Protein AF-0000000077111505 (afdb_homodimer)

Structure (mmCIF, N/CA/C/O backbone):
data_AF-0000000077111505-model_v1
#
loop_
_entity.id
_entity.type
_entity.pdbx_description
1 polymer 'Phage protein'
#
loop_
_atom_site.group_PDB
_atom_site.id
_atom_site.type_symbol
_atom_site.label_atom_id
_atom_site.label_alt_id
_atom_site.label_comp_id
_atom_site.label_asym_id
_atom_site.label_entity_id
_atom_site.label_seq_id
_atom_site.pdbx_PDB_ins_code
_atom_site.Cartn_x
_atom_site.Cartn_y
_atom_site.Cartn_z
_atom_site.occupancy
_atom_site.B_iso_or_equiv
_atom_site.auth_seq_id
_atom_site.auth_comp_id
_atom_site.auth_asym_id
_atom_site.auth_atom_id
_atom_site.pdbx_PDB_model_num
ATOM 1 N N . MET A 1 1 ? -10.312 -52.938 -8.625 1 59.91 1 MET A N 1
ATOM 2 C CA . MET A 1 1 ? -8.914 -53.281 -8.922 1 59.91 1 MET A CA 1
ATOM 3 C C . MET A 1 1 ? -8.641 -53.156 -10.422 1 59.91 1 MET A C 1
ATOM 5 O O . MET A 1 1 ? -9.43 -53.625 -11.242 1 59.91 1 MET A O 1
ATOM 9 N N . THR A 1 2 ? -7.715 -52.156 -10.742 1 74.19 2 THR A N 1
ATOM 10 C CA . THR A 1 2 ? -7.402 -51.906 -12.141 1 74.19 2 THR A CA 1
ATOM 11 C C . THR A 1 2 ? -6.82 -53.156 -12.805 1 74.19 2 THR A C 1
ATOM 13 O O . THR A 1 2 ? -5.902 -53.781 -12.266 1 74.19 2 THR A O 1
ATOM 16 N N . THR A 1 3 ? -7.406 -53.625 -13.82 1 85.06 3 THR A N 1
ATOM 17 C CA . THR A 1 3 ? -6.977 -54.812 -14.547 1 85.06 3 THR A CA 1
ATOM 18 C C . THR A 1 3 ? -5.648 -54.562 -15.25 1 85.06 3 THR A C 1
ATOM 20 O O . THR A 1 3 ? -5.227 -53.406 -15.398 1 85.06 3 THR A O 1
ATOM 23 N N . GLN A 1 4 ? -4.992 -55.719 -15.508 1 86.19 4 GLN A N 1
ATOM 24 C CA . GLN A 1 4 ? -3.732 -55.625 -16.234 1 86.19 4 GLN A CA 1
ATOM 25 C C . GLN A 1 4 ? -3.922 -54.875 -17.562 1 86.19 4 GLN A C 1
ATOM 27 O O . GLN A 1 4 ? -3.068 -54.094 -17.984 1 86.19 4 GLN A O 1
ATOM 32 N N . LYS A 1 5 ? -4.98 -55.188 -18.25 1 88.69 5 LYS A N 1
ATOM 33 C CA . LYS A 1 5 ? -5.281 -54.5 -19.516 1 88.69 5 LYS A CA 1
ATOM 34 C C . LYS A 1 5 ? -5.461 -53 -19.328 1 88.69 5 LYS A C 1
ATOM 36 O O . LYS A 1 5 ? -4.965 -52.219 -20.109 1 88.69 5 LYS A O 1
ATOM 41 N N . GLU A 1 6 ? -6.129 -52.688 -18.297 1 88.88 6 GLU A N 1
ATOM 42 C CA . GLU A 1 6 ? -6.344 -51.281 -17.969 1 88.88 6 GLU A CA 1
ATOM 43 C C . GLU A 1 6 ? -5.027 -50.594 -17.641 1 88.88 6 GLU A C 1
ATOM 45 O O . GLU A 1 6 ? -4.812 -49.438 -18.031 1 88.88 6 GLU A O 1
ATOM 50 N N . MET A 1 7 ? -4.199 -51.344 -16.969 1 90.56 7 MET A N 1
ATOM 51 C CA . MET A 1 7 ? -2.891 -50.812 -16.609 1 90.56 7 MET A CA 1
ATOM 52 C C . MET A 1 7 ? -2.068 -50.5 -17.859 1 90.56 7 MET A C 1
ATOM 54 O O . MET A 1 7 ? -1.416 -49.469 -17.938 1 90.56 7 MET A O 1
ATOM 58 N N . GLU A 1 8 ? -2.145 -51.375 -18.75 1 91.38 8 GLU A N 1
ATOM 59 C CA . GLU A 1 8 ? -1.406 -51.219 -20 1 91.38 8 GLU A CA 1
ATOM 60 C C . GLU A 1 8 ? -1.969 -50.031 -20.812 1 91.38 8 GLU A C 1
ATOM 62 O O . GLU A 1 8 ? -1.218 -49.312 -21.453 1 91.38 8 GLU A O 1
ATOM 67 N N . GLU A 1 9 ? -3.188 -49.875 -20.812 1 92.94 9 GLU A N 1
ATOM 68 C CA . GLU A 1 9 ? -3.832 -48.781 -21.516 1 92.94 9 GLU A CA 1
ATOM 69 C C . GLU A 1 9 ? -3.436 -47.438 -20.922 1 92.94 9 GLU A C 1
ATOM 71 O O . GLU A 1 9 ? -3.186 -46.469 -21.656 1 92.94 9 GLU A O 1
ATOM 76 N N . ILE A 1 10 ? -3.393 -47.406 -19.625 1 94.12 10 ILE A N 1
ATOM 77 C CA . ILE A 1 10 ? -3.004 -46.188 -18.938 1 94.12 10 ILE A CA 1
ATOM 78 C C . ILE A 1 10 ? -1.548 -45.844 -19.25 1 94.12 10 ILE A C 1
ATOM 80 O O . ILE A 1 10 ? -1.214 -44.688 -19.531 1 94.12 10 ILE A O 1
ATOM 84 N N . ARG A 1 11 ? -0.7 -46.875 -19.219 1 93.69 11 ARG A N 1
ATOM 85 C CA . ARG A 1 11 ? 0.706 -46.656 -19.547 1 93.69 11 ARG A CA 1
ATOM 86 C C . ARG A 1 11 ? 0.862 -46.094 -20.953 1 93.69 11 ARG A C 1
ATOM 88 O O . ARG A 1 11 ? 1.694 -45.219 -21.203 1 93.69 11 ARG A O 1
ATOM 95 N N . ALA A 1 12 ? 0.054 -46.656 -21.844 1 94.25 12 ALA A N 1
ATOM 96 C CA . ALA A 1 12 ? 0.104 -46.188 -23.234 1 94.25 12 ALA A CA 1
ATOM 97 C C . ALA A 1 12 ? -0.353 -44.75 -23.344 1 94.25 12 ALA A C 1
ATOM 99 O O . ALA A 1 12 ? 0.215 -43.969 -24.125 1 94.25 12 ALA A O 1
ATOM 100 N N . ALA A 1 13 ? -1.342 -44.438 -22.625 1 94.81 13 ALA A N 1
ATOM 101 C CA . ALA A 1 13 ? -1.888 -43.062 -22.641 1 94.81 13 ALA A CA 1
ATOM 102 C C . ALA A 1 13 ? -0.892 -42.062 -22.062 1 94.81 13 ALA A C 1
ATOM 104 O O . ALA A 1 13 ? -0.949 -40.875 -22.375 1 94.81 13 ALA A O 1
ATOM 105 N N . LEU A 1 14 ? 0.016 -42.562 -21.234 1 95.75 14 LEU A N 1
ATOM 106 C CA . LEU A 1 14 ? 0.998 -41.719 -20.562 1 95.75 14 LEU A CA 1
ATOM 107 C C . LEU A 1 14 ? 2.311 -41.688 -21.344 1 95.75 14 LEU A C 1
ATOM 109 O O . LEU A 1 14 ? 3.348 -41.281 -20.812 1 95.75 14 LEU A O 1
ATOM 113 N N . SER A 1 15 ? 2.273 -42.062 -22.609 1 94 15 SER A N 1
ATOM 114 C CA . SER A 1 15 ? 3.475 -42.156 -23.422 1 94 15 SER A CA 1
ATOM 115 C C . SER A 1 15 ? 4.125 -40.781 -23.609 1 94 15 SER A C 1
ATOM 117 O O . SER A 1 15 ? 5.324 -40.688 -23.875 1 94 15 SER A O 1
ATOM 119 N N . TRP A 1 16 ? 3.375 -39.719 -23.422 1 94.31 16 TRP A N 1
ATOM 120 C CA . TRP A 1 16 ? 3.893 -38.375 -23.578 1 94.31 16 TRP A CA 1
ATOM 121 C C . TRP A 1 16 ? 4.824 -38 -22.438 1 94.31 16 TRP A C 1
ATOM 123 O O . TRP A 1 16 ? 5.652 -37.094 -22.547 1 94.31 16 TRP A O 1
ATOM 133 N N . PHE A 1 17 ? 4.648 -38.656 -21.328 1 97.06 17 PHE A N 1
ATOM 134 C CA . PHE A 1 17 ? 5.328 -38.281 -20.094 1 97.06 17 PHE A CA 1
ATOM 135 C C . PHE A 1 17 ? 6.711 -38.906 -20.016 1 97.06 17 PHE A C 1
ATOM 137 O O . PHE A 1 17 ? 6.852 -40.125 -20.188 1 97.06 17 PHE A O 1
ATOM 144 N N . ASP A 1 18 ? 7.652 -38.062 -19.828 1 96.62 18 ASP A N 1
ATOM 145 C CA . ASP A 1 18 ? 9.023 -38.5 -19.562 1 96.62 18 ASP A CA 1
ATOM 146 C C . ASP A 1 18 ? 9.633 -37.656 -18.422 1 96.62 18 ASP A C 1
ATOM 148 O O . ASP A 1 18 ? 9.875 -36.469 -18.578 1 96.62 18 ASP A O 1
ATOM 152 N N . VAL A 1 19 ? 9.992 -38.344 -17.344 1 95.88 19 VAL A N 1
ATOM 153 C CA . VAL A 1 19 ? 10.438 -37.688 -16.125 1 95.88 19 VAL A CA 1
ATOM 154 C C . VAL A 1 19 ? 11.789 -37 -16.375 1 95.88 19 VAL A C 1
ATOM 156 O O . VAL A 1 19 ? 12.133 -36.031 -15.711 1 95.88 19 VAL A O 1
ATOM 159 N N . ARG A 1 20 ? 12.617 -37.438 -17.266 1 96.12 20 ARG A N 1
ATOM 160 C CA . ARG A 1 20 ? 13.938 -36.906 -17.562 1 96.12 20 ARG A CA 1
ATOM 161 C C . ARG A 1 20 ? 13.836 -35.469 -18.094 1 96.12 20 ARG A C 1
ATOM 163 O O . ARG A 1 20 ? 14.789 -34.688 -17.984 1 96.12 20 ARG A O 1
ATOM 170 N N . ARG A 1 21 ? 12.656 -35.156 -18.625 1 95.94 21 ARG A N 1
ATOM 171 C CA . ARG A 1 21 ? 12.445 -33.812 -19.156 1 95.94 21 ARG A CA 1
ATOM 172 C C . ARG A 1 21 ? 12.375 -32.781 -18.031 1 95.94 21 ARG A C 1
ATOM 174 O O . ARG A 1 21 ? 12.492 -31.578 -18.281 1 95.94 21 ARG A O 1
ATOM 181 N N . TYR A 1 22 ? 12.18 -33.281 -16.812 1 97.19 22 TYR A N 1
ATOM 182 C CA . TYR A 1 22 ? 12.055 -32.406 -15.664 1 97.19 22 TYR A CA 1
ATOM 183 C C . TYR A 1 22 ? 13.391 -32.25 -14.945 1 97.19 22 TYR A C 1
ATOM 185 O O . TYR A 1 22 ? 13.484 -31.531 -13.945 1 97.19 22 TYR A O 1
ATOM 193 N N . ASP A 1 23 ? 14.438 -32.844 -15.43 1 94.88 23 ASP A N 1
ATOM 194 C CA . ASP A 1 23 ? 15.734 -32.844 -14.758 1 94.88 23 ASP A CA 1
ATOM 195 C C . ASP A 1 23 ? 16.297 -31.422 -14.664 1 94.88 23 ASP A C 1
ATOM 197 O O . ASP A 1 23 ? 17.031 -31.109 -13.734 1 94.88 23 ASP A O 1
ATOM 201 N N . GLY A 1 24 ? 15.875 -30.547 -15.531 1 95.25 24 GLY A N 1
ATOM 202 C CA . GLY A 1 24 ? 16.375 -29.188 -15.578 1 95.25 24 GLY A CA 1
ATOM 203 C C . GLY A 1 24 ? 15.797 -28.297 -14.484 1 95.25 24 GLY A C 1
ATOM 204 O O . GLY A 1 24 ? 16.266 -27.172 -14.281 1 95.25 24 GLY A O 1
ATOM 205 N N . LEU A 1 25 ? 14.844 -28.797 -13.719 1 96.75 25 LEU A N 1
ATOM 206 C CA . LEU A 1 25 ? 14.219 -28 -12.664 1 96.75 25 LEU A CA 1
ATOM 207 C C . LEU A 1 25 ? 15.242 -27.562 -11.625 1 96.75 25 LEU A C 1
ATOM 209 O O . LEU A 1 25 ? 15.156 -26.453 -11.086 1 96.75 25 LEU A O 1
ATOM 213 N N . LYS A 1 26 ? 16.203 -28.375 -11.359 1 95.5 26 LYS A N 1
ATOM 214 C CA . LYS A 1 26 ? 17.219 -28.109 -10.344 1 95.5 26 LYS A CA 1
ATOM 215 C C . LYS A 1 26 ? 18.141 -26.969 -10.773 1 95.5 26 LYS A C 1
ATOM 217 O O . LYS A 1 26 ? 18.844 -26.391 -9.953 1 95.5 26 LYS A O 1
ATOM 222 N N . ASP A 1 27 ? 18.109 -26.672 -12.055 1 95.62 27 ASP A N 1
ATOM 223 C CA . ASP A 1 27 ? 19.016 -25.656 -12.602 1 95.62 27 ASP A CA 1
ATOM 224 C C . ASP A 1 27 ? 18.312 -24.312 -12.727 1 95.62 27 ASP A C 1
ATOM 226 O O . ASP A 1 27 ? 18.922 -23.312 -13.117 1 95.62 27 ASP A O 1
ATOM 230 N N . LEU A 1 28 ? 17.062 -24.25 -12.383 1 95.56 28 LEU A N 1
ATOM 231 C CA . LEU A 1 28 ? 16.281 -23.016 -12.523 1 95.56 28 LEU A CA 1
ATOM 232 C C . LEU A 1 28 ? 16.594 -22.031 -11.414 1 95.56 28 LEU A C 1
ATOM 234 O O . LEU A 1 28 ? 17.109 -22.422 -10.359 1 95.56 28 LEU A O 1
ATOM 238 N N . THR A 1 29 ? 16.375 -20.781 -11.734 1 95 29 THR A N 1
ATOM 239 C CA . THR A 1 29 ? 16.453 -19.75 -10.703 1 95 29 THR A CA 1
ATOM 240 C C . THR A 1 29 ? 15.203 -19.766 -9.828 1 95 29 THR A C 1
ATOM 242 O O . THR A 1 29 ? 14.219 -20.438 -10.148 1 95 29 THR A O 1
ATOM 245 N N . LEU A 1 30 ? 15.234 -19.062 -8.727 1 94.56 30 LEU A N 1
ATOM 246 C CA . LEU A 1 30 ? 14.062 -18.922 -7.871 1 94.56 30 LEU A CA 1
ATOM 247 C C . LEU A 1 30 ? 12.867 -18.406 -8.656 1 94.56 30 LEU A C 1
ATOM 249 O O . LEU A 1 30 ? 11.758 -18.922 -8.539 1 94.56 30 LEU A O 1
ATOM 253 N N . GLU A 1 31 ? 13.102 -17.391 -9.469 1 93.12 31 GLU A N 1
ATOM 254 C CA . GLU A 1 31 ? 12.016 -16.812 -10.25 1 93.12 31 GLU A CA 1
ATOM 255 C C . GLU A 1 31 ? 11.445 -17.828 -11.234 1 93.12 31 GLU A C 1
ATOM 257 O O . GLU A 1 31 ? 10.227 -17.922 -11.391 1 93.12 31 GLU A O 1
ATOM 262 N N . GLN A 1 32 ? 12.289 -18.531 -11.828 1 93.19 32 GLN A N 1
ATOM 263 C CA . GLN A 1 32 ? 11.867 -19.484 -12.844 1 93.19 32 GLN A CA 1
ATOM 264 C C . GLN A 1 32 ? 11.062 -20.625 -12.219 1 93.19 32 GLN A C 1
ATOM 266 O O . GLN A 1 32 ? 10.039 -21.047 -12.766 1 93.19 32 GLN A O 1
ATOM 271 N N . ILE A 1 33 ? 11.547 -21.141 -11.148 1 94.44 33 ILE A N 1
ATOM 272 C CA . ILE A 1 33 ? 10.828 -22.25 -10.547 1 94.44 33 ILE A CA 1
ATOM 273 C C . ILE A 1 33 ? 9.508 -21.766 -9.961 1 94.44 33 ILE A C 1
ATOM 275 O O . ILE A 1 33 ? 8.508 -22.484 -9.984 1 94.44 33 ILE A O 1
ATOM 279 N N . TYR A 1 34 ? 9.531 -20.578 -9.406 1 94.38 34 TYR A N 1
ATOM 280 C CA . TYR A 1 34 ? 8.273 -19.984 -8.969 1 94.38 34 TYR A CA 1
ATOM 281 C C . TYR A 1 34 ? 7.273 -19.906 -10.125 1 94.38 34 TYR A C 1
ATOM 283 O O . TYR A 1 34 ? 6.105 -20.266 -9.961 1 94.38 34 TYR A O 1
ATOM 291 N N . ALA A 1 35 ? 7.734 -19.453 -11.234 1 92.19 35 ALA A N 1
ATOM 292 C CA . ALA A 1 35 ? 6.883 -19.328 -12.414 1 92.19 35 ALA A CA 1
ATOM 293 C C . ALA A 1 35 ? 6.332 -20.688 -12.844 1 92.19 35 ALA A C 1
ATOM 295 O O . ALA A 1 35 ? 5.176 -20.781 -13.266 1 92.19 35 ALA A O 1
ATOM 296 N N . GLU A 1 36 ? 7.125 -21.656 -12.789 1 94.81 36 GLU A N 1
ATOM 297 C CA . GLU A 1 36 ? 6.691 -23.016 -13.141 1 94.81 36 GLU A CA 1
ATOM 298 C C . GLU A 1 36 ? 5.551 -23.469 -12.242 1 94.81 36 GLU A C 1
ATOM 300 O O . GLU A 1 36 ? 4.559 -24.031 -12.727 1 94.81 36 GLU A O 1
ATOM 305 N N . LEU A 1 37 ? 5.711 -23.219 -10.977 1 95.06 37 LEU A N 1
ATOM 306 C CA . LEU A 1 37 ? 4.688 -23.625 -10.016 1 95.06 37 LEU A CA 1
ATOM 307 C C . LEU A 1 37 ? 3.412 -22.812 -10.211 1 95.06 37 LEU A C 1
ATOM 309 O O . LEU A 1 37 ? 2.32 -23.375 -10.305 1 95.06 37 LEU A O 1
ATOM 313 N N . GLU A 1 38 ? 3.609 -21.562 -10.281 1 93.19 38 GLU A N 1
ATOM 314 C CA . GLU A 1 38 ? 2.465 -20.672 -10.422 1 93.19 38 GLU A CA 1
ATOM 315 C C . GLU A 1 38 ? 1.651 -21 -11.672 1 93.19 38 GLU A C 1
ATOM 317 O O . GLU A 1 38 ? 0.421 -21.062 -11.617 1 93.19 38 GLU A O 1
ATOM 322 N N . ARG A 1 39 ? 2.326 -21.203 -12.75 1 92.38 39 ARG A N 1
ATOM 323 C CA . ARG A 1 39 ? 1.658 -21.484 -14.016 1 92.38 39 ARG A CA 1
ATOM 324 C C . ARG A 1 39 ? 0.803 -22.75 -13.898 1 92.38 39 ARG A C 1
ATOM 326 O O . ARG A 1 39 ? -0.322 -22.781 -14.406 1 92.38 39 ARG A O 1
ATOM 333 N N . ARG A 1 40 ? 1.289 -23.688 -13.328 1 95.5 40 ARG A N 1
ATOM 334 C CA . ARG A 1 40 ? 0.568 -24.938 -13.188 1 95.5 40 ARG A CA 1
ATOM 335 C C . ARG A 1 40 ? -0.612 -24.797 -12.234 1 95.5 40 ARG A C 1
ATOM 337 O O . ARG A 1 40 ? -1.689 -25.344 -12.484 1 95.5 40 ARG A O 1
ATOM 344 N N . MET A 1 41 ? -0.381 -24.094 -11.18 1 95.5 41 MET A N 1
ATOM 345 C CA . MET A 1 41 ? -1.464 -23.859 -10.234 1 95.5 41 MET A CA 1
ATOM 346 C C . MET A 1 41 ? -2.602 -23.078 -10.898 1 95.5 41 MET A C 1
ATOM 348 O O . MET A 1 41 ? -3.77 -23.438 -10.75 1 95.5 41 MET A O 1
ATOM 352 N N . LEU A 1 42 ? -2.209 -22.109 -11.656 1 92.31 42 LEU A N 1
ATOM 353 C CA . LEU A 1 42 ? -3.201 -21.266 -12.312 1 92.31 42 LEU A CA 1
ATOM 354 C C . LEU A 1 42 ? -3.932 -22.047 -13.406 1 92.31 42 LEU A C 1
ATOM 356 O O . LEU A 1 42 ? -5.148 -21.922 -13.555 1 92.31 42 LEU A O 1
ATOM 360 N N . ALA A 1 43 ? -3.197 -22.797 -14.195 1 94.56 43 ALA A N 1
ATOM 361 C CA . ALA A 1 43 ? -3.811 -23.594 -15.25 1 94.56 43 ALA A CA 1
ATOM 362 C C . ALA A 1 43 ? -4.809 -24.594 -14.672 1 94.56 43 ALA A C 1
ATOM 364 O O . ALA A 1 43 ? -5.922 -24.719 -15.188 1 94.56 43 ALA A O 1
ATOM 365 N N . TYR A 1 44 ? -4.441 -25.219 -13.648 1 96.19 44 TYR A N 1
ATOM 366 C CA . TYR A 1 44 ? -5.316 -26.188 -13.016 1 96.19 44 TYR A CA 1
ATOM 367 C C . TYR A 1 44 ? -6.578 -25.531 -12.484 1 96.19 44 TYR A C 1
ATOM 369 O O . TYR A 1 44 ? -7.688 -26.016 -12.711 1 96.19 44 TYR A O 1
ATOM 377 N N . LYS A 1 45 ? -6.383 -24.484 -11.812 1 94.38 45 LYS A N 1
ATOM 378 C CA . LYS A 1 45 ? -7.516 -23.734 -11.258 1 94.38 45 LYS A CA 1
ATOM 379 C C . LYS A 1 45 ? -8.453 -23.266 -12.359 1 94.38 45 LYS A C 1
ATOM 381 O O . LYS A 1 45 ? -9.68 -23.312 -12.203 1 94.38 45 LYS A O 1
ATOM 386 N N . THR A 1 46 ? -7.852 -22.766 -13.383 1 94.25 46 THR A N 1
ATOM 387 C CA . THR A 1 46 ? -8.648 -22.312 -14.523 1 94.25 46 THR A CA 1
ATOM 388 C C . THR A 1 46 ? -9.508 -23.453 -15.062 1 94.25 46 THR A C 1
ATOM 390 O O . THR A 1 46 ? -10.68 -23.266 -15.383 1 94.25 46 THR A O 1
ATOM 393 N N . ARG A 1 47 ? -8.969 -24.609 -15.094 1 94.25 47 ARG A N 1
ATOM 394 C CA . ARG A 1 47 ? -9.703 -25.781 -15.578 1 94.25 47 ARG A CA 1
ATOM 395 C C . ARG A 1 47 ? -10.852 -26.125 -14.633 1 94.25 47 ARG A C 1
ATOM 397 O O . ARG A 1 47 ? -11.93 -26.531 -15.086 1 94.25 47 ARG A O 1
ATOM 404 N N . GLN A 1 48 ? -10.609 -25.922 -13.383 1 93 48 GLN A N 1
ATOM 405 C CA . GLN A 1 48 ? -11.641 -26.203 -12.398 1 93 48 GLN A CA 1
ATOM 406 C C . GLN A 1 48 ? -12.773 -25.188 -12.477 1 93 48 GLN A C 1
ATOM 408 O O . GLN A 1 48 ? -13.93 -25.5 -12.188 1 93 48 GLN A O 1
ATOM 413 N N . GLN A 1 49 ? -12.43 -24.031 -12.891 1 93.56 49 GLN A N 1
ATOM 414 C CA . GLN A 1 49 ? -13.398 -22.938 -12.977 1 93.56 49 GLN A CA 1
ATOM 415 C C . GLN A 1 49 ? -13.57 -22.469 -14.414 1 93.56 49 GLN A C 1
ATOM 417 O O . GLN A 1 49 ? -13.562 -21.266 -14.68 1 93.56 49 GLN A O 1
ATOM 422 N N . TRP A 1 50 ? -13.727 -23.344 -15.258 1 92.62 50 TRP A N 1
ATOM 423 C CA . TRP A 1 50 ? -13.641 -23.109 -16.688 1 92.62 50 TRP A CA 1
ATOM 424 C C . TRP A 1 50 ? -14.719 -22.125 -17.156 1 92.62 50 TRP A C 1
ATOM 426 O O . TRP A 1 50 ? -14.43 -21.188 -17.875 1 92.62 50 TRP A O 1
ATOM 436 N N . GLU A 1 51 ? -15.914 -22.219 -16.656 1 92.44 51 GLU A N 1
ATOM 437 C CA . GLU A 1 51 ? -17.062 -21.453 -17.125 1 92.44 51 GLU A CA 1
ATOM 438 C C . GLU A 1 51 ? -16.938 -19.984 -16.719 1 92.44 51 GLU A C 1
ATOM 440 O O . GLU A 1 51 ? -17.422 -19.094 -17.438 1 92.44 51 GLU A O 1
ATOM 445 N N . THR A 1 52 ? -16.141 -19.75 -15.68 1 90.88 52 THR A N 1
ATOM 446 C CA . THR A 1 52 ? -16.078 -18.391 -15.148 1 90.88 52 THR A CA 1
ATOM 447 C C . THR A 1 52 ? -14.695 -17.797 -15.375 1 90.88 52 THR A C 1
ATOM 449 O O . THR A 1 52 ? -14.453 -16.625 -15.031 1 90.88 52 THR A O 1
ATOM 452 N N . ALA A 1 53 ? -13.656 -18.438 -15.875 1 87.81 53 ALA A N 1
ATOM 453 C CA . ALA A 1 53 ? -12.258 -18.031 -15.945 1 87.81 53 ALA A CA 1
ATOM 454 C C . ALA A 1 53 ? -12.047 -16.969 -17.031 1 87.81 53 ALA A C 1
ATOM 456 O O . ALA A 1 53 ? -11.094 -16.188 -16.969 1 87.81 53 ALA A O 1
ATOM 457 N N . GLY A 1 54 ? -12.945 -16.641 -17.859 1 87.31 54 GLY A N 1
ATOM 458 C CA . GLY A 1 54 ? -12.75 -15.734 -18.984 1 87.31 54 GLY A CA 1
ATOM 459 C C . GLY A 1 54 ? -11.992 -16.359 -20.125 1 87.31 54 GLY A C 1
ATOM 460 O O . GLY A 1 54 ? -11.188 -17.281 -19.922 1 87.31 54 GLY A O 1
ATOM 461 N N . LYS A 1 55 ? -12.008 -15.742 -21.203 1 89.19 55 LYS A N 1
ATOM 462 C CA . LYS A 1 55 ? -11.484 -16.328 -22.438 1 89.19 55 LYS A CA 1
ATOM 463 C C . LYS A 1 55 ? -9.961 -16.344 -22.438 1 89.19 55 LYS A C 1
ATOM 465 O O . LYS A 1 55 ? -9.344 -17.328 -22.844 1 89.19 55 LYS A O 1
ATOM 470 N N . ASP A 1 56 ? -9.383 -15.383 -21.953 1 84 56 ASP A N 1
ATOM 471 C CA . ASP A 1 56 ? -7.926 -15.305 -21.938 1 84 56 ASP A CA 1
ATOM 472 C C . ASP A 1 56 ? -7.32 -16.391 -21.062 1 84 56 ASP A C 1
ATOM 474 O O . ASP A 1 56 ? -6.352 -17.047 -21.453 1 84 56 ASP A O 1
ATOM 478 N N . ASN A 1 57 ? -7.859 -16.516 -19.891 1 88.88 57 ASN A N 1
ATOM 479 C CA . ASN A 1 57 ? -7.371 -17.531 -18.984 1 88.88 57 ASN A CA 1
ATOM 480 C C . ASN A 1 57 ? -7.598 -18.938 -19.531 1 88.88 57 ASN A C 1
ATOM 482 O O . ASN A 1 57 ? -6.75 -19.812 -19.375 1 88.88 57 ASN A O 1
ATOM 486 N N . GLN A 1 58 ? -8.703 -19.078 -20.219 1 92.5 58 GLN A N 1
ATOM 487 C CA . GLN A 1 58 ? -9 -20.359 -20.844 1 92.5 58 GLN A CA 1
ATOM 488 C C . GLN A 1 58 ? -7.965 -20.703 -21.906 1 92.5 58 GLN A C 1
ATOM 490 O O . GLN A 1 58 ? -7.426 -21.812 -21.906 1 92.5 58 GLN A O 1
ATOM 495 N N . MET A 1 59 ? -7.727 -19.781 -22.672 1 92.12 59 MET A N 1
ATOM 496 C CA . MET A 1 59 ? -6.754 -19.984 -23.75 1 92.12 59 MET A CA 1
ATOM 497 C C . MET A 1 59 ? -5.371 -20.297 -23.172 1 92.12 59 MET A C 1
ATOM 499 O O . MET A 1 59 ? -4.66 -21.156 -23.688 1 92.12 59 MET A O 1
ATOM 503 N N . GLN A 1 60 ? -5.012 -19.641 -22.156 1 88.44 60 GLN A N 1
ATOM 504 C CA . GLN A 1 60 ? -3.715 -19.875 -21.516 1 88.44 60 GLN A CA 1
ATOM 505 C C . GLN A 1 60 ? -3.631 -21.281 -20.938 1 88.44 60 GLN A C 1
ATOM 507 O O . GLN A 1 60 ? -2.582 -21.938 -21.016 1 88.44 60 GLN A O 1
ATOM 512 N N . ALA A 1 61 ? -4.668 -21.719 -20.359 1 92.88 61 ALA A N 1
ATOM 513 C CA . ALA A 1 61 ? -4.699 -23.078 -19.797 1 92.88 61 ALA A CA 1
ATOM 514 C C . ALA A 1 61 ? -4.559 -24.125 -20.891 1 92.88 61 ALA A C 1
ATOM 516 O O . ALA A 1 61 ? -3.84 -25.109 -20.719 1 92.88 61 ALA A O 1
ATOM 517 N N . ILE A 1 62 ? -5.238 -23.844 -22 1 92.25 62 ILE A N 1
ATOM 518 C CA . ILE A 1 62 ? -5.16 -24.766 -23.125 1 92.25 62 ILE A CA 1
ATOM 519 C C . ILE A 1 62 ? -3.727 -24.828 -23.641 1 92.25 62 ILE A C 1
ATOM 521 O O . ILE A 1 62 ? -3.18 -25.906 -23.844 1 92.25 62 ILE A O 1
ATOM 525 N N . TYR A 1 63 ? -3.223 -23.703 -23.828 1 90.38 63 TYR A N 1
ATOM 526 C CA . TYR A 1 63 ? -1.854 -23.641 -24.328 1 90.38 63 TYR A CA 1
ATOM 527 C C . TYR A 1 63 ? -0.887 -24.328 -23.375 1 90.38 63 TYR A C 1
ATOM 529 O O . TYR A 1 63 ? 0.022 -25.031 -23.812 1 90.38 63 TYR A O 1
ATOM 537 N N . HIS A 1 64 ? -1.06 -24.094 -22.172 1 92.38 64 HIS A N 1
ATOM 538 C CA . HIS A 1 64 ? -0.201 -24.703 -21.156 1 92.38 64 HIS A CA 1
ATOM 539 C C . HIS A 1 64 ? -0.276 -26.219 -21.234 1 92.38 64 HIS A C 1
ATOM 541 O O . HIS A 1 64 ? 0.754 -26.891 -21.281 1 92.38 64 HIS A O 1
ATOM 547 N N . ASP A 1 65 ? -1.424 -26.719 -21.25 1 91.94 65 ASP A N 1
ATOM 548 C CA . ASP A 1 65 ? -1.633 -28.156 -21.281 1 91.94 65 ASP A CA 1
ATOM 549 C C . ASP A 1 65 ? -1.006 -28.766 -22.531 1 91.94 65 ASP A C 1
ATOM 551 O O . ASP A 1 65 ? -0.353 -29.812 -22.469 1 91.94 65 ASP A O 1
ATOM 555 N N . ALA A 1 66 ? -1.235 -28.078 -23.609 1 91.75 66 ALA A N 1
ATOM 556 C CA . ALA A 1 66 ? -0.686 -28.562 -24.875 1 91.75 66 ALA A CA 1
ATOM 557 C C . ALA A 1 66 ? 0.84 -28.562 -24.844 1 91.75 66 ALA A C 1
ATOM 559 O O . ALA A 1 66 ? 1.476 -29.5 -25.328 1 91.75 66 ALA A O 1
ATOM 560 N N . THR A 1 67 ? 1.353 -27.562 -24.344 1 92.94 67 THR A N 1
ATOM 561 C CA . THR A 1 67 ? 2.803 -27.422 -24.266 1 92.94 67 THR A CA 1
ATOM 562 C C . THR A 1 67 ? 3.41 -28.547 -23.422 1 92.94 67 THR A C 1
ATOM 564 O O . THR A 1 67 ? 4.406 -29.156 -23.812 1 92.94 67 THR A O 1
ATOM 567 N N . ILE A 1 68 ? 2.822 -28.844 -22.312 1 93.94 68 ILE A N 1
ATOM 568 C CA . ILE A 1 68 ? 3.307 -29.891 -21.422 1 93.94 68 ILE A CA 1
ATOM 569 C C . ILE A 1 68 ? 3.203 -31.25 -22.109 1 93.94 68 ILE A C 1
ATOM 571 O O . ILE A 1 68 ? 4.137 -32.062 -22.047 1 93.94 68 ILE A O 1
ATOM 575 N N . ARG A 1 69 ? 2.213 -31.5 -22.781 1 92.62 69 ARG A N 1
ATOM 576 C CA . ARG A 1 69 ? 1.959 -32.781 -23.406 1 92.62 69 ARG A CA 1
ATOM 577 C C . ARG A 1 69 ? 2.867 -33 -24.609 1 92.62 69 ARG A C 1
ATOM 579 O O . ARG A 1 69 ? 3.131 -34.156 -25 1 92.62 69 ARG A O 1
ATOM 586 N N . CYS A 1 70 ? 3.322 -31.922 -25.156 1 92.31 70 CYS A N 1
ATOM 587 C CA . CYS A 1 70 ? 4.23 -32.031 -26.297 1 92.31 70 CYS A CA 1
ATOM 588 C C . CYS A 1 70 ? 5.664 -32.25 -25.828 1 92.31 70 CYS A C 1
ATOM 590 O O . CYS A 1 70 ? 6.562 -32.469 -26.641 1 92.31 70 CYS A O 1
ATOM 592 N N . GLY A 1 71 ? 5.836 -32.125 -24.531 1 91.31 71 GLY A N 1
ATOM 593 C CA . GLY A 1 71 ? 7.137 -32.469 -23.984 1 91.31 71 GLY A CA 1
ATOM 594 C C . GLY A 1 71 ? 7.926 -31.266 -23.5 1 91.31 71 GLY A C 1
ATOM 595 O O . GLY A 1 71 ? 9.016 -31.406 -22.938 1 91.31 71 GLY A O 1
ATOM 596 N N . ASP A 1 72 ? 7.367 -30.062 -23.703 1 91.62 72 ASP A N 1
ATOM 597 C CA . ASP A 1 72 ? 8.008 -28.844 -23.203 1 91.62 72 ASP A CA 1
ATOM 598 C C . ASP A 1 72 ? 7.523 -28.516 -21.797 1 91.62 72 ASP A C 1
ATOM 600 O O . ASP A 1 72 ? 6.699 -27.609 -21.625 1 91.62 72 ASP A O 1
ATOM 604 N N . VAL A 1 73 ? 8.156 -29.125 -20.859 1 93.81 73 VAL A N 1
ATOM 605 C CA . VAL A 1 73 ? 7.605 -29.125 -19.516 1 93.81 73 VAL A CA 1
ATOM 606 C C . VAL A 1 73 ? 8.234 -28 -18.703 1 93.81 73 VAL A C 1
ATOM 608 O O . VAL A 1 73 ? 7.703 -27.594 -17.656 1 93.81 73 VAL A O 1
ATOM 611 N N . ILE A 1 74 ? 9.438 -27.578 -19.141 1 90.88 74 ILE A N 1
ATOM 612 C CA . ILE A 1 74 ? 10.086 -26.453 -18.484 1 90.88 74 ILE A CA 1
ATOM 613 C C . ILE A 1 74 ? 10.031 -25.234 -19.391 1 90.88 74 ILE A C 1
ATOM 615 O O . ILE A 1 74 ? 10.688 -25.188 -20.438 1 90.88 74 ILE A O 1
ATOM 619 N N . LEU A 1 75 ? 9.273 -24.344 -19 1 81.38 75 LEU A N 1
ATOM 620 C CA . LEU A 1 75 ? 9 -23.203 -19.875 1 81.38 75 LEU A CA 1
ATOM 621 C C . LEU A 1 75 ? 9.891 -22.016 -19.5 1 81.38 75 LEU A C 1
ATOM 623 O O . LEU A 1 75 ? 10.039 -21.078 -20.281 1 81.38 75 LEU A O 1
ATOM 627 N N . LYS A 1 76 ? 10.703 -22.312 -18.547 1 65.19 76 LYS A N 1
ATOM 628 C CA . LYS A 1 76 ? 11.555 -21.234 -18.047 1 65.19 76 LYS A CA 1
ATOM 629 C C . LYS A 1 76 ? 10.766 -19.938 -17.922 1 65.19 76 LYS A C 1
ATOM 631 O O . LYS A 1 76 ? 9.547 -19.922 -18.094 1 65.19 76 LYS A O 1
ATOM 636 N N . SER A 1 77 ? 11.156 -18.984 -17.359 1 58.62 77 SER A N 1
ATOM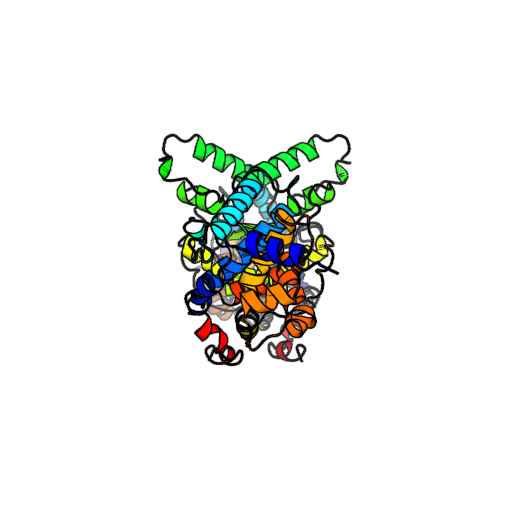 637 C CA . SER A 1 77 ? 10.453 -17.719 -17.125 1 58.62 77 SER A CA 1
ATOM 638 C C . SER A 1 77 ? 9.961 -17.109 -18.438 1 58.62 77 SER A C 1
ATOM 640 O O . SER A 1 77 ? 10.008 -15.891 -18.609 1 58.62 77 SER A O 1
ATOM 642 N N . ASP A 1 78 ? 9.992 -18.047 -19.438 1 53.75 78 ASP A N 1
ATOM 643 C CA . ASP A 1 78 ? 9.25 -17.344 -20.484 1 53.75 78 ASP A CA 1
ATOM 644 C C . ASP A 1 78 ? 7.957 -16.75 -19.953 1 53.75 78 ASP A C 1
ATOM 646 O O . ASP A 1 78 ? 6.883 -17.344 -20.109 1 53.75 78 ASP A O 1
ATOM 650 N N . TRP A 1 79 ? 8.031 -16.906 -18.719 1 45.59 79 TRP A N 1
ATOM 651 C CA . TRP A 1 79 ? 6.879 -16.172 -18.188 1 45.59 79 TRP A CA 1
ATOM 652 C C . TRP A 1 79 ? 6.289 -15.242 -19.234 1 45.59 79 TRP A C 1
ATOM 654 O O . TRP A 1 79 ? 7 -14.773 -20.125 1 45.59 79 TRP A O 1
ATOM 664 N N . ILE A 1 80 ? 5.176 -15.641 -19.578 1 41.06 80 ILE A N 1
ATOM 665 C CA . ILE A 1 80 ? 4.336 -14.672 -20.281 1 41.06 80 ILE A CA 1
ATOM 666 C C . ILE A 1 80 ? 4.82 -13.258 -19.984 1 41.06 80 ILE A C 1
ATOM 668 O O . ILE A 1 80 ? 4.406 -12.297 -20.641 1 41.06 80 ILE A O 1
ATOM 672 N N . SER A 1 81 ? 4.949 -13.164 -18.688 1 39.34 81 SER A N 1
ATOM 673 C CA . SER A 1 81 ? 5.047 -11.75 -18.359 1 39.34 81 SER A CA 1
ATOM 674 C C . SER A 1 81 ? 6.188 -11.078 -19.141 1 39.34 81 SER A C 1
ATOM 676 O O . SER A 1 81 ? 7.359 -11.359 -18.875 1 39.34 81 SER A O 1
ATOM 678 N N . ASP A 1 82 ? 6.512 -11.367 -20.172 1 40.25 82 ASP A N 1
ATOM 679 C CA . ASP A 1 82 ? 7.09 -10.219 -20.859 1 40.25 82 ASP A CA 1
ATOM 680 C C . ASP A 1 82 ? 7.125 -8.992 -19.938 1 40.25 82 ASP A C 1
ATOM 682 O O . ASP A 1 82 ? 6.227 -8.805 -19.125 1 40.25 82 ASP A O 1
ATOM 686 N N . ASN A 1 83 ? 8.328 -8.352 -19.797 1 44.72 83 ASN A N 1
ATOM 687 C CA . ASN A 1 83 ? 9.18 -7.379 -19.109 1 44.72 83 ASN A CA 1
ATOM 688 C C . ASN A 1 83 ? 8.352 -6.266 -18.469 1 44.72 83 ASN A C 1
ATOM 690 O O . ASN A 1 83 ? 8.875 -5.461 -17.703 1 44.72 83 ASN A O 1
ATOM 694 N N . HIS A 1 84 ? 7.195 -5.891 -19 1 55.47 84 HIS A N 1
ATOM 695 C CA . HIS A 1 84 ? 6.789 -4.504 -18.828 1 55.47 84 HIS A CA 1
ATOM 696 C C . HIS A 1 84 ? 5.668 -4.383 -17.797 1 55.47 84 HIS A C 1
ATOM 698 O O . HIS A 1 84 ? 5.066 -3.316 -17.656 1 55.47 84 HIS A O 1
ATOM 704 N N . ARG A 1 85 ? 5.535 -5.793 -17.031 1 78.44 85 ARG A N 1
ATOM 705 C CA . ARG A 1 85 ? 4.395 -5.637 -16.141 1 78.44 85 ARG A CA 1
ATOM 706 C C . ARG A 1 85 ? 4.852 -5.219 -14.742 1 78.44 85 ARG A C 1
ATOM 708 O O . ARG A 1 85 ? 5.918 -5.625 -14.281 1 78.44 85 ARG A O 1
ATOM 715 N N . LEU A 1 86 ? 4.156 -4.469 -14.227 1 89.25 86 LEU A N 1
ATOM 716 C CA . LEU A 1 86 ? 4.422 -4.066 -12.852 1 89.25 86 LEU A CA 1
ATOM 717 C C . LE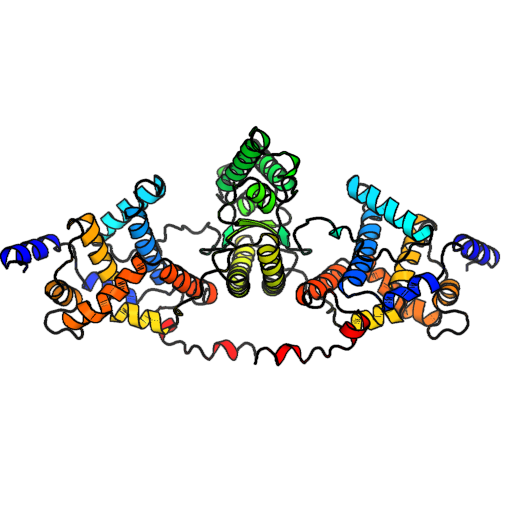U A 1 86 ? 4.238 -5.238 -11.898 1 89.25 86 LEU A C 1
ATOM 719 O O . LEU A 1 86 ? 3.301 -6.027 -12.047 1 89.25 86 LEU A O 1
ATOM 723 N N . SER A 1 87 ? 5.227 -5.422 -11.078 1 90.81 87 SER A N 1
ATOM 724 C CA . SER A 1 87 ? 5.203 -6.48 -10.078 1 90.81 87 SER A CA 1
ATOM 725 C C . SER A 1 87 ? 3.939 -6.406 -9.227 1 90.81 87 SER A C 1
ATOM 727 O O . SER A 1 87 ? 3.398 -5.32 -9 1 90.81 87 SER A O 1
ATOM 729 N N . HIS A 1 88 ? 3.52 -7.539 -8.805 1 93.75 88 HIS A N 1
ATOM 730 C CA . HIS A 1 88 ? 2.309 -7.633 -7.996 1 93.75 88 HIS A CA 1
ATOM 731 C C . HIS A 1 88 ? 2.322 -8.883 -7.125 1 93.75 88 HIS A C 1
ATOM 733 O O . HIS A 1 88 ? 3.178 -9.758 -7.297 1 93.75 88 HIS A O 1
ATOM 739 N N . SER A 1 89 ? 1.466 -8.992 -6.184 1 94.06 89 SER A N 1
ATOM 740 C CA . SER A 1 89 ? 1.209 -10.172 -5.367 1 94.06 89 SER A CA 1
ATOM 741 C C . SER A 1 89 ? -0.258 -10.586 -5.438 1 94.06 89 SER A C 1
ATOM 743 O O . SER A 1 89 ? -1.032 -10.016 -6.207 1 94.06 89 SER A O 1
ATOM 745 N N . TYR A 1 90 ? -0.507 -11.656 -4.699 1 91.81 90 TYR A N 1
ATOM 746 C CA . TYR A 1 90 ? -1.883 -12.148 -4.719 1 91.81 90 TYR A CA 1
ATOM 747 C C . TYR A 1 90 ? -2.828 -11.125 -4.09 1 91.81 90 TYR A C 1
ATOM 749 O O . TYR A 1 90 ? -4.02 -11.102 -4.41 1 91.81 90 TYR A O 1
ATOM 757 N N . ALA A 1 91 ? -2.34 -10.266 -3.232 1 94.56 91 ALA A N 1
ATOM 758 C CA . ALA A 1 91 ? -3.219 -9.375 -2.473 1 94.56 91 ALA A CA 1
ATOM 759 C C . ALA A 1 91 ? -3.02 -7.922 -2.887 1 94.56 91 ALA A C 1
ATOM 761 O O . ALA A 1 91 ? -3.842 -7.062 -2.564 1 94.56 91 ALA A O 1
ATOM 762 N N . VAL A 1 92 ? -1.931 -7.59 -3.518 1 96.38 92 VAL A N 1
ATOM 763 C CA . VAL A 1 92 ? -1.601 -6.223 -3.91 1 96.38 92 VAL A CA 1
ATOM 764 C C . VAL A 1 92 ? -1.355 -6.164 -5.418 1 96.38 92 VAL A C 1
ATOM 766 O O . VAL A 1 92 ? -0.443 -6.812 -5.93 1 96.38 92 VAL A O 1
ATOM 769 N N . ARG A 1 93 ? -2.137 -5.305 -6.082 1 95.75 93 ARG A N 1
ATOM 770 C CA . ARG A 1 93 ? -2.035 -5.25 -7.539 1 95.75 93 ARG A CA 1
ATOM 771 C C . ARG A 1 93 ? -2.078 -3.809 -8.031 1 95.75 93 ARG A C 1
ATOM 773 O O . ARG A 1 93 ? -2.926 -3.023 -7.605 1 95.75 93 ARG A O 1
ATOM 780 N N . PRO A 1 94 ? -1.113 -3.461 -8.914 1 96.69 94 PRO A N 1
ATOM 781 C CA . PRO A 1 94 ? -1.284 -2.178 -9.594 1 96.69 94 PRO A CA 1
ATOM 782 C C . PRO A 1 94 ? -2.58 -2.104 -10.398 1 96.69 94 PRO A C 1
ATOM 784 O O . PRO A 1 94 ? -2.984 -3.092 -11.016 1 96.69 94 PRO A O 1
ATOM 787 N N . MET A 1 95 ? -3.221 -0.981 -10.367 1 96.31 95 MET A N 1
ATOM 788 C CA . MET A 1 95 ? -4.492 -0.827 -11.062 1 96.31 95 MET A CA 1
ATOM 789 C C . MET A 1 95 ? -4.281 -0.755 -12.57 1 96.31 95 MET A C 1
ATOM 791 O O . MET A 1 95 ? -3.406 -0.03 -13.047 1 96.31 95 MET A O 1
ATOM 795 N N . THR A 1 96 ? -5.066 -1.494 -13.305 1 94.19 96 THR A N 1
ATOM 796 C CA . THR A 1 96 ? -5.02 -1.453 -14.766 1 94.19 96 THR A CA 1
ATOM 797 C C . THR A 1 96 ? -6.043 -0.462 -15.305 1 94.19 96 THR A C 1
ATOM 799 O O . THR A 1 96 ? -6.949 -0.037 -14.586 1 94.19 96 THR A O 1
ATOM 802 N N . ARG A 1 97 ? -5.906 -0.134 -16.516 1 92.75 97 ARG A N 1
ATOM 803 C CA . ARG A 1 97 ? -6.855 0.758 -17.188 1 92.75 97 ARG A CA 1
ATOM 804 C C . ARG A 1 97 ? -8.25 0.151 -17.203 1 92.75 97 ARG A C 1
ATOM 806 O O . ARG A 1 97 ? -9.242 0.838 -16.938 1 92.75 97 ARG A O 1
ATOM 813 N N . VAL A 1 98 ? -8.297 -1.067 -17.438 1 90.75 98 VAL A N 1
ATOM 814 C CA . VAL A 1 98 ? -9.57 -1.776 -17.5 1 90.75 98 VAL A CA 1
ATOM 815 C C . VAL A 1 98 ? -10.234 -1.756 -16.125 1 90.75 98 VAL A C 1
ATOM 817 O O . VAL A 1 98 ? -11.445 -1.552 -16.016 1 90.75 98 VAL A O 1
ATOM 820 N N . GLN A 1 99 ? -9.492 -1.961 -15.156 1 92.38 99 GLN A N 1
ATOM 821 C CA . GLN A 1 99 ? -10.047 -1.948 -13.805 1 92.38 99 GLN A CA 1
ATOM 822 C C . GLN A 1 99 ? -10.617 -0.578 -13.453 1 92.38 99 GLN A C 1
ATOM 824 O O . GLN A 1 99 ? -11.672 -0.484 -12.82 1 92.38 99 GLN A O 1
ATOM 829 N N . LEU A 1 100 ? -9.867 0.459 -13.812 1 94.62 100 LEU A N 1
ATOM 830 C CA . LEU A 1 100 ? -10.375 1.805 -13.57 1 94.62 100 LEU A CA 1
ATOM 831 C C . LEU A 1 100 ? -11.758 1.987 -14.195 1 94.62 100 LEU A C 1
ATOM 833 O O . LEU A 1 100 ? -12.664 2.529 -13.555 1 94.62 100 LEU A O 1
ATOM 837 N N . PHE A 1 101 ? -11.898 1.558 -15.344 1 91.69 101 PHE A N 1
ATOM 838 C CA . PHE A 1 101 ? -13.172 1.657 -16.047 1 91.69 101 PHE A CA 1
ATOM 839 C C . PHE A 1 101 ? -14.25 0.842 -15.344 1 91.69 101 PHE A C 1
ATOM 841 O O . PHE A 1 101 ? -15.391 1.284 -15.219 1 91.69 101 PHE A O 1
ATOM 848 N N . ASN A 1 102 ? -13.906 -0.314 -14.945 1 92.31 102 ASN A N 1
ATOM 849 C CA . ASN A 1 102 ? -14.859 -1.168 -14.25 1 92.31 102 ASN A CA 1
ATOM 850 C C . ASN A 1 102 ? -15.352 -0.521 -12.961 1 92.31 102 ASN A C 1
ATOM 852 O O . ASN A 1 102 ? -16.531 -0.639 -12.609 1 92.31 102 ASN A O 1
ATOM 856 N N . TYR A 1 103 ? -14.461 0.094 -12.258 1 94.31 103 TYR A N 1
ATOM 857 C CA . TYR A 1 103 ? -14.875 0.799 -11.047 1 94.31 103 TYR A CA 1
ATOM 858 C C . TYR A 1 103 ? -15.789 1.972 -11.391 1 94.31 103 TYR A C 1
ATOM 860 O O . TYR A 1 103 ? -16.75 2.246 -10.664 1 94.31 103 TYR A O 1
ATOM 868 N N . GLY A 1 104 ? -15.43 2.68 -12.445 1 91.88 104 GLY A N 1
ATOM 869 C CA . GLY A 1 104 ? -16.328 3.729 -12.906 1 91.88 104 GLY A CA 1
ATOM 870 C C . GLY A 1 104 ? -17.719 3.225 -13.227 1 91.88 104 GLY A C 1
ATOM 871 O O . GLY A 1 104 ? -18.719 3.85 -12.852 1 91.88 104 GLY A O 1
ATOM 872 N N . ARG A 1 105 ? -17.75 2.176 -13.852 1 90.94 105 ARG A N 1
ATOM 873 C CA . ARG A 1 105 ? -19.031 1.565 -14.211 1 90.94 105 ARG A CA 1
ATOM 874 C C . ARG A 1 105 ? -19.812 1.156 -12.961 1 90.94 105 ARG A C 1
ATOM 876 O O . ARG A 1 105 ? -21.016 1.348 -12.891 1 90.94 105 ARG A O 1
ATOM 883 N N . ALA A 1 106 ? -19.125 0.539 -12.055 1 90.62 106 ALA A N 1
ATOM 884 C CA . ALA A 1 106 ? -19.766 0.135 -10.805 1 90.62 106 ALA A CA 1
ATOM 885 C C . ALA A 1 106 ? -20.359 1.339 -10.086 1 90.62 106 ALA A C 1
ATOM 887 O O . ALA A 1 106 ? -21.469 1.266 -9.555 1 90.62 106 ALA A O 1
ATOM 888 N N . MET A 1 107 ? -19.641 2.402 -10.055 1 89.12 107 MET A N 1
ATOM 889 C CA . MET A 1 107 ? -20.141 3.631 -9.43 1 89.12 107 MET A CA 1
ATOM 890 C C . MET A 1 107 ? -21.391 4.129 -10.133 1 89.12 107 MET A C 1
ATOM 892 O O . MET A 1 107 ? -22.359 4.523 -9.477 1 89.12 107 MET A O 1
ATOM 896 N N . TYR A 1 108 ? -21.297 4.09 -11.398 1 86.62 108 TYR A N 1
ATOM 897 C CA . TYR A 1 108 ? -22.438 4.539 -12.188 1 86.62 108 TYR A CA 1
ATOM 898 C C . TYR A 1 108 ? -23.672 3.695 -11.898 1 86.62 108 TYR A C 1
ATOM 900 O O . TYR A 1 108 ? -24.766 4.23 -11.734 1 86.62 108 TYR A O 1
ATOM 908 N N . ARG A 1 109 ? -23.484 2.441 -11.859 1 87.19 109 ARG A N 1
ATOM 909 C CA . ARG A 1 109 ? -24.578 1.523 -11.562 1 87.19 109 ARG A CA 1
ATOM 910 C C . ARG A 1 109 ? -25.172 1.803 -10.188 1 87.19 109 ARG A C 1
ATOM 912 O O . ARG A 1 109 ? -26.391 1.774 -10.016 1 87.19 109 ARG A O 1
ATOM 919 N N . LEU A 1 110 ? -24.297 1.988 -9.289 1 86.62 110 LEU A N 1
ATOM 920 C CA . LEU A 1 110 ? -24.75 2.254 -7.934 1 86.62 110 LEU A CA 1
ATOM 921 C C . LEU A 1 110 ? -25.531 3.564 -7.867 1 86.62 110 LEU A C 1
ATOM 923 O O . LEU A 1 110 ? -26.547 3.654 -7.172 1 86.62 110 LEU A O 1
ATOM 927 N N . GLU A 1 111 ? -25.125 4.555 -8.516 1 84.31 111 GLU A N 1
ATOM 928 C CA . GLU A 1 111 ? -25.75 5.871 -8.477 1 84.31 111 GLU A CA 1
ATOM 929 C C . GLU A 1 111 ? -27.094 5.863 -9.211 1 84.31 111 GLU A C 1
ATOM 931 O O . GLU A 1 111 ? -27.984 6.66 -8.898 1 84.31 111 GLU A O 1
ATOM 936 N N . THR A 1 112 ? -27.219 5.012 -10.125 1 82.25 112 THR A N 1
ATOM 937 C CA . THR A 1 112 ? -28.438 5.012 -10.945 1 82.25 112 THR A CA 1
ATOM 938 C C . THR A 1 112 ? -29.406 3.93 -10.469 1 82.25 112 THR A C 1
ATOM 940 O O . THR A 1 112 ? -30.5 3.807 -11 1 82.25 112 THR A O 1
ATOM 943 N N . SER A 1 113 ? -28.906 3.158 -9.578 1 77.75 113 SER A N 1
ATOM 944 C CA . SER A 1 113 ? -29.766 2.092 -9.094 1 77.75 113 SER A CA 1
ATOM 945 C C . SER A 1 113 ? -30.828 2.633 -8.133 1 77.75 113 SER A C 1
ATOM 947 O O . SER A 1 113 ? -30.578 3.592 -7.398 1 77.75 113 SER A O 1
ATOM 949 N N . GLU A 1 114 ? -32.062 2.348 -8.281 1 66.25 114 GLU A N 1
ATOM 950 C CA . GLU A 1 114 ? -33.188 2.732 -7.453 1 66.25 114 GLU A CA 1
ATOM 951 C C . GLU A 1 114 ? -33.062 2.205 -6.031 1 66.25 114 GLU A C 1
ATOM 953 O O . GLU A 1 114 ? -33.656 2.746 -5.098 1 66.25 114 GLU A O 1
ATOM 958 N N . GLN A 1 115 ? -32.438 1.177 -5.832 1 58.16 115 GLN A N 1
ATOM 959 C CA . GLN A 1 115 ? -32.438 0.43 -4.578 1 58.16 115 GLN A CA 1
ATOM 960 C C . GLN A 1 115 ? -31.562 1.097 -3.527 1 58.16 115 GLN A C 1
ATOM 962 O O . GLN A 1 115 ? -31.609 0.733 -2.352 1 58.16 115 GLN A O 1
ATOM 967 N N . THR A 1 116 ? -30.688 1.962 -4.012 1 56.28 116 THR A N 1
ATOM 968 C CA . THR A 1 116 ? -29.703 2.348 -3 1 56.28 116 THR A CA 1
ATOM 969 C C . THR A 1 116 ? -30.219 3.529 -2.18 1 56.28 116 THR A C 1
ATOM 971 O O . THR A 1 116 ? -30.672 4.531 -2.738 1 56.28 116 THR A O 1
ATOM 974 N N . ASP A 1 117 ? -30.781 3.264 -1.04 1 54.75 117 ASP A N 1
ATOM 975 C CA . ASP A 1 117 ? -31.016 4.352 -0.095 1 54.75 117 ASP A CA 1
ATOM 976 C C . ASP A 1 117 ? -29.891 5.379 -0.149 1 54.75 117 ASP A C 1
ATOM 978 O O . ASP A 1 117 ? -28.734 5.055 0.136 1 54.75 117 ASP A O 1
ATOM 982 N N . PRO A 1 118 ? -30.172 6.457 -0.826 1 54.72 118 PRO A N 1
ATOM 983 C CA . PRO A 1 118 ? -29.172 7.504 -1.015 1 54.72 118 PRO A CA 1
ATOM 984 C C . PRO A 1 118 ? -28.328 7.754 0.238 1 54.72 118 PRO A C 1
ATOM 986 O O . PRO A 1 118 ? -27.141 8.086 0.137 1 54.72 118 PRO A O 1
ATOM 989 N N . VAL A 1 119 ? -29 7.812 1.36 1 52.16 119 VAL A N 1
ATOM 990 C CA . VAL A 1 119 ? -28.344 8.133 2.621 1 52.16 119 VAL A CA 1
ATOM 991 C C . VAL A 1 119 ? -27.25 7.109 2.91 1 52.16 119 VAL A C 1
ATOM 993 O O . VAL A 1 119 ? -26.203 7.453 3.449 1 52.16 119 VAL A O 1
ATOM 996 N N . ALA A 1 120 ? -27.453 5.832 2.428 1 56.66 120 ALA A N 1
ATOM 997 C CA . ALA A 1 120 ? -26.625 4.719 2.877 1 56.66 120 ALA A CA 1
ATOM 998 C C . ALA A 1 120 ? -25.328 4.652 2.096 1 56.66 120 ALA A C 1
ATOM 1000 O O . ALA A 1 120 ? -24.328 4.105 2.576 1 56.66 120 ALA A O 1
ATOM 1001 N N . VAL A 1 121 ? -25.266 5.438 1.011 1 60.94 121 VAL A N 1
ATOM 1002 C CA . VAL A 1 121 ? -24.047 5.406 0.206 1 60.94 121 VAL A CA 1
ATOM 1003 C C . VAL A 1 121 ? -23.453 6.812 0.113 1 60.94 121 VAL A C 1
ATOM 1005 O O . VAL A 1 121 ? -23.812 7.586 -0.775 1 60.94 121 VAL A O 1
ATOM 1008 N N . SER A 1 122 ? -22.719 7.191 1.083 1 79.94 122 SER A N 1
ATOM 1009 C CA . SER A 1 122 ? -22.344 8.602 1.201 1 79.94 122 SER A CA 1
ATOM 1010 C C . SER A 1 122 ? -20.828 8.773 1.26 1 79.94 122 SER A C 1
ATOM 1012 O O . SER A 1 122 ? -20.328 9.898 1.211 1 79.94 122 SER A O 1
ATOM 1014 N N . SER A 1 123 ? -20.172 7.684 1.136 1 87.44 123 SER A N 1
ATOM 1015 C CA . SER A 1 123 ? -18.734 7.852 1.346 1 87.44 123 SER A CA 1
ATOM 1016 C C . SER A 1 123 ? -18.062 8.5 0.137 1 87.44 123 SER A C 1
ATOM 1018 O O . SER A 1 123 ? -18.422 8.203 -1.006 1 87.44 123 SER A O 1
ATOM 1020 N N . ASP A 1 124 ? -17.047 9.367 0.418 1 89.75 124 ASP A N 1
ATOM 1021 C CA . ASP A 1 124 ? -16.25 9.977 -0.643 1 89.75 124 ASP A CA 1
ATOM 1022 C C . ASP A 1 124 ? -15.242 8.984 -1.204 1 89.75 124 ASP A C 1
ATOM 1024 O O . ASP A 1 124 ? -14.711 9.18 -2.299 1 89.75 124 ASP A O 1
ATOM 1028 N N . TYR A 1 125 ? -15.008 8.008 -0.434 1 93.5 125 TYR A N 1
ATOM 1029 C CA . TYR A 1 125 ? -13.984 7.047 -0.834 1 93.5 125 TYR A CA 1
ATOM 1030 C C . TYR A 1 125 ? -14.594 5.891 -1.617 1 93.5 125 TYR A C 1
ATOM 1032 O O . TYR A 1 125 ? -15.562 5.266 -1.165 1 93.5 125 TYR A O 1
ATOM 1040 N N . ILE A 1 126 ? -14.023 5.523 -2.719 1 93.75 126 ILE A N 1
ATOM 1041 C CA . ILE A 1 126 ? -14.586 4.57 -3.668 1 93.75 126 ILE A CA 1
ATOM 1042 C C . ILE A 1 126 ? -14.766 3.211 -2.992 1 93.75 126 ILE A C 1
ATOM 1044 O O . ILE A 1 126 ? -15.812 2.578 -3.125 1 93.75 126 ILE A O 1
ATOM 1048 N N . SER A 1 127 ? -13.742 2.752 -2.271 1 94.25 127 SER A N 1
ATOM 1049 C CA . SER A 1 127 ? -13.781 1.428 -1.661 1 94.25 127 SER A CA 1
ATOM 1050 C C . SER A 1 127 ? -14.93 1.312 -0.662 1 94.25 127 SER A C 1
ATOM 1052 O O . SER A 1 127 ? -15.656 0.32 -0.663 1 94.25 127 SER A O 1
ATOM 1054 N N . GLU A 1 128 ? -15.07 2.324 0.151 1 92.69 128 GLU A N 1
ATOM 1055 C CA . GLU A 1 128 ? -16.141 2.336 1.143 1 92.69 128 GLU A CA 1
ATOM 1056 C C . GLU A 1 128 ? -17.5 2.553 0.484 1 92.69 128 GLU A C 1
ATOM 1058 O O . GLU A 1 128 ? -18.484 1.923 0.866 1 92.69 128 GLU A O 1
ATOM 1063 N N . TYR A 1 129 ? -17.516 3.465 -0.467 1 91.31 129 TYR A N 1
ATOM 1064 C CA . TYR A 1 129 ? -18.75 3.76 -1.204 1 91.31 129 TYR A CA 1
ATOM 1065 C C . TYR A 1 129 ? -19.297 2.502 -1.859 1 91.31 129 TYR A C 1
ATOM 1067 O O . TYR A 1 129 ? -20.484 2.207 -1.731 1 91.31 129 TYR A O 1
ATOM 1075 N N . LEU A 1 130 ? -18.516 1.772 -2.537 1 91.94 130 LEU A N 1
ATOM 1076 C CA . LEU A 1 130 ? -18.922 0.555 -3.223 1 91.94 130 LEU A CA 1
ATOM 1077 C C . LEU A 1 130 ? -19.297 -0.534 -2.221 1 91.94 130 LEU A C 1
ATOM 1079 O O . LEU A 1 130 ? -20.188 -1.341 -2.477 1 91.94 130 LEU A O 1
ATOM 1083 N N . LYS A 1 131 ? -18.594 -0.589 -1.139 1 90.44 131 LYS A N 1
ATOM 1084 C CA . LYS A 1 131 ? -18.938 -1.555 -0.099 1 90.44 131 LYS A CA 1
ATOM 1085 C C . LYS A 1 131 ? -20.328 -1.288 0.459 1 90.44 131 LYS A C 1
ATOM 1087 O O . LYS A 1 131 ? -21.109 -2.219 0.65 1 90.44 131 LYS A O 1
ATOM 1092 N N . GLN A 1 132 ? -20.562 -0.038 0.752 1 87.62 132 GLN A N 1
ATOM 1093 C CA . GLN A 1 132 ? -21.875 0.358 1.26 1 87.62 132 GLN A CA 1
ATOM 1094 C C . GLN A 1 132 ? -22.984 -0.049 0.295 1 87.62 132 GLN A C 1
ATOM 1096 O O . GLN A 1 132 ? -24.094 -0.369 0.72 1 87.62 132 GLN A O 1
ATOM 1101 N N . GLY A 1 133 ? -22.703 -0.051 -0.979 1 87 133 GLY A N 1
ATOM 1102 C CA . GLY A 1 133 ? -23.672 -0.422 -1.996 1 87 133 GLY A CA 1
ATOM 1103 C C . GLY A 1 133 ? -23.656 -1.901 -2.328 1 87 133 GLY A C 1
ATOM 1104 O O . GLY A 1 133 ? -24.391 -2.355 -3.211 1 87 133 GLY A O 1
ATOM 1105 N N . GLY A 1 134 ? -22.75 -2.641 -1.721 1 87.62 134 GLY A N 1
ATOM 1106 C CA . GLY A 1 134 ? -22.672 -4.074 -1.95 1 87.62 134 GLY A CA 1
ATOM 1107 C C . GLY A 1 134 ? -21.875 -4.438 -3.186 1 87.62 134 GLY A C 1
ATOM 1108 O O . GLY A 1 134 ? -21.953 -5.57 -3.67 1 87.62 134 GLY A O 1
ATOM 1109 N N . MET A 1 135 ? -21.125 -3.514 -3.752 1 88.88 135 MET A N 1
ATOM 1110 C CA . MET A 1 135 ? -20.406 -3.721 -5.004 1 88.88 135 MET A CA 1
ATOM 1111 C C . MET A 1 135 ? -18.922 -3.947 -4.742 1 88.88 135 MET A C 1
ATOM 1113 O O . MET A 1 135 ? -18.109 -3.928 -5.672 1 88.88 135 MET A O 1
ATOM 1117 N N . ASN A 1 136 ? -18.516 -4.074 -3.543 1 89.19 136 ASN A N 1
ATOM 1118 C CA . ASN A 1 136 ? -17.156 -4.395 -3.139 1 89.19 136 ASN A CA 1
ATOM 1119 C C . ASN A 1 136 ? -17.109 -5.555 -2.146 1 89.19 136 ASN A C 1
ATOM 1121 O O . ASN A 1 136 ? -16.625 -5.402 -1.026 1 89.19 136 ASN A O 1
ATOM 1125 N N . PRO A 1 137 ? -17.562 -6.664 -2.646 1 81.12 137 PRO A N 1
ATOM 1126 C CA . PRO A 1 137 ? -17.672 -7.805 -1.734 1 81.12 137 PRO A CA 1
ATOM 1127 C C . PRO A 1 137 ? -16.312 -8.305 -1.248 1 81.12 137 PRO A C 1
ATOM 1129 O O . PRO A 1 137 ? -16.219 -8.914 -0.178 1 81.12 137 PRO A O 1
ATOM 1132 N N . ALA A 1 138 ? -15.305 -8.07 -1.985 1 82.44 138 ALA A N 1
ATOM 1133 C CA . ALA A 1 138 ? -13.977 -8.562 -1.615 1 82.44 138 ALA A CA 1
ATOM 1134 C C . ALA A 1 138 ? -13.234 -7.543 -0.752 1 82.44 138 ALA A C 1
ATOM 1136 O O . ALA A 1 138 ? -12.078 -7.75 -0.395 1 82.44 138 ALA A O 1
ATOM 1137 N N . ASN A 1 139 ? -13.859 -6.441 -0.412 1 90.19 139 ASN A N 1
ATOM 1138 C CA . ASN A 1 139 ? -13.297 -5.387 0.428 1 90.19 139 ASN A CA 1
ATOM 1139 C C . ASN A 1 139 ? -11.953 -4.902 -0.103 1 90.19 139 ASN A C 1
ATOM 1141 O O . ASN A 1 139 ? -10.977 -4.84 0.643 1 90.19 139 ASN A O 1
ATOM 1145 N N . LYS A 1 140 ? -11.945 -4.684 -1.328 1 94.94 140 LYS A N 1
ATOM 1146 C CA . LYS A 1 140 ? -10.734 -4.145 -1.951 1 94.94 140 LYS A CA 1
ATOM 1147 C C . LYS A 1 140 ? -10.547 -2.674 -1.594 1 94.94 140 LYS A C 1
ATOM 1149 O O . LYS A 1 140 ? -11.516 -1.914 -1.528 1 94.94 140 LYS A O 1
ATOM 1154 N N . MET A 1 141 ? -9.367 -2.344 -1.247 1 97.38 141 MET A N 1
ATOM 1155 C CA . MET A 1 141 ? -9.008 -0.958 -0.958 1 97.38 141 MET A CA 1
ATOM 1156 C C . MET A 1 141 ? -8.227 -0.343 -2.117 1 97.38 141 MET A C 1
ATOM 1158 O O . MET A 1 141 ? -7.156 -0.829 -2.479 1 97.38 141 MET A O 1
ATOM 1162 N N . LEU A 1 142 ? -8.812 0.641 -2.723 1 97.75 142 LEU A N 1
ATOM 1163 C CA . LEU A 1 142 ? -8.125 1.385 -3.777 1 97.75 142 LEU A CA 1
ATOM 1164 C C . LEU A 1 142 ? -7.352 2.562 -3.199 1 97.75 142 LEU A C 1
ATOM 1166 O O . LEU A 1 142 ? -7.93 3.418 -2.523 1 97.75 142 LEU A O 1
ATOM 1170 N N . ILE A 1 143 ? -6.078 2.598 -3.465 1 97.69 143 ILE A N 1
ATOM 1171 C CA . ILE A 1 143 ? -5.297 3.674 -2.863 1 97.69 143 ILE A CA 1
ATOM 1172 C C . ILE A 1 143 ? -4.328 4.246 -3.893 1 97.69 143 ILE A C 1
ATOM 1174 O O . ILE A 1 143 ? -4.09 3.633 -4.938 1 97.69 143 ILE A O 1
ATOM 1178 N N . GLU A 1 144 ? -3.891 5.395 -3.604 1 97.19 144 GLU A N 1
ATOM 1179 C CA . GLU A 1 144 ? -2.814 6.086 -4.309 1 97.19 144 GLU A CA 1
ATOM 1180 C C . GLU A 1 144 ? -1.577 6.227 -3.428 1 97.19 144 GLU A C 1
ATOM 1182 O O . GLU A 1 144 ? -1.677 6.645 -2.271 1 97.19 144 GLU A O 1
ATOM 1187 N N . ILE A 1 145 ? -0.464 5.836 -3.973 1 97.62 145 ILE A N 1
ATOM 1188 C CA . ILE A 1 145 ? 0.8 5.988 -3.26 1 97.62 145 ILE A CA 1
ATOM 1189 C C . ILE A 1 145 ? 1.703 6.961 -4.016 1 97.62 145 ILE A C 1
ATOM 1191 O O . ILE A 1 145 ? 1.936 6.801 -5.215 1 97.62 145 ILE A O 1
ATOM 1195 N N . ASP A 1 146 ? 2.166 8.008 -3.332 1 95.88 146 ASP A N 1
ATOM 1196 C CA . ASP A 1 146 ? 3.191 8.883 -3.889 1 95.88 146 ASP A CA 1
ATOM 1197 C C . ASP A 1 146 ? 4.586 8.289 -3.705 1 95.88 146 ASP A C 1
ATOM 1199 O O . ASP A 1 146 ? 5.215 8.477 -2.664 1 95.88 146 ASP A O 1
ATOM 1203 N N . LEU A 1 147 ? 5.109 7.746 -4.754 1 95.25 147 LEU A N 1
ATOM 1204 C CA . LEU A 1 147 ? 6.32 6.938 -4.68 1 95.25 147 LEU A CA 1
ATOM 1205 C C . LEU A 1 147 ? 7.547 7.812 -4.434 1 95.25 147 LEU A C 1
ATOM 1207 O O . LEU A 1 147 ? 8.602 7.312 -4.039 1 95.25 147 LEU A O 1
ATOM 1211 N N . GLU A 1 148 ? 7.426 9.109 -4.645 1 93.31 148 GLU A N 1
ATOM 1212 C CA . GLU A 1 148 ? 8.578 10 -4.551 1 93.31 148 GLU A CA 1
ATOM 1213 C C . GLU A 1 148 ? 8.68 10.617 -3.158 1 93.31 148 GLU A C 1
ATOM 1215 O O . GLU A 1 148 ? 9.703 11.219 -2.814 1 93.31 148 GLU A O 1
ATOM 1220 N N . GLU A 1 149 ? 7.68 10.453 -2.371 1 91.88 149 GLU A N 1
ATOM 1221 C CA . GLU A 1 149 ? 7.57 11.227 -1.137 1 91.88 149 GLU A CA 1
ATOM 1222 C C . GLU A 1 149 ? 8.383 10.586 -0.013 1 91.88 149 GLU A C 1
ATOM 1224 O O . GLU A 1 149 ? 8.773 11.266 0.942 1 91.88 149 GLU A O 1
ATOM 1229 N N . ALA A 1 150 ? 8.562 9.336 -0.076 1 91.06 150 ALA A N 1
ATOM 1230 C CA . ALA A 1 150 ? 9.266 8.641 0.998 1 91.06 150 ALA A CA 1
ATOM 1231 C C . ALA A 1 150 ? 9.898 7.352 0.489 1 91.06 150 ALA A C 1
ATOM 1233 O O . ALA A 1 150 ? 9.594 6.895 -0.616 1 91.06 150 ALA A O 1
ATOM 1234 N N . SER A 1 151 ? 10.82 6.777 1.316 1 91.12 151 SER A N 1
ATOM 1235 C CA . SER A 1 151 ? 11.453 5.5 0.992 1 91.12 151 SER A CA 1
ATOM 1236 C C . SER A 1 151 ? 10.453 4.355 1.066 1 91.12 151 SER A C 1
ATOM 1238 O O . SER A 1 151 ? 9.391 4.488 1.686 1 91.12 151 SER A O 1
ATOM 1240 N N . SER A 1 152 ? 10.812 3.234 0.439 1 92.31 152 SER A N 1
ATOM 1241 C CA . SER A 1 152 ? 9.953 2.055 0.479 1 92.31 152 SER A CA 1
ATOM 1242 C C . SER A 1 152 ? 9.719 1.59 1.912 1 92.31 152 SER A C 1
ATOM 1244 O O . SER A 1 152 ? 8.609 1.182 2.264 1 92.31 152 SER A O 1
ATOM 1246 N N . ASP A 1 153 ? 10.75 1.707 2.736 1 91.19 153 ASP A N 1
ATOM 1247 C CA . ASP A 1 153 ? 10.617 1.321 4.137 1 91.19 153 ASP A CA 1
ATOM 1248 C C . ASP A 1 153 ? 9.609 2.213 4.859 1 91.19 153 ASP A C 1
ATOM 1250 O O . ASP A 1 153 ? 8.75 1.719 5.59 1 91.19 153 ASP A O 1
ATOM 1254 N N . ASP A 1 154 ? 9.711 3.488 4.645 1 91.38 154 ASP A N 1
ATOM 1255 C CA . ASP A 1 154 ? 8.812 4.43 5.301 1 91.38 154 ASP A CA 1
ATOM 1256 C C . ASP A 1 154 ? 7.375 4.254 4.805 1 91.38 154 ASP A C 1
ATOM 1258 O O . ASP A 1 154 ? 6.434 4.277 5.598 1 91.38 154 ASP A O 1
ATOM 1262 N N . LEU A 1 155 ? 7.211 4.113 3.539 1 95.06 155 LEU A N 1
ATOM 1263 C CA . LEU A 1 155 ? 5.887 3.9 2.963 1 95.06 155 LEU A CA 1
ATOM 1264 C C . LEU A 1 155 ? 5.262 2.617 3.496 1 95.06 155 LEU A C 1
ATOM 1266 O O . LEU A 1 155 ? 4.066 2.582 3.799 1 95.06 155 LEU A O 1
ATOM 1270 N N . ALA A 1 156 ? 6.078 1.592 3.592 1 94.69 156 ALA A N 1
ATOM 1271 C CA . ALA A 1 156 ? 5.586 0.325 4.129 1 94.69 156 ALA A CA 1
ATOM 1272 C C . ALA A 1 156 ? 5.129 0.482 5.574 1 94.69 156 ALA A C 1
ATOM 1274 O O . ALA A 1 156 ? 4.145 -0.131 5.992 1 94.69 156 ALA A O 1
ATOM 1275 N N . GLU A 1 157 ? 5.836 1.262 6.332 1 93.06 157 GLU A N 1
ATOM 1276 C CA . GLU A 1 157 ? 5.445 1.521 7.715 1 93.06 157 GLU A CA 1
ATOM 1277 C C . GLU A 1 157 ? 4.094 2.23 7.781 1 93.06 157 GLU A C 1
ATOM 1279 O O . GLU A 1 157 ? 3.246 1.885 8.609 1 93.06 157 GLU A O 1
ATOM 1284 N N . HIS A 1 158 ? 3.947 3.217 6.934 1 95.5 158 HIS A N 1
ATOM 1285 C CA . HIS A 1 158 ? 2.656 3.891 6.855 1 95.5 158 HIS A CA 1
ATOM 1286 C C . HIS A 1 158 ? 1.543 2.91 6.504 1 95.5 158 HIS A C 1
ATOM 1288 O O . HIS A 1 158 ? 0.494 2.896 7.156 1 95.5 158 HIS A O 1
ATOM 1294 N N . LEU A 1 159 ? 1.838 2.1 5.535 1 97.12 159 LEU A N 1
ATOM 1295 C CA . LEU A 1 159 ? 0.826 1.188 5.012 1 97.12 159 LEU A CA 1
ATOM 1296 C C . LEU A 1 159 ? 0.451 0.14 6.055 1 97.12 159 LEU A C 1
ATOM 1298 O O . LEU A 1 159 ? -0.714 -0.249 6.16 1 97.12 159 LEU A O 1
ATOM 1302 N N . LYS A 1 160 ? 1.415 -0.309 6.75 1 95.88 160 LYS A N 1
ATOM 1303 C CA . LYS A 1 160 ? 1.117 -1.275 7.805 1 95.88 160 LYS A CA 1
ATOM 1304 C C . LYS A 1 160 ? 0.043 -0.744 8.75 1 95.88 160 LYS A C 1
ATOM 1306 O O . LYS A 1 160 ? -0.942 -1.431 9.023 1 95.88 160 LYS A O 1
ATOM 1311 N N . VAL A 1 161 ? 0.198 0.456 9.203 1 95.62 161 VAL A N 1
ATOM 1312 C CA . VAL A 1 161 ? -0.727 1.076 10.148 1 95.62 161 VAL A CA 1
ATOM 1313 C C . VAL A 1 161 ? -2.047 1.389 9.445 1 95.62 161 VAL A C 1
ATOM 1315 O O . VAL A 1 161 ? -3.121 1.065 9.961 1 95.62 161 VAL A O 1
ATOM 1318 N N . LEU A 1 162 ? -1.975 1.991 8.281 1 96.25 162 LEU A N 1
ATOM 1319 C CA . LEU A 1 162 ? -3.168 2.412 7.559 1 96.25 162 LEU A CA 1
ATOM 1320 C C . LEU A 1 162 ? -4.031 1.212 7.184 1 96.25 162 LEU A C 1
ATOM 1322 O O . LEU A 1 162 ? -5.258 1.271 7.277 1 96.25 162 LEU A O 1
ATOM 1326 N N . ILE A 1 163 ? -3.373 0.124 6.77 1 96.69 163 ILE A N 1
ATOM 1327 C CA . ILE A 1 163 ? -4.109 -1.079 6.402 1 96.69 163 ILE A CA 1
ATOM 1328 C C . ILE A 1 163 ? -4.887 -1.6 7.605 1 96.69 163 ILE A C 1
ATOM 1330 O O . ILE A 1 163 ? -6.066 -1.945 7.492 1 96.69 163 ILE A O 1
ATOM 1334 N N . ALA A 1 164 ? -4.211 -1.663 8.742 1 94.88 164 ALA A N 1
ATOM 1335 C CA . ALA A 1 164 ? -4.895 -2.104 9.953 1 94.88 164 ALA A CA 1
ATOM 1336 C C . ALA A 1 164 ? -6.105 -1.223 10.25 1 94.88 164 ALA A C 1
ATOM 1338 O O . ALA A 1 164 ? -7.172 -1.724 10.617 1 94.88 164 ALA A O 1
ATOM 1339 N N . LEU A 1 165 ? -5.996 0.043 10.125 1 94 165 LEU A N 1
ATOM 1340 C CA . LEU A 1 165 ? -7.082 0.988 10.367 1 94 165 LEU A CA 1
ATOM 1341 C C . LEU A 1 165 ? -8.203 0.804 9.352 1 94 165 LEU A C 1
ATOM 1343 O O . LEU A 1 165 ? -9.383 0.864 9.703 1 94 165 LEU A O 1
ATOM 1347 N N . TRP A 1 166 ? -7.836 0.617 8.07 1 95.44 166 TRP A N 1
ATOM 1348 C CA . TRP A 1 166 ? -8.836 0.394 7.031 1 95.44 166 TRP A CA 1
ATOM 1349 C C . TRP A 1 166 ? -9.602 -0.904 7.277 1 95.44 166 TRP A C 1
ATOM 1351 O O . TRP A 1 166 ? -10.82 -0.958 7.105 1 95.44 166 TRP A O 1
ATOM 1361 N N . GLN A 1 167 ? -8.875 -1.968 7.633 1 94.75 167 GLN A N 1
ATOM 1362 C CA . GLN A 1 167 ? -9.516 -3.242 7.938 1 94.75 167 GLN A CA 1
ATOM 1363 C C . GLN A 1 167 ? -10.547 -3.086 9.055 1 94.75 167 GLN A C 1
ATOM 1365 O O . GLN A 1 167 ? -11.648 -3.633 8.977 1 94.75 167 GLN A O 1
ATOM 1370 N N . LYS A 1 168 ? -10.164 -2.367 10.094 1 92.12 168 LYS A N 1
ATOM 1371 C CA . LYS A 1 168 ? -11.078 -2.105 11.211 1 92.12 168 LYS A CA 1
ATOM 1372 C C . LYS A 1 168 ? -12.258 -1.255 10.766 1 92.12 168 LYS A C 1
ATOM 1374 O O . LYS A 1 168 ? -13.414 -1.577 11.062 1 92.12 168 LYS A O 1
ATOM 1379 N N . HIS A 1 169 ? -11.992 -0.186 10.031 1 90.94 169 HIS A N 1
ATOM 1380 C CA . HIS A 1 169 ? -13.016 0.756 9.594 1 90.94 169 HIS A CA 1
ATOM 1381 C C . HIS A 1 169 ? -14.031 0.079 8.68 1 90.94 169 HIS A C 1
ATOM 1383 O O . HIS A 1 169 ? -15.234 0.317 8.805 1 90.94 169 HIS A O 1
ATOM 1389 N N . LEU A 1 170 ? -13.555 -0.728 7.809 1 91.62 170 LEU A N 1
ATOM 1390 C CA . LEU A 1 170 ? -14.414 -1.382 6.828 1 91.62 170 LEU A CA 1
ATOM 1391 C C . LEU A 1 170 ? -14.953 -2.701 7.371 1 91.62 170 LEU A C 1
ATOM 1393 O O . LEU A 1 170 ? -15.672 -3.418 6.672 1 91.62 170 LEU A O 1
ATOM 1397 N N . LYS A 1 171 ? -14.547 -3.035 8.625 1 91.5 171 LYS A N 1
ATOM 1398 C CA . LYS A 1 171 ? -14.992 -4.258 9.281 1 91.5 171 LYS A CA 1
ATOM 1399 C C . LYS A 1 171 ? -14.742 -5.48 8.406 1 91.5 171 LYS A C 1
ATOM 1401 O O . LYS A 1 171 ? -15.641 -6.293 8.188 1 91.5 171 LYS A O 1
ATOM 1406 N N . THR A 1 172 ? -13.578 -5.547 7.887 1 92.5 172 THR A N 1
ATOM 1407 C CA . THR A 1 172 ? -13.195 -6.668 7.043 1 92.5 172 THR A CA 1
ATOM 1408 C C . THR A 1 172 ? -13.016 -7.938 7.871 1 92.5 172 THR A C 1
ATOM 1410 O O . THR A 1 172 ? -12.477 -7.891 8.977 1 92.5 172 THR A O 1
ATOM 1413 N N . PRO A 1 173 ? -13.414 -9.023 7.344 1 91.06 173 PRO A N 1
ATOM 1414 C CA . PRO A 1 173 ? -13.148 -10.281 8.047 1 91.06 173 PRO A CA 1
ATOM 1415 C C . PRO A 1 173 ? -11.656 -10.562 8.219 1 91.06 173 PRO A C 1
ATOM 1417 O O . PRO A 1 173 ? -10.852 -10.164 7.367 1 91.06 173 PRO A O 1
ATOM 1420 N N . LYS A 1 174 ? -11.352 -11.2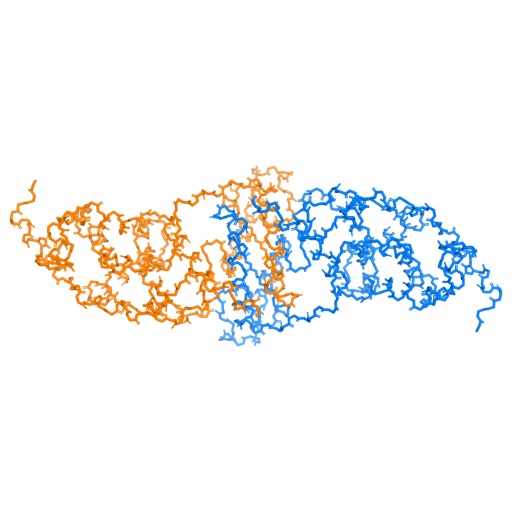19 9.297 1 88.44 174 LYS A N 1
ATOM 1421 C CA . LYS A 1 174 ? -9.953 -11.594 9.531 1 88.44 174 LYS A CA 1
ATOM 1422 C C . LYS A 1 174 ? -9.484 -12.625 8.508 1 88.44 174 LYS A C 1
ATOM 1424 O O . LYS A 1 174 ? -10.219 -13.555 8.172 1 88.44 174 LYS A O 1
ATOM 1429 N N . PRO A 1 175 ? -8.281 -12.328 8 1 86.25 175 PRO A N 1
ATOM 1430 C CA . PRO A 1 175 ? -7.75 -13.352 7.094 1 86.25 175 PRO A CA 1
ATOM 1431 C C . PRO A 1 175 ? -7.543 -14.695 7.777 1 86.25 175 PRO A C 1
ATOM 1433 O O . PRO A 1 175 ? -7.293 -14.75 8.984 1 86.25 175 PRO A O 1
ATOM 1436 N N . PRO A 1 176 ? -7.676 -15.664 6.996 1 80.12 176 PRO A N 1
ATOM 1437 C CA . PRO A 1 176 ? -7.461 -16.984 7.582 1 80.12 176 PRO A CA 1
ATOM 1438 C C . PRO A 1 176 ? -6.031 -17.188 8.078 1 80.12 176 PRO A C 1
ATOM 1440 O O . PRO A 1 176 ? -5.086 -16.688 7.465 1 80.12 176 PRO A O 1
ATOM 1443 N N . LYS A 1 177 ? -5.906 -17.844 9.234 1 80.44 177 LYS A N 1
ATOM 1444 C CA . LYS A 1 177 ? -4.586 -18.156 9.773 1 80.44 177 LYS A CA 1
ATOM 1445 C C . LYS A 1 177 ? -3.832 -19.109 8.859 1 80.44 177 LYS A C 1
ATOM 1447 O O . LYS A 1 177 ? -4.422 -20.031 8.297 1 80.44 177 LYS A O 1
ATOM 1452 N N . ARG A 1 178 ? -2.617 -18.812 8.734 1 80.81 178 ARG A N 1
ATOM 1453 C CA . ARG A 1 178 ? -1.788 -19.672 7.902 1 80.81 178 ARG A CA 1
ATOM 1454 C C . ARG A 1 178 ? -1.496 -21 8.609 1 80.81 178 ARG A C 1
ATOM 1456 O O . ARG A 1 178 ? -1.119 -21 9.781 1 80.81 178 ARG A O 1
ATOM 1463 N N . LYS A 1 179 ? -1.764 -22.062 7.898 1 78.81 179 LYS A N 1
ATOM 1464 C CA . LYS A 1 179 ? -1.577 -23.391 8.477 1 78.81 179 LYS A CA 1
ATOM 1465 C C . LYS A 1 179 ? -0.127 -23.844 8.352 1 78.81 179 LYS A C 1
ATOM 1467 O O . LYS A 1 179 ? 0.328 -24.703 9.109 1 78.81 179 LYS A O 1
ATOM 1472 N N . PHE A 1 180 ? 0.591 -23.328 7.391 1 83.06 180 PHE A N 1
ATOM 1473 C CA . PHE A 1 180 ? 1.987 -23.703 7.211 1 83.06 180 PHE A CA 1
ATOM 1474 C C . PHE A 1 180 ? 2.781 -22.562 6.586 1 83.06 180 PHE A C 1
ATOM 1476 O O . PHE A 1 180 ? 2.203 -21.609 6.078 1 83.06 180 PHE A O 1
ATOM 1483 N N . ARG A 1 181 ? 4.094 -22.672 6.777 1 82.75 181 ARG A N 1
ATOM 1484 C CA . ARG A 1 181 ? 4.996 -21.672 6.219 1 82.75 181 ARG A CA 1
ATOM 1485 C C . ARG A 1 181 ? 5.824 -22.25 5.082 1 82.75 181 ARG A C 1
ATOM 1487 O O . ARG A 1 181 ? 6.125 -23.453 5.074 1 82.75 181 ARG A O 1
ATOM 1494 N N . PHE A 1 182 ? 6.113 -21.469 4.102 1 91 182 PHE A N 1
ATOM 1495 C CA . PHE A 1 182 ? 6.965 -21.828 2.975 1 91 182 PHE A CA 1
ATOM 1496 C C . PHE A 1 182 ? 8.398 -21.359 3.209 1 91 182 PHE A C 1
ATOM 1498 O O . PHE A 1 182 ? 8.641 -20.172 3.373 1 91 182 PHE A O 1
ATOM 1505 N N . GLY A 1 183 ? 9.281 -22.203 3.344 1 91 183 GLY A N 1
ATOM 1506 C CA . GLY A 1 183 ? 10.68 -21.859 3.592 1 91 183 GLY A CA 1
ATOM 1507 C C . GLY A 1 183 ? 11.617 -22.359 2.504 1 91 183 GLY A C 1
ATOM 1508 O O . GLY A 1 183 ? 11.172 -22.922 1.506 1 91 183 GLY A O 1
ATOM 1509 N N . HIS A 1 184 ? 12.852 -22.141 2.705 1 92.75 184 HIS A N 1
ATOM 1510 C CA . HIS A 1 184 ? 13.883 -22.5 1.741 1 92.75 184 HIS A CA 1
ATOM 1511 C C . HIS A 1 184 ? 13.883 -24 1.479 1 92.75 184 HIS A C 1
ATOM 1513 O O . HIS A 1 184 ? 13.953 -24.438 0.328 1 92.75 184 HIS A O 1
ATOM 1519 N N . LYS A 1 185 ? 13.688 -24.734 2.475 1 92.88 185 LYS A N 1
ATOM 1520 C CA . LYS A 1 185 ? 13.773 -26.188 2.369 1 92.88 185 LYS A CA 1
ATOM 1521 C C . LYS A 1 185 ? 12.547 -26.75 1.66 1 92.88 185 LYS A C 1
ATOM 1523 O O . LYS A 1 185 ? 12.555 -27.906 1.222 1 92.88 185 LYS A O 1
ATOM 1528 N N . THR A 1 186 ? 11.492 -26.016 1.606 1 95.25 186 THR A N 1
ATOM 1529 C CA . THR A 1 186 ? 10.297 -26.469 0.917 1 95.25 186 THR A CA 1
ATOM 1530 C C . THR A 1 186 ? 10.594 -26.766 -0.551 1 95.25 186 THR A C 1
ATOM 1532 O O . THR A 1 186 ? 10.031 -27.703 -1.132 1 95.25 186 THR A O 1
ATOM 1535 N N . PHE A 1 187 ? 11.531 -26 -1.11 1 96 187 PHE A N 1
ATOM 1536 C CA . PHE A 1 187 ? 11.891 -26.234 -2.5 1 96 187 PHE A CA 1
ATOM 1537 C C . PHE A 1 187 ? 12.633 -27.562 -2.643 1 96 187 PHE A C 1
ATOM 1539 O O . PHE A 1 187 ? 12.508 -28.234 -3.662 1 96 187 PHE A O 1
ATOM 1546 N N . GLU A 1 188 ? 13.375 -27.844 -1.634 1 95 188 GLU A N 1
ATOM 1547 C CA . GLU A 1 188 ? 14.031 -29.156 -1.638 1 95 188 GLU A CA 1
ATOM 1548 C C . GLU A 1 188 ? 13.008 -30.281 -1.688 1 95 188 GLU A C 1
ATOM 1550 O O . GLU A 1 188 ? 13.156 -31.234 -2.455 1 95 188 GLU A O 1
ATOM 1555 N N . ARG A 1 189 ? 12.031 -30.141 -0.945 1 94.75 189 ARG A N 1
ATOM 1556 C CA . ARG A 1 189 ? 10.969 -31.141 -0.911 1 94.75 189 ARG A CA 1
ATOM 1557 C C . ARG A 1 189 ? 10.242 -31.203 -2.25 1 94.75 189 ARG A C 1
ATOM 1559 O O . ARG A 1 189 ? 9.883 -32.281 -2.713 1 94.75 189 ARG A O 1
ATOM 1566 N N . ILE A 1 190 ? 9.977 -30.078 -2.826 1 97 190 ILE A N 1
ATOM 1567 C CA . ILE A 1 190 ? 9.289 -29.984 -4.113 1 97 190 ILE A CA 1
ATOM 1568 C C . ILE A 1 190 ? 10.086 -30.75 -5.172 1 97 190 ILE A C 1
ATOM 1570 O O . ILE A 1 190 ? 9.516 -31.484 -5.977 1 97 190 ILE A O 1
ATOM 1574 N N . LEU A 1 191 ? 11.375 -30.609 -5.09 1 96.06 191 LEU A N 1
ATOM 1575 C CA . LEU A 1 191 ? 12.242 -31.281 -6.051 1 96.06 191 LEU A CA 1
ATOM 1576 C C . LEU A 1 191 ? 12.344 -32.781 -5.738 1 96.06 191 LEU A C 1
ATOM 1578 O O . LEU A 1 191 ? 12.188 -33.625 -6.629 1 96.06 191 LEU A O 1
ATOM 1582 N N . ASP A 1 192 ? 12.492 -33.062 -4.508 1 93.5 192 ASP A N 1
ATOM 1583 C CA . ASP A 1 192 ? 12.695 -34.438 -4.082 1 93.5 192 ASP A CA 1
ATOM 1584 C C . ASP A 1 192 ? 11.445 -35.281 -4.34 1 93.5 192 ASP A C 1
ATOM 1586 O O . ASP A 1 192 ? 11.539 -36.438 -4.746 1 93.5 192 ASP A O 1
ATOM 1590 N N . TYR A 1 193 ? 10.336 -34.656 -4.086 1 95.56 193 TYR A N 1
ATOM 1591 C CA . TYR A 1 193 ? 9.078 -35.375 -4.238 1 95.56 193 TYR A CA 1
ATOM 1592 C C . TYR A 1 193 ? 8.57 -35.281 -5.672 1 95.56 193 TYR A C 1
ATOM 1594 O O . TYR A 1 193 ? 7.512 -35.844 -5.996 1 95.56 193 TYR A O 1
ATOM 1602 N N . LYS A 1 194 ? 9.289 -34.625 -6.484 1 97 194 LYS A N 1
ATOM 1603 C CA . LYS A 1 194 ? 8.906 -34.438 -7.879 1 97 194 LYS A CA 1
ATOM 1604 C C . LYS A 1 194 ? 7.484 -33.875 -7.984 1 97 194 LYS A C 1
ATOM 1606 O O . LYS A 1 194 ? 6.66 -34.406 -8.727 1 97 194 LYS A O 1
ATOM 1611 N N . VAL A 1 195 ? 7.309 -32.844 -7.258 1 97.94 195 VAL A N 1
ATOM 1612 C CA . VAL A 1 195 ? 5.984 -32.219 -7.129 1 97.94 195 VAL A CA 1
ATOM 1613 C C . VAL A 1 195 ? 5.531 -31.688 -8.484 1 97.94 195 VAL A C 1
ATOM 1615 O O . VAL A 1 195 ? 4.387 -31.906 -8.891 1 97.94 195 VAL A O 1
ATOM 1618 N N . ILE A 1 196 ? 6.383 -31.094 -9.25 1 98 196 ILE A N 1
ATOM 1619 C CA . ILE A 1 196 ? 6.023 -30.438 -10.508 1 98 196 ILE A CA 1
ATOM 1620 C C . ILE A 1 196 ? 5.605 -31.484 -11.531 1 98 196 ILE A C 1
ATOM 1622 O O . ILE A 1 196 ? 4.516 -31.422 -12.102 1 98 196 ILE A O 1
ATOM 1626 N N . PRO A 1 197 ? 6.367 -32.531 -11.789 1 97.88 197 PRO A N 1
ATOM 1627 C CA . PRO A 1 197 ? 5.871 -33.562 -12.695 1 97.88 197 PRO A CA 1
ATOM 1628 C C . PRO A 1 197 ? 4.59 -34.219 -12.18 1 97.88 197 PRO A C 1
ATOM 1630 O O . PRO A 1 197 ? 3.713 -34.562 -12.977 1 97.88 197 PRO A O 1
ATOM 1633 N N . LEU A 1 198 ? 4.484 -34.406 -10.906 1 98.12 198 LEU A N 1
ATOM 1634 C CA . LEU A 1 198 ? 3.273 -35 -10.344 1 98.12 198 LEU A CA 1
ATOM 1635 C C . LEU A 1 198 ? 2.068 -34.094 -10.586 1 98.12 198 LEU A C 1
ATOM 1637 O O . LEU A 1 198 ? 0.97 -34.594 -10.859 1 98.12 198 LEU A O 1
ATOM 1641 N N . MET A 1 199 ? 2.256 -32.812 -10.445 1 98.31 199 MET A N 1
ATOM 1642 C CA . MET A 1 199 ? 1.187 -31.875 -10.758 1 98.31 199 MET A CA 1
ATOM 1643 C C . MET A 1 199 ? 0.688 -32.062 -12.188 1 98.31 199 MET A C 1
ATOM 1645 O O . MET A 1 199 ? -0.519 -32.031 -12.43 1 98.31 199 MET A O 1
ATOM 1649 N N . ASP A 1 200 ? 1.615 -32.188 -13.07 1 97.94 200 ASP A N 1
ATOM 1650 C CA . ASP A 1 200 ? 1.248 -32.375 -14.469 1 97.94 200 ASP A CA 1
ATOM 1651 C C . ASP A 1 200 ? 0.451 -33.688 -14.656 1 97.94 200 ASP A C 1
ATOM 1653 O O . ASP A 1 200 ? -0.523 -33.719 -15.406 1 97.94 200 ASP A O 1
ATOM 1657 N N . LEU A 1 201 ? 0.828 -34.656 -13.969 1 98.25 201 LEU A N 1
ATOM 1658 C CA . LEU A 1 201 ? 0.14 -35.938 -14.055 1 98.25 201 LEU A CA 1
ATOM 1659 C C . LEU A 1 201 ? -1.248 -35.875 -13.43 1 98.25 201 LEU A C 1
ATOM 1661 O O . LEU A 1 201 ? -2.209 -36.438 -13.961 1 98.25 201 LEU A O 1
ATOM 1665 N N . ILE A 1 202 ? -1.352 -35.188 -12.352 1 98.12 202 ILE A N 1
ATOM 1666 C CA . ILE A 1 202 ? -2.648 -35 -11.711 1 98.12 202 ILE A CA 1
ATOM 1667 C C . ILE A 1 202 ? -3.564 -34.219 -12.633 1 98.12 202 ILE A C 1
ATOM 1669 O O . ILE A 1 202 ? -4.754 -34.5 -12.758 1 98.12 202 ILE A O 1
ATOM 1673 N N . SER A 1 203 ? -3.006 -33.219 -13.266 1 97.25 203 SER A N 1
ATOM 1674 C CA . SER A 1 203 ? -3.779 -32.469 -14.234 1 97.25 203 SER A CA 1
ATOM 1675 C C . SER A 1 203 ? -4.27 -33.344 -15.375 1 97.25 203 SER A C 1
ATOM 1677 O O . SER A 1 203 ? -5.402 -33.188 -15.836 1 97.25 203 SER A O 1
ATOM 1679 N N . TRP A 1 204 ? -3.438 -34.156 -15.836 1 96.94 204 TRP A N 1
ATOM 1680 C CA . TRP A 1 204 ? -3.801 -35.125 -16.891 1 96.94 204 TRP A CA 1
ATOM 1681 C C . TRP A 1 204 ? -4.957 -36 -16.438 1 96.94 204 TRP A C 1
ATOM 1683 O O . TRP A 1 204 ? -5.867 -36.281 -17.219 1 96.94 204 TRP A O 1
ATOM 1693 N N . GLU A 1 205 ? -4.953 -36.469 -15.133 1 96.81 205 GLU A N 1
ATOM 1694 C CA . GLU A 1 205 ? -6.055 -37.281 -14.594 1 96.81 205 GLU A CA 1
ATOM 1695 C C . GLU A 1 205 ? -7.391 -36.562 -14.789 1 96.81 205 GLU A C 1
ATOM 1697 O O . GLU A 1 205 ? -8.375 -37.188 -15.195 1 96.81 205 GLU A O 1
ATOM 1702 N N . GLN A 1 206 ? -7.344 -35.344 -14.531 1 93.69 206 GLN A N 1
ATOM 1703 C CA . GLN A 1 206 ? -8.562 -34.531 -14.57 1 93.69 206 GLN A CA 1
ATOM 1704 C C . GLN A 1 206 ? -9.031 -34.312 -16 1 93.69 206 GLN A C 1
ATOM 1706 O O . GLN A 1 206 ? -10.234 -34.344 -16.281 1 93.69 206 GLN A O 1
ATOM 1711 N N . LEU A 1 207 ? -8.133 -34.156 -16.906 1 93.25 207 LEU A N 1
ATOM 1712 C CA . LEU A 1 207 ? -8.461 -33.719 -18.266 1 93.25 207 LEU A CA 1
ATOM 1713 C C . LEU A 1 207 ? -8.68 -34.938 -19.172 1 93.25 207 LEU A C 1
ATOM 1715 O O . LEU A 1 207 ? -9.539 -34.906 -20.062 1 93.25 207 LEU A O 1
ATOM 1719 N N . TYR A 1 208 ? -7.953 -35.969 -18.906 1 92.12 208 TYR A N 1
ATOM 1720 C CA . TYR A 1 208 ? -7.887 -37 -19.953 1 92.12 208 TYR A CA 1
ATOM 1721 C C . TYR A 1 208 ? -8.211 -38.375 -19.391 1 92.12 208 TYR A C 1
ATOM 1723 O O . TYR A 1 208 ? -8.32 -39.344 -20.125 1 92.12 208 TYR A O 1
ATOM 1731 N N . ASN A 1 209 ? -8.344 -38.438 -18.109 1 94.06 209 ASN A N 1
ATOM 1732 C CA . ASN A 1 209 ? -8.648 -39.719 -17.5 1 94.06 209 ASN A CA 1
ATOM 1733 C C . ASN A 1 209 ? -9.945 -39.656 -16.688 1 94.06 209 ASN A C 1
ATOM 1735 O O . ASN A 1 209 ? -10.07 -40.312 -15.664 1 94.06 209 ASN A O 1
ATOM 1739 N N . GLU A 1 210 ? -10.867 -38.781 -17.047 1 92 210 GLU A N 1
ATOM 1740 C CA . GLU A 1 210 ? -12.203 -38.625 -16.469 1 92 210 GLU A CA 1
ATOM 1741 C C . GLU A 1 210 ? -12.125 -38.438 -14.961 1 92 210 GLU A C 1
ATOM 1743 O O . GLU A 1 210 ? -12.969 -38.938 -14.219 1 92 210 GLU A O 1
ATOM 1748 N N . GLY A 1 211 ? -10.977 -37.938 -14.492 1 91.69 211 GLY A N 1
ATOM 1749 C CA . GLY A 1 211 ? -10.82 -37.625 -13.07 1 91.69 211 GLY A CA 1
ATOM 1750 C C . GLY A 1 211 ? -10.359 -38.844 -12.258 1 91.69 211 GLY A C 1
ATOM 1751 O O . GLY A 1 211 ? -10.188 -38.719 -11.047 1 91.69 211 GLY A O 1
ATOM 1752 N N . LYS A 1 212 ? -10.133 -39.938 -12.945 1 94.19 212 LYS A N 1
ATOM 1753 C CA . LYS A 1 212 ? -9.633 -41.125 -12.25 1 94.19 212 LYS A CA 1
ATOM 1754 C C . LYS A 1 212 ? -8.133 -41.031 -11.992 1 94.19 212 LYS A C 1
ATOM 1756 O O . LYS A 1 212 ? -7.383 -40.562 -12.844 1 94.19 212 LYS A O 1
ATOM 1761 N N . ASN A 1 213 ? -7.809 -41.531 -10.891 1 95.25 213 ASN A N 1
ATOM 1762 C CA . ASN A 1 213 ? -6.395 -41.469 -10.523 1 95.25 213 ASN A CA 1
ATOM 1763 C C . ASN A 1 213 ? -5.566 -42.469 -11.312 1 95.25 213 ASN A C 1
ATOM 1765 O O . ASN A 1 213 ? -6.031 -43.562 -11.602 1 95.25 213 ASN A O 1
ATOM 1769 N N . ILE A 1 214 ? -4.391 -42.062 -11.633 1 97.19 214 ILE A N 1
ATOM 1770 C CA . ILE A 1 214 ? -3.385 -43.031 -12.086 1 97.19 214 ILE A CA 1
ATOM 1771 C C . ILE A 1 214 ? -2.971 -43.938 -10.93 1 97.19 214 ILE A C 1
ATOM 1773 O O . ILE A 1 214 ? -2.725 -43.438 -9.82 1 97.19 214 ILE A O 1
ATOM 1777 N N . PRO A 1 215 ? -2.98 -45.219 -11.195 1 96.31 215 PRO A N 1
ATOM 1778 C CA . PRO A 1 215 ? -2.523 -46.094 -10.109 1 96.31 215 PRO A CA 1
ATOM 1779 C C . PRO A 1 215 ? -1.151 -45.719 -9.57 1 96.31 215 PRO A C 1
ATOM 1781 O O . PRO A 1 215 ? -0.236 -45.438 -10.344 1 96.31 215 PRO A O 1
ATOM 1784 N N . PHE A 1 216 ? -0.964 -45.812 -8.258 1 95.5 216 PHE A N 1
ATOM 1785 C CA . PHE A 1 216 ? 0.247 -45.312 -7.602 1 95.5 216 PHE A CA 1
ATOM 1786 C C . PHE A 1 216 ? 1.455 -46.156 -8.016 1 95.5 216 PHE A C 1
ATOM 1788 O O . PHE A 1 216 ? 2.58 -45.656 -8.047 1 95.5 216 PHE A O 1
ATOM 1795 N N . THR A 1 217 ? 1.186 -47.375 -8.32 1 92.94 217 THR A N 1
ATOM 1796 C CA . THR A 1 217 ? 2.266 -48.219 -8.797 1 92.94 217 THR A CA 1
ATOM 1797 C C . THR A 1 217 ? 2.826 -47.719 -10.117 1 92.94 217 THR A C 1
ATOM 1799 O O . THR A 1 217 ? 4.039 -47.719 -10.336 1 92.94 217 THR A O 1
ATOM 1802 N N . ILE A 1 218 ? 1.95 -47.25 -10.969 1 95 218 ILE A N 1
ATOM 1803 C CA . ILE A 1 218 ? 2.381 -46.656 -12.242 1 95 218 ILE A CA 1
ATOM 1804 C C . ILE A 1 218 ? 3.104 -45.344 -11.984 1 95 218 ILE A C 1
ATOM 1806 O O . ILE A 1 218 ? 4.164 -45.094 -12.562 1 95 218 ILE A O 1
ATOM 1810 N N . LEU A 1 219 ? 2.527 -44.531 -11.102 1 96.88 219 LEU A N 1
ATOM 1811 C CA . LEU A 1 219 ? 3.156 -43.25 -10.773 1 96.88 219 LEU A CA 1
ATOM 1812 C C . LEU A 1 219 ? 4.57 -43.469 -10.242 1 96.88 219 LEU A C 1
ATOM 1814 O O . LEU A 1 219 ? 5.5 -42.781 -10.641 1 96.88 219 LEU A O 1
ATOM 1818 N N . ALA A 1 220 ? 4.723 -44.406 -9.344 1 95.31 220 ALA A N 1
ATOM 1819 C CA . ALA A 1 220 ? 6.035 -44.688 -8.766 1 95.31 220 ALA A CA 1
ATOM 1820 C C . ALA A 1 220 ? 7.027 -45.094 -9.852 1 95.31 220 ALA A C 1
ATOM 1822 O O . ALA A 1 220 ? 8.18 -44.656 -9.844 1 95.31 220 ALA A O 1
ATOM 1823 N N . ASP A 1 221 ? 6.562 -45.875 -10.75 1 93.75 221 ASP A N 1
ATOM 1824 C CA . ASP A 1 221 ? 7.41 -46.406 -11.82 1 93.75 221 ASP A CA 1
ATOM 1825 C C . ASP A 1 221 ? 7.859 -45.281 -12.75 1 93.75 221 ASP A C 1
ATOM 1827 O O . ASP A 1 221 ? 9.047 -45.156 -13.055 1 93.75 221 ASP A O 1
ATOM 1831 N N . ILE A 1 222 ? 6.965 -44.469 -13.195 1 95.19 222 ILE A N 1
ATOM 1832 C CA . ILE A 1 222 ? 7.289 -43.469 -14.234 1 95.19 222 ILE A CA 1
ATOM 1833 C C . ILE A 1 222 ? 8.016 -42.281 -13.609 1 95.19 222 ILE A C 1
ATOM 1835 O O . ILE A 1 222 ? 8.781 -41.594 -14.289 1 95.19 222 ILE A O 1
ATOM 1839 N N . LEU A 1 223 ? 7.848 -42.031 -12.336 1 96.38 223 LEU A N 1
ATOM 1840 C CA . LEU A 1 223 ? 8.484 -40.906 -11.672 1 96.38 223 LEU A CA 1
ATOM 1841 C C . LEU A 1 223 ? 9.859 -41.281 -11.141 1 96.38 223 LEU A C 1
ATOM 1843 O O . LEU A 1 223 ? 10.789 -40.469 -11.18 1 96.38 223 LEU A O 1
ATOM 1847 N N . HIS A 1 224 ? 9.953 -42.5 -10.625 1 94.44 224 HIS A N 1
ATOM 1848 C CA . HIS A 1 224 ? 11.164 -42.812 -9.875 1 94.44 224 HIS A CA 1
ATOM 1849 C C . HIS A 1 224 ? 11.828 -44.094 -10.43 1 94.44 224 HIS A C 1
ATOM 1851 O O . HIS A 1 224 ? 12.961 -44.406 -10.055 1 94.44 224 HIS A O 1
ATOM 1857 N N . GLY A 1 225 ? 11.203 -44.719 -11.258 1 89.12 225 GLY A N 1
ATOM 1858 C CA . GLY A 1 225 ? 11.742 -45.969 -11.781 1 89.12 225 GLY A CA 1
ATOM 1859 C C . GLY A 1 225 ? 11.523 -47.125 -10.852 1 89.12 225 GLY A C 1
ATOM 1860 O O . GLY A 1 225 ? 10.984 -46.969 -9.75 1 89.12 225 GLY A O 1
ATOM 1861 N N . ASN A 1 226 ? 11.797 -48.344 -11.219 1 79.19 226 ASN A N 1
ATOM 1862 C CA . ASN A 1 226 ? 11.562 -49.594 -10.5 1 79.19 226 ASN A CA 1
ATOM 1863 C C . ASN A 1 226 ? 12.383 -49.656 -9.211 1 79.19 226 ASN A C 1
ATOM 1865 O O . ASN A 1 226 ? 11.945 -50.25 -8.227 1 79.19 226 ASN A O 1
ATOM 1869 N N . ASN A 1 227 ? 13.391 -49 -9.117 1 74.31 227 ASN A N 1
ATOM 1870 C CA . ASN A 1 227 ? 14.219 -49.031 -7.922 1 74.31 227 ASN A CA 1
ATOM 1871 C C . ASN A 1 227 ? 14.453 -47.625 -7.352 1 74.31 227 ASN A C 1
ATOM 1873 O O . ASN A 1 227 ? 15.523 -47.344 -6.824 1 74.31 227 ASN A O 1
ATOM 1877 N N . GLY A 1 228 ? 13.414 -47 -7.445 1 75.69 228 GLY A N 1
ATOM 1878 C CA . GLY A 1 228 ? 13.625 -45.625 -6.996 1 75.69 228 GLY A CA 1
ATOM 1879 C C . GLY A 1 228 ? 13.508 -45.469 -5.492 1 75.69 228 GLY A C 1
ATOM 1880 O O . GLY A 1 228 ? 13.094 -46.406 -4.793 1 75.69 228 GLY A O 1
ATOM 1881 N N . VAL A 1 229 ? 13.906 -44.344 -4.953 1 80.5 229 VAL A N 1
ATOM 1882 C CA . VAL A 1 229 ? 13.961 -44 -3.531 1 80.5 229 VAL A CA 1
ATOM 1883 C C . VAL A 1 229 ? 12.547 -43.906 -2.969 1 80.5 229 VAL A C 1
ATOM 1885 O O . VAL A 1 229 ? 12.305 -44.219 -1.802 1 80.5 229 VAL A O 1
ATOM 1888 N N . ARG A 1 230 ? 11.633 -43.531 -3.848 1 90.5 230 ARG A N 1
ATOM 1889 C CA . ARG A 1 230 ? 10.25 -43.375 -3.406 1 90.5 230 ARG A CA 1
ATOM 1890 C C . ARG A 1 230 ? 9.359 -44.438 -4.047 1 90.5 230 ARG A C 1
ATOM 1892 O O . ARG A 1 230 ? 9.312 -44.562 -5.273 1 90.5 230 ARG A O 1
ATOM 1899 N N . SER A 1 231 ? 8.617 -45.156 -3.248 1 92.44 231 SER A N 1
ATOM 1900 C CA . SER A 1 231 ? 7.766 -46.281 -3.67 1 92.44 231 SER A CA 1
ATOM 1901 C C . SER A 1 231 ? 6.316 -45.844 -3.828 1 92.44 231 SER A C 1
ATOM 1903 O O . SER A 1 231 ? 5.988 -44.656 -3.594 1 92.44 231 SER A O 1
ATOM 1905 N N . SER A 1 232 ? 5.48 -46.781 -4.246 1 93.94 232 SER A N 1
ATOM 1906 C CA . SER A 1 232 ? 4.051 -46.531 -4.391 1 93.94 232 SER A CA 1
ATOM 1907 C C . SER A 1 232 ? 3.424 -46.125 -3.061 1 93.94 232 SER A C 1
ATOM 1909 O O . SER A 1 232 ? 2.49 -45.344 -3.029 1 93.94 232 SER A O 1
ATOM 1911 N N . GLU A 1 233 ? 3.998 -46.625 -2.033 1 94.31 233 GLU A N 1
ATOM 1912 C CA . GLU A 1 233 ? 3.482 -46.312 -0.709 1 94.31 233 GLU A CA 1
ATOM 1913 C C . GLU A 1 233 ? 3.787 -44.844 -0.346 1 94.31 233 GLU A C 1
ATOM 1915 O O . GLU A 1 233 ? 2.951 -44.156 0.241 1 94.31 233 GLU A O 1
ATOM 1920 N N . ASN A 1 234 ? 5 -44.375 -0.664 1 95.62 234 ASN A N 1
ATOM 1921 C CA . ASN A 1 234 ? 5.359 -42.969 -0.425 1 95.62 234 ASN A CA 1
ATOM 1922 C C . ASN A 1 234 ? 4.453 -42.031 -1.204 1 95.62 234 ASN A C 1
ATOM 1924 O O . ASN A 1 234 ? 4.02 -41 -0.673 1 95.62 234 ASN A O 1
ATOM 1928 N N . ILE A 1 235 ? 4.207 -42.375 -2.432 1 96.38 235 ILE A N 1
ATOM 1929 C CA . ILE A 1 235 ? 3.365 -41.562 -3.293 1 96.38 235 ILE A CA 1
ATOM 1930 C C . ILE A 1 235 ? 1.949 -41.5 -2.727 1 96.38 235 ILE A C 1
ATOM 1932 O O . ILE A 1 235 ? 1.356 -40.406 -2.633 1 96.38 235 ILE A O 1
ATOM 1936 N N . LYS A 1 236 ? 1.463 -42.625 -2.342 1 95.75 236 LYS A N 1
ATOM 1937 C CA . LYS A 1 236 ? 0.104 -42.719 -1.819 1 95.75 236 LYS A CA 1
ATOM 1938 C C . LYS A 1 236 ? -0.044 -41.969 -0.504 1 95.75 236 LYS A C 1
ATOM 1940 O O . LYS A 1 236 ? -1.005 -41.219 -0.32 1 95.75 236 LYS A O 1
ATOM 1945 N N . ASP A 1 237 ? 0.933 -42.125 0.285 1 95.38 237 ASP A N 1
ATOM 1946 C CA . ASP A 1 237 ? 0.781 -41.625 1.657 1 95.38 237 ASP A CA 1
ATOM 1947 C C . ASP A 1 237 ? 1.159 -40.156 1.774 1 95.38 237 ASP A C 1
ATOM 1949 O O . ASP A 1 237 ? 0.687 -39.469 2.674 1 95.38 237 ASP A O 1
ATOM 1953 N N . THR A 1 238 ? 2.039 -39.656 0.844 1 96 238 THR A N 1
ATOM 1954 C CA . THR A 1 238 ? 2.604 -38.344 1.105 1 96 238 THR A CA 1
ATOM 1955 C C . THR A 1 238 ? 2.65 -37.531 -0.173 1 96 238 THR A C 1
ATOM 1957 O O . THR A 1 238 ? 2.043 -36.438 -0.247 1 96 238 THR A O 1
ATOM 1960 N N . ASP A 1 23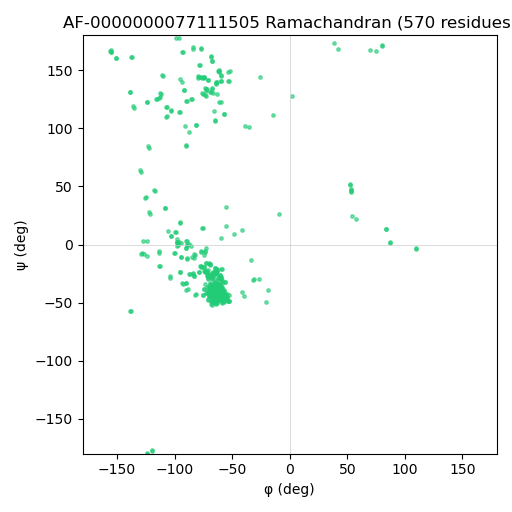9 ? 3.295 -38.031 -1.181 1 96.75 239 ASP A N 1
ATOM 1961 C CA . ASP A 1 239 ? 3.705 -37.188 -2.312 1 96.75 239 ASP A CA 1
ATOM 1962 C C . ASP A 1 239 ? 2.494 -36.688 -3.102 1 96.75 239 ASP A C 1
ATOM 1964 O O . ASP A 1 239 ? 2.434 -35.531 -3.498 1 96.75 239 ASP A O 1
ATOM 1968 N N . TYR A 1 240 ? 1.54 -37.562 -3.303 1 97.88 240 TYR A N 1
ATOM 1969 C CA . TYR A 1 240 ? 0.381 -37.25 -4.125 1 97.88 240 TYR A CA 1
ATOM 1970 C C . TYR A 1 240 ? -0.44 -36.125 -3.496 1 97.88 240 TYR A C 1
ATOM 1972 O O . TYR A 1 240 ? -0.729 -35.125 -4.145 1 97.88 240 TYR A O 1
ATOM 1980 N N . ASP A 1 241 ? -0.743 -36.281 -2.301 1 97.25 241 ASP A N 1
ATOM 1981 C CA . ASP A 1 241 ? -1.542 -35.281 -1.601 1 97.25 241 ASP A CA 1
ATOM 1982 C C . ASP A 1 241 ? -0.793 -33.969 -1.497 1 97.25 241 ASP A C 1
ATOM 1984 O O . ASP A 1 241 ? -1.4 -32.906 -1.582 1 97.25 241 ASP A O 1
ATOM 1988 N N . TYR A 1 242 ? 0.46 -34.125 -1.297 1 96.75 242 TYR A N 1
ATOM 1989 C CA . TYR A 1 242 ? 1.289 -32.906 -1.215 1 96.75 242 TYR A CA 1
ATOM 1990 C C . TYR A 1 242 ? 1.251 -32.125 -2.523 1 96.75 242 TYR A C 1
ATOM 1992 O O . TYR A 1 242 ? 1.031 -30.922 -2.525 1 96.75 242 TYR A O 1
ATOM 2000 N N . ALA A 1 243 ? 1.381 -32.781 -3.596 1 97.81 243 ALA A N 1
ATOM 2001 C CA . ALA A 1 243 ? 1.313 -32.156 -4.906 1 97.81 243 ALA A CA 1
ATOM 2002 C C . ALA A 1 243 ? -0.091 -31.625 -5.188 1 97.81 243 ALA A C 1
ATOM 2004 O O . ALA A 1 243 ? -0.254 -30.516 -5.699 1 97.81 243 ALA A O 1
ATOM 2005 N N . LYS A 1 244 ? -1.042 -32.375 -4.867 1 97.5 244 LYS A N 1
ATOM 2006 C CA . LYS A 1 244 ? -2.432 -31.984 -5.102 1 97.5 244 LYS A CA 1
ATOM 2007 C C . LYS A 1 244 ? -2.811 -30.75 -4.293 1 97.5 244 LYS A C 1
ATOM 2009 O O . LYS A 1 244 ? -3.605 -29.922 -4.746 1 97.5 244 LYS A O 1
ATOM 2014 N N . SER A 1 245 ? -2.24 -30.609 -3.168 1 96.06 245 SER A N 1
ATOM 2015 C CA . SER A 1 245 ? -2.508 -29.453 -2.318 1 96.06 245 SER A CA 1
ATOM 2016 C C . SER A 1 245 ? -2.102 -28.156 -3.008 1 96.06 245 SER A C 1
ATOM 2018 O O . SER A 1 245 ? -2.773 -27.141 -2.863 1 96.06 245 SER A O 1
ATOM 2020 N N . TYR A 1 246 ? -1.052 -28.172 -3.752 1 96.12 246 TYR A N 1
ATOM 2021 C CA . TYR A 1 246 ? -0.631 -26.984 -4.496 1 96.12 246 TYR A CA 1
ATOM 2022 C C . TYR A 1 246 ? -1.65 -26.625 -5.57 1 96.12 246 TYR A C 1
ATOM 2024 O O . TYR A 1 246 ? -1.805 -25.453 -5.918 1 96.12 246 TYR A O 1
ATOM 2032 N N . LEU A 1 247 ? -2.363 -27.562 -6.023 1 97.06 247 LEU A N 1
ATOM 2033 C CA . LEU A 1 247 ? -3.311 -27.359 -7.113 1 97.06 247 LEU A CA 1
ATOM 2034 C C . LEU A 1 247 ? -4.684 -26.969 -6.57 1 97.06 247 LEU A C 1
ATOM 2036 O O . LEU A 1 247 ? -5.367 -26.125 -7.152 1 97.06 247 LEU A O 1
ATOM 2040 N N . ASP A 1 248 ? -5.039 -27.484 -5.418 1 94.5 248 ASP A N 1
ATOM 2041 C CA . ASP A 1 248 ? -6.422 -27.391 -4.957 1 94.5 248 ASP A CA 1
ATOM 2042 C C . ASP A 1 248 ? -6.559 -26.328 -3.869 1 94.5 248 ASP A C 1
ATOM 2044 O O . ASP A 1 248 ? -7.648 -25.797 -3.639 1 94.5 248 ASP A O 1
ATOM 2048 N N . ASN A 1 249 ? -5.516 -26.125 -3.195 1 92.75 249 ASN A N 1
ATOM 2049 C CA . ASN A 1 249 ? -5.59 -25.266 -2.025 1 92.75 249 ASN A CA 1
ATOM 2050 C C . ASN A 1 249 ? -4.902 -23.922 -2.277 1 92.75 249 ASN A C 1
ATOM 2052 O O . ASN A 1 249 ? -3.676 -23.859 -2.373 1 92.75 249 ASN A O 1
ATOM 2056 N N . ASP A 1 250 ? -5.645 -22.875 -2.197 1 89.62 250 ASP A N 1
ATOM 2057 C CA . ASP A 1 250 ? -5.16 -21.531 -2.488 1 89.62 250 ASP A CA 1
ATOM 2058 C C . ASP A 1 250 ? -4.09 -21.109 -1.487 1 89.62 250 ASP A C 1
ATOM 2060 O O . ASP A 1 250 ? -3.23 -20.281 -1.803 1 89.62 250 ASP A O 1
ATOM 2064 N N . GLU A 1 251 ? -4.117 -21.688 -0.366 1 91.69 251 GLU A N 1
ATOM 2065 C CA . GLU A 1 251 ? -3.164 -21.312 0.675 1 91.69 251 GLU A CA 1
ATOM 2066 C C . GLU A 1 251 ? -1.733 -21.625 0.248 1 91.69 251 GLU A C 1
ATOM 2068 O O . GLU A 1 251 ? -0.804 -20.891 0.583 1 91.69 251 GLU A O 1
ATOM 2073 N N . TYR A 1 252 ? -1.606 -22.67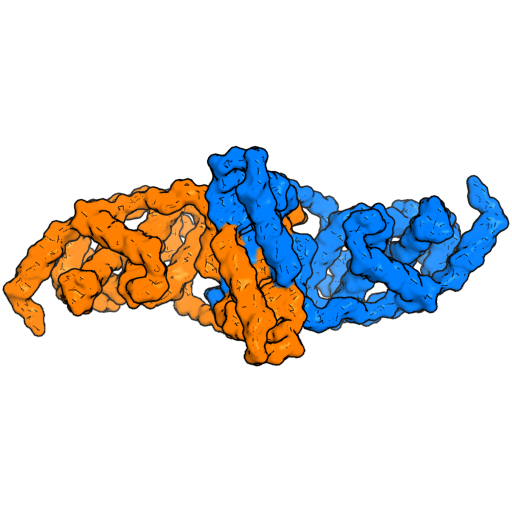2 -0.492 1 93.75 252 TYR A N 1
ATOM 2074 C CA . TYR A 1 252 ? -0.269 -23.062 -0.929 1 93.75 252 TYR A CA 1
ATOM 2075 C C . TYR A 1 252 ? 0.304 -22.031 -1.896 1 93.75 252 TYR A C 1
ATOM 2077 O O . TYR A 1 252 ? 1.498 -21.719 -1.854 1 93.75 252 TYR A O 1
ATOM 2085 N N . PHE A 1 253 ? -0.536 -21.516 -2.695 1 93.06 253 PHE A N 1
ATOM 2086 C CA . PHE A 1 253 ? -0.085 -20.453 -3.58 1 93.06 253 PHE A CA 1
ATOM 2087 C C . PHE A 1 253 ? 0.293 -19.219 -2.783 1 93.06 253 PHE A C 1
ATOM 2089 O O . PHE A 1 253 ? 1.3 -18.562 -3.076 1 93.06 253 PHE A O 1
ATOM 2096 N N . LYS A 1 254 ? -0.512 -18.891 -1.858 1 92.38 254 LYS A N 1
ATOM 2097 C CA . LYS A 1 254 ? -0.284 -17.672 -1.068 1 92.38 254 LYS A CA 1
ATOM 2098 C C . LYS A 1 254 ? 1.053 -17.75 -0.335 1 92.38 254 LYS A C 1
ATOM 2100 O O . LYS A 1 254 ? 1.832 -16.797 -0.366 1 92.38 254 LYS A O 1
ATOM 2105 N N . VAL A 1 255 ? 1.302 -18.906 0.279 1 93.5 255 VAL A N 1
ATOM 2106 C CA . VAL A 1 255 ? 2.537 -19.016 1.048 1 93.5 255 VAL A CA 1
ATOM 2107 C C . VAL A 1 255 ? 3.734 -19.047 0.1 1 93.5 255 VAL A C 1
ATOM 2109 O O . VAL A 1 255 ? 4.801 -18.516 0.424 1 93.5 255 VAL A O 1
ATOM 2112 N N . LEU A 1 256 ? 3.57 -19.672 -1.054 1 94.62 256 LEU A N 1
ATOM 2113 C CA . LEU A 1 256 ? 4.609 -19.656 -2.078 1 94.62 256 LEU A CA 1
ATOM 2114 C C . LEU A 1 256 ? 4.883 -18.219 -2.537 1 94.62 256 LEU A C 1
ATOM 2116 O O . LEU A 1 256 ? 6.039 -17.797 -2.611 1 94.62 256 LEU A O 1
ATOM 2120 N N . ASN A 1 257 ? 3.824 -17.531 -2.805 1 93.75 257 ASN A N 1
ATOM 2121 C CA . ASN A 1 257 ? 3.945 -16.141 -3.256 1 93.75 257 ASN A CA 1
ATOM 2122 C C . ASN A 1 257 ? 4.551 -15.25 -2.176 1 93.75 257 ASN A C 1
ATOM 2124 O O . ASN A 1 257 ? 5.379 -14.383 -2.471 1 93.75 257 ASN A O 1
ATOM 2128 N N . ASP A 1 258 ? 4.148 -15.43 -0.944 1 92.88 258 ASP A N 1
ATOM 2129 C CA . ASP A 1 258 ? 4.766 -14.719 0.171 1 92.88 258 ASP A CA 1
ATOM 2130 C C . ASP A 1 258 ? 6.281 -14.891 0.161 1 92.88 258 ASP A C 1
ATOM 2132 O O . ASP A 1 258 ? 7.023 -13.914 0.283 1 92.88 258 ASP A O 1
ATOM 2136 N N . PHE A 1 259 ? 6.691 -16.094 0.019 1 93.81 259 PHE A N 1
ATOM 2137 C CA . PHE A 1 259 ? 8.117 -16.406 0.021 1 93.81 259 PHE A CA 1
ATOM 2138 C C . PHE A 1 259 ? 8.828 -15.695 -1.132 1 93.81 259 PHE A C 1
ATOM 2140 O O . PHE A 1 259 ? 9.875 -15.086 -0.94 1 93.81 259 PHE A O 1
ATOM 2147 N N . TYR A 1 260 ? 8.234 -15.805 -2.24 1 93.56 260 TYR A N 1
ATOM 2148 C CA . TYR A 1 260 ? 8.852 -15.242 -3.436 1 93.56 260 TYR A CA 1
ATOM 2149 C C . TYR A 1 260 ? 9 -13.734 -3.316 1 93.56 260 TYR A C 1
ATOM 2151 O O . TYR A 1 260 ? 10.062 -13.18 -3.609 1 93.56 260 TYR A O 1
ATOM 2159 N N . ILE A 1 261 ? 7.895 -13.094 -2.879 1 92.44 261 ILE A N 1
ATOM 2160 C CA . ILE A 1 261 ? 7.914 -11.641 -2.756 1 92.44 261 ILE A CA 1
ATOM 2161 C C . ILE A 1 261 ? 8.93 -11.227 -1.692 1 92.44 261 ILE A C 1
ATOM 2163 O O . ILE A 1 261 ? 9.766 -10.352 -1.931 1 92.44 261 ILE A O 1
ATOM 2167 N N . LYS A 1 262 ? 8.93 -11.883 -0.618 1 90.12 262 LYS A N 1
ATOM 2168 C CA . LYS A 1 262 ? 9.844 -11.57 0.481 1 90.12 262 LYS A CA 1
ATOM 2169 C C . LYS A 1 262 ? 11.297 -11.758 0.062 1 90.12 262 LYS A C 1
ATOM 2171 O O . LYS A 1 262 ? 12.18 -11.023 0.515 1 90.12 262 LYS A O 1
ATOM 2176 N N . ASN A 1 263 ? 11.508 -12.758 -0.805 1 92.19 263 ASN A N 1
ATOM 2177 C CA . ASN A 1 263 ? 12.867 -13.094 -1.2 1 92.19 263 ASN A CA 1
ATOM 2178 C C . ASN A 1 263 ? 13.156 -12.68 -2.639 1 92.19 263 ASN A C 1
ATOM 2180 O O . ASN A 1 263 ? 13.93 -13.328 -3.338 1 92.19 263 ASN A O 1
ATOM 2184 N N . ASN A 1 264 ? 12.523 -11.648 -3.033 1 91.44 264 ASN A N 1
ATOM 2185 C CA . ASN A 1 264 ? 12.648 -11.188 -4.414 1 91.44 264 ASN A CA 1
ATOM 2186 C C . ASN A 1 264 ? 14.086 -10.836 -4.762 1 91.44 264 ASN A C 1
ATOM 2188 O O . ASN A 1 264 ? 14.492 -10.938 -5.918 1 91.44 264 ASN A O 1
ATOM 2192 N N . MET A 1 265 ? 14.914 -10.469 -3.799 1 90.06 265 MET A N 1
ATOM 2193 C CA . MET A 1 265 ? 16.312 -10.117 -4.039 1 90.06 265 MET A CA 1
ATOM 2194 C C . MET A 1 265 ? 17.094 -11.328 -4.535 1 90.06 265 MET A C 1
ATOM 2196 O O . MET A 1 265 ? 18.156 -11.18 -5.137 1 90.06 265 MET A O 1
ATOM 2200 N N . LEU A 1 266 ? 16.578 -12.5 -4.285 1 93.56 266 LEU A N 1
ATOM 2201 C CA . LEU A 1 266 ? 17.234 -13.75 -4.672 1 93.56 266 LEU A CA 1
ATOM 2202 C C . LEU A 1 266 ? 16.625 -14.305 -5.961 1 93.56 266 LEU A C 1
ATOM 2204 O O . LEU A 1 266 ? 16.922 -15.43 -6.355 1 93.56 266 LEU A O 1
ATOM 2208 N N . LYS A 1 267 ? 15.828 -13.594 -6.645 1 92.44 267 LYS A N 1
ATOM 2209 C CA . LYS A 1 267 ? 15.008 -14.117 -7.73 1 92.44 267 LYS A CA 1
ATOM 2210 C C . LYS A 1 267 ? 15.867 -14.734 -8.828 1 92.44 267 LYS A C 1
ATOM 2212 O O . LYS A 1 267 ? 15.461 -15.695 -9.484 1 92.44 267 LYS A O 1
ATOM 2217 N N . ASP A 1 268 ? 17.141 -14.242 -8.992 1 93.12 268 ASP A N 1
ATOM 2218 C CA . ASP A 1 268 ? 18.016 -14.703 -10.078 1 93.12 268 ASP A CA 1
ATOM 2219 C C . ASP A 1 268 ? 18.984 -15.766 -9.594 1 93.12 268 ASP A C 1
ATOM 2221 O O . ASP A 1 268 ? 19.781 -16.281 -10.375 1 93.12 268 ASP A O 1
ATOM 2225 N N . TRP A 1 269 ? 18.875 -16.125 -8.375 1 94.75 269 TRP A N 1
ATOM 2226 C CA . TRP A 1 269 ? 19.734 -17.172 -7.832 1 94.75 269 TRP A CA 1
ATOM 2227 C C . TRP A 1 269 ? 19.219 -18.547 -8.219 1 94.75 269 TRP A C 1
ATOM 2229 O O . TRP A 1 269 ? 18.016 -18.766 -8.32 1 94.75 269 TRP A O 1
ATOM 2239 N N . GLY A 1 270 ? 20.203 -19.422 -8.445 1 95.75 270 GLY A N 1
ATOM 2240 C CA . GLY A 1 270 ? 19.812 -20.797 -8.648 1 95.75 270 GLY A CA 1
ATOM 2241 C C . GLY A 1 270 ? 19.062 -21.391 -7.469 1 95.75 270 GLY A C 1
ATOM 2242 O O . GLY A 1 270 ? 19.391 -21.109 -6.316 1 95.75 270 GLY A O 1
ATOM 2243 N N . ILE A 1 271 ? 18.141 -22.219 -7.781 1 95.81 271 ILE A N 1
ATOM 2244 C CA . ILE A 1 271 ? 17.25 -22.703 -6.734 1 95.81 271 ILE A CA 1
ATOM 2245 C C . ILE A 1 271 ? 18.047 -23.547 -5.742 1 95.81 271 ILE A C 1
ATOM 2247 O O . ILE A 1 271 ? 17.75 -23.562 -4.543 1 95.81 271 ILE A O 1
ATOM 2251 N N . VAL A 1 272 ? 19.016 -24.219 -6.172 1 95.31 272 VAL A N 1
ATOM 2252 C CA . VAL A 1 272 ? 19.828 -25.062 -5.293 1 95.31 272 VAL A CA 1
ATOM 2253 C C . VAL A 1 272 ? 20.562 -24.172 -4.277 1 95.31 272 VAL A C 1
ATOM 2255 O O . VAL A 1 272 ? 20.656 -24.531 -3.1 1 95.31 272 VAL A O 1
ATOM 2258 N N . ASP A 1 273 ? 21.047 -23.047 -4.758 1 95.38 273 ASP A N 1
ATOM 2259 C CA . ASP A 1 273 ? 21.688 -22.094 -3.859 1 95.38 273 ASP A CA 1
ATOM 2260 C C . ASP A 1 273 ? 20.688 -21.516 -2.865 1 95.38 273 ASP A C 1
ATOM 2262 O O . ASP A 1 273 ? 21.016 -21.328 -1.691 1 95.38 273 ASP A O 1
ATOM 2266 N N . VAL A 1 274 ? 19.547 -21.266 -3.332 1 95.69 274 VAL A N 1
ATOM 2267 C CA . VAL A 1 274 ? 18.5 -20.703 -2.48 1 95.69 274 VAL A CA 1
ATOM 2268 C C . VAL A 1 274 ? 18.141 -21.688 -1.371 1 95.69 274 VAL A C 1
ATOM 2270 O O . VAL A 1 274 ? 17.938 -21.281 -0.222 1 95.69 274 VAL A O 1
ATOM 2273 N N . ILE A 1 275 ? 18.094 -22.906 -1.7 1 95.31 275 ILE A N 1
ATOM 2274 C CA . ILE A 1 275 ? 17.734 -23.969 -0.756 1 95.31 275 ILE A CA 1
ATOM 2275 C C . ILE A 1 275 ? 18.781 -24.031 0.361 1 95.31 275 ILE A C 1
ATOM 2277 O O . ILE A 1 275 ? 18.438 -24.25 1.525 1 95.31 275 ILE A O 1
ATOM 2281 N N . THR A 1 276 ? 19.969 -23.766 0.1 1 92.38 276 THR A N 1
ATOM 2282 C CA . THR A 1 276 ? 21.047 -23.953 1.055 1 92.38 276 THR A CA 1
ATOM 2283 C C . THR A 1 276 ? 21.25 -22.688 1.902 1 92.38 276 THR A C 1
ATOM 2285 O O . THR A 1 276 ? 22.047 -22.688 2.84 1 92.38 276 THR A O 1
ATOM 2288 N N . LEU A 1 277 ? 20.625 -21.656 1.469 1 84.31 277 LEU A N 1
ATOM 2289 C CA . LEU A 1 277 ? 20.766 -20.422 2.244 1 84.31 277 LEU A CA 1
ATOM 2290 C C . LEU A 1 277 ? 20.141 -20.578 3.627 1 84.31 277 LEU A C 1
ATOM 2292 O O . LEU A 1 277 ? 19.094 -21.219 3.775 1 84.31 277 LEU A O 1
ATOM 2296 N N . ASN A 1 278 ? 20.891 -20.703 4.695 1 61.88 278 ASN A N 1
ATOM 2297 C CA . ASN A 1 278 ? 20.406 -20.812 6.066 1 61.88 278 ASN A CA 1
ATOM 2298 C C . ASN A 1 278 ? 19.531 -19.625 6.449 1 61.88 278 ASN A C 1
ATOM 2300 O O . ASN A 1 278 ? 19.828 -18.484 6.102 1 61.88 278 ASN A O 1
ATOM 2304 N N . ASP A 1 279 ? 18.281 -19.781 6.664 1 55.94 279 ASP A N 1
ATOM 2305 C CA . ASP A 1 279 ? 17.344 -18.766 7.137 1 55.94 279 ASP A CA 1
ATOM 2306 C C . ASP A 1 279 ? 18.031 -17.766 8.055 1 55.94 279 ASP A C 1
ATOM 2308 O O . ASP A 1 279 ? 17.578 -16.625 8.18 1 55.94 279 ASP A O 1
ATOM 2312 N N . LYS A 1 280 ? 19.078 -18.016 8.875 1 46.5 280 LYS A N 1
ATOM 2313 C CA . LYS A 1 280 ? 19.625 -17.172 9.938 1 46.5 280 LYS A CA 1
ATOM 2314 C C . LYS A 1 280 ? 20.328 -15.945 9.359 1 46.5 280 LYS A C 1
ATOM 2316 O O . LYS A 1 280 ? 20.641 -15 10.086 1 46.5 280 LYS A O 1
ATOM 2321 N N . SER A 1 281 ? 21.062 -15.906 8.312 1 42.66 281 SER A N 1
ATOM 2322 C CA . SER A 1 281 ? 22 -14.844 7.996 1 42.66 281 SER A CA 1
ATOM 2323 C C . SER A 1 281 ? 21.281 -13.57 7.566 1 42.66 281 SER A C 1
ATOM 2325 O O . SER A 1 281 ? 21.922 -12.539 7.344 1 42.66 281 SER A O 1
ATOM 2327 N N . SER A 1 282 ? 20.219 -13.516 7.137 1 40.31 282 SER A N 1
ATOM 2328 C CA . SER A 1 282 ? 19.656 -12.211 6.805 1 40.31 282 SER A CA 1
ATOM 2329 C C . SER A 1 282 ? 19.609 -11.297 8.023 1 40.31 282 SER A C 1
ATOM 2331 O O . SER A 1 282 ? 19.266 -10.117 7.91 1 40.31 282 SER A O 1
ATOM 2333 N N . ASP A 1 283 ? 19.641 -11.797 9.172 1 36.78 283 ASP A N 1
ATOM 2334 C CA . ASP A 1 283 ? 19.75 -10.922 10.336 1 36.78 283 ASP A CA 1
ATOM 2335 C C . ASP A 1 283 ? 21.141 -10.281 10.406 1 36.78 283 ASP A C 1
ATOM 2337 O O . ASP A 1 283 ? 21.359 -9.352 11.18 1 36.78 283 ASP A O 1
ATOM 2341 N N . LYS A 1 284 ? 22.266 -10.734 9.914 1 35.59 284 LYS A N 1
ATOM 2342 C CA . LYS A 1 284 ? 23.594 -10.156 10.141 1 35.59 284 LYS A CA 1
ATOM 2343 C C . LYS A 1 284 ? 23.844 -8.977 9.203 1 35.59 284 LYS A C 1
ATOM 2345 O O . LYS A 1 284 ? 24.734 -8.172 9.438 1 35.59 284 LYS A O 1
ATOM 2350 N N . ASN A 1 285 ? 23.578 -8.883 7.91 1 32.31 285 ASN A N 1
ATOM 2351 C CA . ASN A 1 285 ? 24.062 -7.734 7.145 1 32.31 285 ASN A CA 1
ATOM 2352 C C . ASN A 1 285 ? 23.266 -6.473 7.477 1 32.31 285 ASN A C 1
ATOM 2354 O O . ASN A 1 285 ? 23.375 -5.465 6.773 1 32.31 285 ASN A O 1
ATOM 2358 N N . LYS A 1 286 ? 22.281 -6.508 8.195 1 31 2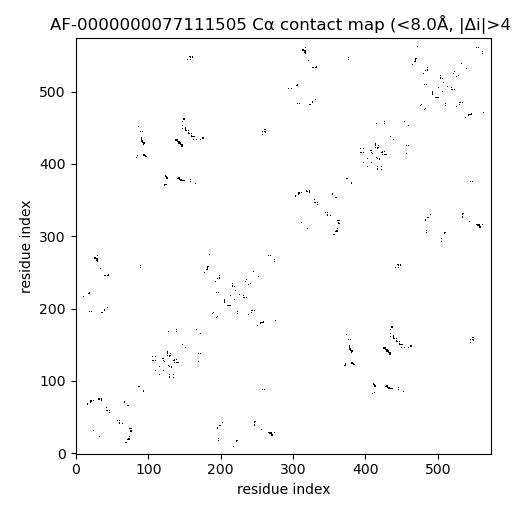86 LYS A N 1
ATOM 2359 C CA . LYS A 1 286 ? 21.875 -5.242 8.805 1 31 286 LYS A CA 1
ATOM 2360 C C . LYS A 1 286 ? 22.797 -4.883 9.977 1 31 286 LYS A C 1
ATOM 2362 O O . LYS A 1 286 ? 22.469 -4.004 10.773 1 31 286 LYS A O 1
ATOM 2367 N N . LYS A 1 287 ? 23.922 -5.484 10.164 1 24.86 287 LYS A N 1
ATOM 2368 C CA . LYS A 1 287 ? 24.844 -4.793 11.062 1 24.86 287 LYS A CA 1
ATOM 2369 C C . LYS A 1 287 ? 25.594 -3.693 10.336 1 24.86 287 LYS A C 1
ATOM 2371 O O . LYS A 1 287 ? 26.125 -3.916 9.234 1 24.86 287 LYS A O 1
ATOM 2376 N N . MET B 1 1 ? 14.852 50.656 12.883 1 59.78 1 MET B N 1
ATOM 2377 C CA . MET B 1 1 ? 14.508 50.5 14.289 1 59.78 1 MET B CA 1
ATOM 2378 C C . MET B 1 1 ? 13.062 50.906 14.555 1 59.78 1 MET B C 1
ATOM 2380 O O . MET B 1 1 ? 12.625 51.938 14.07 1 59.78 1 MET B O 1
ATOM 2384 N N . THR B 1 2 ? 12.242 49.875 15.008 1 73.88 2 THR B N 1
ATOM 2385 C CA . THR B 1 2 ? 10.828 50.156 15.242 1 73.88 2 THR B CA 1
ATOM 2386 C C . THR B 1 2 ? 10.641 51.219 16.312 1 73.88 2 THR B C 1
ATOM 2388 O O . THR B 1 2 ? 11.242 51.125 17.391 1 73.88 2 THR B O 1
ATOM 2391 N N . THR B 1 3 ? 10 52.25 16.016 1 85.06 3 THR B N 1
ATOM 2392 C CA . THR B 1 3 ? 9.75 53.375 16.938 1 85.06 3 THR B CA 1
ATOM 2393 C C . THR B 1 3 ? 8.82 52.938 18.062 1 85.06 3 THR B C 1
ATOM 2395 O O . THR B 1 3 ? 8.164 51.906 17.969 1 85.06 3 THR B O 1
ATOM 2398 N N . GLN B 1 4 ? 8.953 53.75 19.156 1 86.12 4 GLN B N 1
ATOM 2399 C CA . GLN B 1 4 ? 8.07 53.469 20.281 1 86.12 4 GLN B CA 1
ATOM 2400 C C . GLN B 1 4 ? 6.605 53.5 19.859 1 86.12 4 GLN B C 1
ATOM 2402 O O . GLN B 1 4 ? 5.797 52.719 20.328 1 86.12 4 GLN B O 1
ATOM 2407 N N . LYS B 1 5 ? 6.254 54.469 19.047 1 88.56 5 LYS B N 1
ATOM 2408 C CA . LYS B 1 5 ? 4.887 54.562 18.547 1 88.56 5 LYS B CA 1
ATOM 2409 C C . LYS B 1 5 ? 4.492 53.344 17.75 1 88.56 5 LYS B C 1
ATOM 2411 O O . LYS B 1 5 ? 3.379 52.812 17.891 1 88.56 5 LYS B O 1
ATOM 2416 N N . GLU B 1 6 ? 5.395 52.906 16.969 1 88.81 6 GLU B N 1
ATOM 2417 C CA . GLU B 1 6 ? 5.156 51.719 16.172 1 88.81 6 GLU B CA 1
ATOM 2418 C C . GLU B 1 6 ? 4.992 50.469 17.062 1 88.81 6 GLU B C 1
ATOM 2420 O O . GLU B 1 6 ? 4.148 49.625 16.781 1 88.81 6 GLU B O 1
ATOM 2425 N N . MET B 1 7 ? 5.781 50.469 18.109 1 90.5 7 MET B N 1
ATOM 2426 C CA . MET B 1 7 ? 5.703 49.344 19.047 1 90.5 7 MET B CA 1
ATOM 2427 C C . MET B 1 7 ? 4.332 49.312 19.719 1 90.5 7 MET B C 1
ATOM 2429 O O . MET B 1 7 ? 3.756 48.25 19.891 1 90.5 7 MET B O 1
ATOM 2433 N N . GLU B 1 8 ? 3.885 50.438 20.047 1 91.44 8 GLU B N 1
ATOM 2434 C CA . GLU B 1 8 ? 2.578 50.531 20.688 1 91.44 8 GLU B CA 1
ATOM 2435 C C . GLU B 1 8 ? 1.459 50.156 19.734 1 91.44 8 GLU B C 1
ATOM 2437 O O . GLU B 1 8 ? 0.473 49.531 20.125 1 91.44 8 GLU B O 1
ATOM 2442 N N . GLU B 1 9 ? 1.565 50.5 18.562 1 92.94 9 GLU B N 1
ATOM 2443 C CA . GLU B 1 9 ? 0.58 50.156 17.547 1 92.94 9 GLU B CA 1
ATOM 2444 C C . GLU B 1 9 ? 0.531 48.656 17.312 1 92.94 9 GLU B C 1
ATOM 2446 O O . GLU B 1 9 ? -0.548 48.094 17.156 1 92.94 9 GLU B O 1
ATOM 2451 N N . ILE B 1 10 ? 1.681 48.062 17.281 1 94.25 10 ILE B N 1
ATOM 2452 C CA . ILE B 1 10 ? 1.766 46.625 17.094 1 94.25 10 ILE B CA 1
ATOM 2453 C C . ILE B 1 10 ? 1.135 45.906 18.297 1 94.25 10 ILE B C 1
ATOM 2455 O O . ILE B 1 10 ? 0.386 44.938 18.125 1 94.25 10 ILE B O 1
ATOM 2459 N N . ARG B 1 11 ? 1.469 46.375 19.484 1 93.75 11 ARG B N 1
ATOM 2460 C CA . ARG B 1 11 ? 0.887 45.781 20.688 1 93.75 11 ARG B CA 1
ATOM 2461 C C . ARG B 1 11 ? -0.636 45.875 20.656 1 93.75 11 ARG B C 1
ATOM 2463 O O . ARG B 1 11 ? -1.324 44.938 21.047 1 93.75 11 ARG B O 1
ATOM 2470 N N . ALA B 1 12 ? -1.107 47.031 20.188 1 94.25 12 ALA B N 1
ATOM 2471 C CA . ALA B 1 12 ? -2.553 47.219 20.094 1 94.25 12 ALA B CA 1
ATOM 2472 C C . ALA B 1 12 ? -3.168 46.25 19.078 1 94.25 12 ALA B C 1
ATOM 2474 O O . ALA B 1 12 ? -4.258 45.719 19.297 1 94.25 12 ALA B O 1
ATOM 2475 N N . ALA B 1 13 ? -2.504 46.094 18.016 1 94.94 13 ALA B N 1
ATOM 2476 C CA . ALA B 1 13 ? -2.984 45.188 16.953 1 94.94 13 ALA B CA 1
ATOM 2477 C C . ALA B 1 13 ? -2.998 43.75 17.422 1 94.94 13 ALA B C 1
ATOM 2479 O O . ALA B 1 13 ? -3.75 42.938 16.875 1 94.94 13 ALA B O 1
ATOM 2480 N N . LEU B 1 14 ? -2.174 43.438 18.406 1 95.75 14 LEU B N 1
ATOM 2481 C CA . LEU B 1 14 ? -2.053 42.062 18.906 1 95.75 14 LEU B CA 1
ATOM 2482 C C . LEU B 1 14 ? -2.949 41.844 20.125 1 95.75 14 LEU B C 1
ATOM 2484 O O . LEU B 1 14 ? -2.775 40.906 20.875 1 95.75 14 LEU B O 1
ATOM 2488 N N . SER B 1 15 ? -3.938 42.719 20.297 1 94.06 15 SER B N 1
ATOM 2489 C CA . SER B 1 15 ? -4.82 42.656 21.453 1 94.06 15 SER B CA 1
ATOM 2490 C C . SER B 1 15 ? -5.621 41.375 21.484 1 94.06 15 SER B C 1
ATOM 2492 O O . SER B 1 15 ? -6.07 40.938 22.547 1 94.06 15 SER B O 1
ATOM 2494 N N . TRP B 1 16 ? -5.777 40.719 20.359 1 94.38 16 TRP B N 1
ATOM 2495 C CA . TRP B 1 16 ? -6.535 39.469 20.266 1 94.38 16 TRP B CA 1
ATOM 2496 C C . TRP B 1 16 ? -5.77 38.312 20.922 1 94.38 16 TRP B C 1
ATOM 2498 O O . TRP B 1 16 ? -6.363 37.312 21.297 1 94.38 16 TRP B O 1
ATOM 2508 N N . PHE B 1 17 ? -4.48 38.438 20.969 1 97.06 17 PHE B N 1
ATOM 2509 C CA . PHE B 1 17 ? -3.615 37.344 21.375 1 97.06 17 PHE B CA 1
ATOM 2510 C C . PHE B 1 17 ? -3.486 37.281 22.891 1 97.06 17 PHE B C 1
ATOM 2512 O O . PHE B 1 17 ? -3.164 38.281 23.531 1 97.06 17 PHE B O 1
ATOM 2519 N N . ASP B 1 18 ? -3.789 36.156 23.422 1 96.62 18 ASP B N 1
ATOM 2520 C CA . ASP B 1 18 ? -3.584 35.844 24.828 1 96.62 18 ASP B CA 1
ATOM 2521 C C . ASP B 1 18 ? -2.969 34.438 24.984 1 96.62 18 ASP B C 1
ATOM 2523 O O . ASP B 1 18 ? -3.623 33.438 24.719 1 96.62 18 ASP B O 1
ATOM 2527 N N . VAL B 1 19 ? -1.771 34.406 25.547 1 95.94 19 VAL B N 1
ATOM 2528 C CA . VAL B 1 19 ? -1.008 33.156 25.625 1 95.94 19 VAL B CA 1
ATOM 2529 C C . VAL B 1 19 ? -1.692 32.188 26.578 1 95.94 19 VAL B C 1
ATOM 2531 O O . VAL B 1 19 ? -1.54 30.969 26.453 1 95.94 19 VAL B O 1
ATOM 2534 N N . ARG B 1 20 ? -2.434 32.625 27.547 1 96.06 20 ARG B N 1
ATOM 2535 C CA . ARG B 1 20 ? -3.109 31.766 28.516 1 96.06 20 ARG B CA 1
ATOM 2536 C C . ARG B 1 20 ? -4.141 30.875 27.844 1 96.06 20 ARG B C 1
ATOM 2538 O O . ARG B 1 20 ? -4.492 29.812 28.375 1 96.06 20 ARG B O 1
ATOM 2545 N N . ARG B 1 21 ? -4.59 31.297 26.688 1 95.81 21 ARG B N 1
ATOM 2546 C CA . ARG B 1 21 ? -5.574 30.5 25.953 1 95.81 21 ARG B CA 1
ATOM 2547 C C . ARG B 1 21 ? -4.953 29.219 25.422 1 95.81 21 ARG B C 1
ATOM 2549 O O . ARG B 1 21 ? -5.672 28.297 25.031 1 95.81 21 ARG B O 1
ATOM 2556 N N . TYR B 1 22 ? -3.627 29.188 25.375 1 97.12 22 TYR B N 1
ATOM 2557 C CA . TYR B 1 22 ? -2.918 28.031 24.844 1 97.12 22 TYR B CA 1
ATOM 2558 C C . TYR B 1 22 ? -2.521 27.062 25.969 1 97.12 22 TYR B C 1
ATOM 2560 O O . TYR B 1 22 ? -1.905 26.031 25.719 1 97.12 22 TYR B O 1
ATOM 2568 N N . ASP B 1 23 ? -2.865 27.359 27.188 1 94.88 23 ASP B N 1
ATOM 2569 C CA . ASP B 1 23 ? -2.445 26.547 28.328 1 94.88 23 ASP B CA 1
ATOM 2570 C C . ASP B 1 23 ? -3.006 25.141 28.25 1 94.88 23 ASP B C 1
ATOM 2572 O O . ASP B 1 23 ? -2.396 24.188 28.75 1 94.88 23 ASP B O 1
ATOM 2576 N N . GLY B 1 24 ? -4.086 24.953 27.531 1 95.25 24 GLY B N 1
ATOM 2577 C CA . GLY B 1 24 ? -4.742 23.672 27.422 1 95.25 24 GLY B CA 1
ATOM 2578 C C . GLY B 1 24 ? -4.02 22.719 26.484 1 95.25 24 GLY B C 1
ATOM 2579 O O . GLY B 1 24 ? -4.348 21.531 26.422 1 95.25 24 GLY B O 1
ATOM 2580 N N . LEU B 1 25 ? -2.98 23.156 25.797 1 96.69 25 LEU B N 1
ATOM 2581 C CA . LEU B 1 25 ? -2.254 22.312 24.844 1 96.69 25 LEU B CA 1
ATOM 2582 C C . LEU B 1 25 ? -1.629 21.125 25.547 1 96.69 25 LEU B C 1
ATOM 2584 O O . LEU B 1 25 ? -1.562 20.031 24.984 1 96.69 25 LEU B O 1
ATOM 2588 N N . LYS B 1 26 ? -1.204 21.297 26.75 1 95.5 26 LYS B N 1
ATOM 2589 C CA . LYS B 1 26 ? -0.538 20.234 27.516 1 95.5 26 LYS B CA 1
ATOM 2590 C C . LYS B 1 26 ? -1.518 19.125 27.891 1 95.5 26 LYS B C 1
ATOM 2592 O O . LYS B 1 26 ? -1.105 18.031 28.25 1 95.5 26 LYS B O 1
ATOM 2597 N N . ASP B 1 27 ? -2.801 19.438 27.797 1 95.62 27 ASP B N 1
ATOM 2598 C CA . ASP B 1 27 ? -3.826 18.484 28.203 1 95.62 27 ASP B CA 1
ATOM 2599 C C . ASP B 1 27 ? -4.371 17.719 27 1 95.62 27 ASP B C 1
ATOM 2601 O O . ASP B 1 27 ? -5.207 16.828 27.156 1 95.62 27 ASP B O 1
ATOM 2605 N N . LEU B 1 28 ? -3.895 18 25.828 1 95.56 28 LEU B N 1
ATOM 2606 C CA . LEU B 1 28 ? -4.395 17.375 24.609 1 95.56 28 LEU B CA 1
ATOM 2607 C C . LEU B 1 28 ? -3.82 15.977 24.453 1 95.56 28 LEU B C 1
ATOM 2609 O O . LEU B 1 28 ? -2.779 15.656 25.031 1 95.56 28 LEU B O 1
ATOM 2613 N N . THR B 1 29 ? -4.578 15.18 23.734 1 95.06 29 THR B N 1
ATOM 2614 C CA . THR B 1 29 ? -4.062 13.875 23.328 1 95.06 29 THR B CA 1
ATOM 2615 C C . THR B 1 29 ? -3.082 14.023 22.172 1 95.06 29 THR B C 1
ATOM 2617 O O . THR B 1 29 ? -2.959 15.094 21.578 1 95.06 29 THR B O 1
ATOM 2620 N N . LEU B 1 30 ? -2.361 12.945 21.844 1 94.62 30 LEU B N 1
ATOM 2621 C CA . LEU B 1 30 ? -1.467 12.945 20.703 1 94.62 30 LEU B CA 1
ATOM 2622 C C . LEU B 1 30 ? -2.217 13.32 19.422 1 94.62 30 LEU B C 1
ATOM 2624 O O . LEU B 1 30 ? -1.735 14.133 18.641 1 94.62 30 LEU B O 1
ATOM 2628 N N . GLU B 1 31 ? -3.387 12.742 19.25 1 93.25 31 GLU B N 1
ATOM 2629 C CA . GLU B 1 31 ? -4.172 13.031 18.047 1 93.25 31 GLU B CA 1
ATOM 2630 C C . GLU B 1 31 ? -4.574 14.5 18 1 93.25 31 GLU B C 1
ATOM 2632 O O . GLU B 1 31 ? -4.512 15.125 16.938 1 93.25 31 GLU B O 1
ATOM 2637 N N . GLN B 1 32 ? -4.953 15 19.078 1 93.25 32 GLN B N 1
ATOM 2638 C CA . GLN B 1 32 ? -5.434 16.375 19.141 1 93.25 32 GLN B CA 1
ATOM 2639 C C . GLN B 1 32 ? -4.305 17.359 18.859 1 93.25 32 GLN B C 1
ATOM 2641 O O . GLN B 1 32 ? -4.484 18.328 18.125 1 93.25 32 GLN B O 1
ATOM 2646 N N . ILE B 1 33 ? -3.195 17.141 19.469 1 94.62 33 ILE B N 1
ATOM 2647 C CA . ILE B 1 33 ? -2.104 18.078 19.266 1 94.62 33 ILE B CA 1
ATOM 2648 C C . ILE B 1 33 ? -1.577 17.953 17.828 1 94.62 33 ILE B C 1
ATOM 2650 O O . ILE B 1 33 ? -1.17 18.953 17.234 1 94.62 33 ILE B O 1
ATOM 2654 N N . TYR B 1 34 ? -1.535 16.75 17.344 1 94.44 34 TYR B N 1
ATOM 2655 C CA . TYR B 1 34 ? -1.199 16.562 15.93 1 94.44 34 TYR B CA 1
ATOM 2656 C C . TYR B 1 34 ? -2.123 17.391 15.039 1 94.44 34 TYR B C 1
ATOM 2658 O O . TYR B 1 34 ? -1.664 18.078 14.125 1 94.44 34 TYR B O 1
ATOM 2666 N N . ALA B 1 35 ? -3.383 17.297 15.312 1 92.38 35 ALA B N 1
ATOM 2667 C CA . ALA B 1 35 ? -4.379 18.031 14.531 1 92.38 35 ALA B CA 1
ATOM 2668 C C . ALA B 1 35 ? -4.152 19.531 14.617 1 92.38 35 ALA B C 1
ATOM 2670 O O . ALA B 1 35 ? -4.324 20.25 13.633 1 92.38 35 ALA B O 1
ATOM 2671 N N . GLU B 1 36 ? -3.83 20 15.75 1 94.94 36 GLU B N 1
ATOM 2672 C CA . GLU B 1 36 ? -3.549 21.422 15.938 1 94.94 36 GLU B CA 1
ATOM 2673 C C . GLU B 1 36 ? -2.385 21.875 15.055 1 94.94 36 GLU B C 1
ATOM 2675 O O . GLU B 1 36 ? -2.457 22.922 14.414 1 94.94 36 GLU B O 1
ATOM 2680 N N . LEU B 1 37 ? -1.356 21.062 15.047 1 95.12 37 LEU B N 1
ATOM 2681 C CA . LEU B 1 37 ? -0.179 21.391 14.25 1 95.12 37 LEU B CA 1
ATOM 2682 C C . LEU B 1 37 ? -0.493 21.312 12.758 1 95.12 37 LEU B C 1
ATOM 2684 O O . LEU B 1 37 ? -0.202 22.25 12.016 1 95.12 37 LEU B O 1
ATOM 2688 N N . GLU B 1 38 ? -1.088 20.266 12.414 1 93.25 38 GLU B N 1
ATOM 2689 C CA . GLU B 1 38 ? -1.4 20.031 11.008 1 93.25 38 GLU B CA 1
ATOM 2690 C C . GLU B 1 38 ? -2.283 21.156 10.453 1 93.25 38 GLU B C 1
ATOM 2692 O O . GLU B 1 38 ? -2.039 21.656 9.359 1 93.25 38 GLU B O 1
ATOM 2697 N N . ARG B 1 39 ? -3.277 21.516 11.195 1 92.44 39 ARG B N 1
ATOM 2698 C CA . ARG B 1 39 ? -4.211 22.547 10.758 1 92.44 39 ARG B CA 1
ATOM 2699 C C . ARG B 1 39 ? -3.488 23.859 10.508 1 92.44 39 ARG B C 1
ATOM 2701 O O . ARG B 1 39 ? -3.768 24.547 9.523 1 92.44 39 ARG B O 1
ATOM 2708 N N . ARG B 1 40 ? -2.668 24.188 11.32 1 95.5 40 ARG B N 1
ATOM 2709 C CA . ARG B 1 40 ? -1.938 25.453 11.195 1 95.5 40 ARG B CA 1
ATOM 2710 C C . ARG B 1 40 ? -0.959 25.391 10.023 1 95.5 40 ARG B C 1
ATOM 2712 O O . ARG B 1 40 ? -0.814 26.375 9.289 1 95.5 40 ARG B O 1
ATOM 2719 N N . MET B 1 41 ? -0.31 24.281 9.898 1 95.31 41 MET B N 1
ATOM 2720 C CA . MET B 1 41 ? 0.607 24.109 8.781 1 95.31 41 MET B CA 1
ATOM 2721 C C . MET B 1 41 ? -0.135 24.203 7.449 1 95.31 41 MET B C 1
ATOM 2723 O O . MET B 1 41 ? 0.311 24.906 6.535 1 95.31 41 MET B O 1
ATOM 2727 N N . LEU B 1 42 ? -1.264 23.578 7.426 1 92.25 42 LEU B N 1
ATOM 2728 C CA . LEU B 1 42 ? -2.053 23.562 6.199 1 92.25 42 LEU B CA 1
ATOM 2729 C C . LEU B 1 42 ? -2.629 24.938 5.902 1 92.25 42 LEU B C 1
ATOM 2731 O O . LEU B 1 42 ? -2.643 25.375 4.75 1 92.25 42 LEU B O 1
ATOM 2735 N N . ALA B 1 43 ? -3.16 25.594 6.91 1 94.56 43 ALA B N 1
ATOM 2736 C CA . ALA B 1 43 ? -3.713 26.938 6.734 1 94.56 43 ALA B CA 1
ATOM 2737 C C . ALA B 1 43 ? -2.65 27.906 6.227 1 94.56 43 ALA B C 1
ATOM 2739 O O . ALA B 1 43 ? -2.9 28.672 5.301 1 94.56 43 ALA B O 1
ATOM 2740 N N . TYR B 1 44 ? -1.522 27.828 6.785 1 96.19 44 TYR B N 1
ATOM 2741 C CA . TYR B 1 44 ? -0.432 28.703 6.375 1 96.19 44 TYR B CA 1
ATOM 2742 C C . TYR B 1 44 ? -0.028 28.438 4.93 1 96.19 44 TYR B C 1
ATOM 2744 O O . TYR B 1 44 ? 0.128 29.375 4.141 1 96.19 44 TYR B O 1
ATOM 2752 N N . LYS B 1 45 ? 0.136 27.219 4.633 1 94.31 45 LYS B N 1
ATOM 2753 C CA . LYS B 1 45 ? 0.513 26.828 3.279 1 94.31 45 LYS B CA 1
ATOM 2754 C C . LYS B 1 45 ? -0.538 27.281 2.268 1 94.31 45 LYS B C 1
ATOM 2756 O O . LYS B 1 45 ? -0.2 27.734 1.17 1 94.31 45 LYS B O 1
ATOM 2761 N N . THR B 1 46 ? -1.752 27.062 2.656 1 94.19 46 THR B N 1
ATOM 2762 C CA . THR B 1 46 ? -2.846 27.5 1.791 1 94.19 46 THR B CA 1
ATOM 2763 C C . THR B 1 46 ? -2.756 29 1.512 1 94.19 46 THR B C 1
ATOM 2765 O O . THR B 1 46 ? -2.953 29.438 0.377 1 94.19 46 THR B O 1
ATOM 2768 N N . ARG B 1 47 ? -2.42 29.734 2.488 1 94.25 47 ARG B N 1
ATOM 2769 C CA . ARG B 1 47 ? -2.287 31.188 2.328 1 94.25 47 ARG B CA 1
ATOM 2770 C C . ARG B 1 47 ? -1.129 31.531 1.4 1 94.25 47 ARG B C 1
ATOM 2772 O O . ARG B 1 47 ? -1.213 32.469 0.619 1 94.25 47 ARG B O 1
ATOM 2779 N N . GLN B 1 48 ? -0.108 30.734 1.477 1 93 48 GLN B N 1
ATOM 2780 C CA . GLN B 1 48 ? 1.05 30.953 0.619 1 93 48 GLN B CA 1
ATOM 2781 C C . GLN B 1 48 ? 0.735 30.609 -0.833 1 93 48 GLN B C 1
ATOM 2783 O O . GLN B 1 48 ? 1.296 31.203 -1.756 1 93 48 GLN B O 1
ATOM 2788 N N . GLN B 1 49 ? -0.143 29.703 -0.988 1 93.62 49 GLN B N 1
ATOM 2789 C CA . GLN B 1 49 ? -0.503 29.234 -2.322 1 93.62 49 GLN B CA 1
ATOM 2790 C C . GLN B 1 49 ? -1.969 29.531 -2.631 1 93.62 49 GLN B C 1
ATOM 2792 O O . GLN B 1 49 ? -2.689 28.656 -3.127 1 93.62 49 GLN B O 1
ATOM 2797 N N . TRP B 1 50 ? -2.365 30.672 -2.35 1 92.56 50 TRP B N 1
ATOM 2798 C CA . TRP B 1 50 ? -3.773 31.047 -2.318 1 92.56 50 TRP B CA 1
ATOM 2799 C C . TRP B 1 50 ? -4.414 30.875 -3.689 1 92.56 50 TRP B C 1
ATOM 2801 O O . TRP B 1 50 ? -5.5 30.297 -3.807 1 92.56 50 TRP B O 1
ATOM 2811 N N . GLU B 1 51 ? -3.754 31.219 -4.754 1 92.44 51 GLU B N 1
ATOM 2812 C CA . GLU B 1 51 ? -4.309 31.25 -6.105 1 92.44 51 GLU B CA 1
ATOM 2813 C C . GLU B 1 51 ? -4.547 29.844 -6.637 1 92.44 51 GLU B C 1
ATOM 2815 O O . GLU B 1 51 ? -5.473 29.625 -7.422 1 92.44 51 GLU B O 1
ATOM 2820 N N . THR B 1 52 ? -3.816 28.891 -6.039 1 90.94 52 THR B N 1
ATOM 2821 C CA . THR B 1 52 ? -3.891 27.547 -6.574 1 90.94 52 THR B CA 1
ATOM 2822 C C . THR B 1 52 ? -4.551 26.594 -5.574 1 90.94 52 THR B C 1
ATOM 2824 O O . THR B 1 52 ? -4.75 25.422 -5.867 1 90.94 52 THR B O 1
ATOM 2827 N N . ALA B 1 53 ? -4.879 26.922 -4.305 1 87.31 53 ALA B N 1
ATOM 2828 C CA . ALA B 1 53 ? -5.324 26.062 -3.207 1 87.31 53 ALA B CA 1
ATOM 2829 C C . ALA B 1 53 ? -6.758 25.594 -3.424 1 87.31 53 ALA B C 1
ATOM 2831 O O . ALA B 1 53 ? -7.156 24.547 -2.904 1 87.31 53 ALA B O 1
ATOM 2832 N N . GLY B 1 54 ? -7.504 25.953 -4.395 1 87.19 54 GLY B N 1
ATOM 2833 C CA . GLY B 1 54 ? -8.914 25.625 -4.559 1 87.19 54 GLY B CA 1
ATOM 2834 C C . GLY B 1 54 ? -9.805 26.328 -3.555 1 87.19 54 GLY B C 1
ATOM 2835 O O . GLY B 1 54 ? -9.375 26.656 -2.449 1 87.19 54 GLY B O 1
ATOM 2836 N N . LYS B 1 55 ? -11.039 26.297 -3.783 1 89.06 55 LYS B N 1
ATOM 2837 C CA . LYS B 1 55 ? -11.992 27.094 -3.016 1 89.06 55 LYS B CA 1
ATOM 2838 C C . LYS B 1 55 ? -12.203 26.5 -1.627 1 89.06 55 LYS B C 1
ATOM 2840 O O . LYS B 1 55 ? -12.289 27.234 -0.639 1 89.06 55 LYS B O 1
ATOM 2845 N N . ASP B 1 56 ? -12.234 25.281 -1.532 1 83.69 56 ASP B N 1
ATOM 2846 C CA . ASP B 1 56 ? -12.469 24.625 -0.248 1 83.69 56 ASP B CA 1
ATOM 2847 C C . ASP B 1 56 ? -11.32 24.906 0.725 1 83.69 56 ASP B C 1
ATOM 2849 O O . ASP B 1 56 ? -11.555 25.203 1.897 1 83.69 56 ASP B O 1
ATOM 2853 N N . ASN B 1 57 ? -10.148 24.719 0.228 1 88.75 57 ASN B N 1
ATOM 2854 C CA . ASN B 1 57 ? -8.984 24.984 1.067 1 88.75 57 ASN B CA 1
ATOM 2855 C C . ASN B 1 57 ? -8.898 26.438 1.479 1 88.75 57 ASN B C 1
ATOM 2857 O O . ASN B 1 57 ? -8.523 26.75 2.611 1 88.75 57 ASN B O 1
ATOM 2861 N N . GLN B 1 58 ? -9.281 27.297 0.568 1 92.31 58 GLN B N 1
ATOM 2862 C CA . GLN B 1 58 ? -9.289 28.719 0.866 1 92.31 58 GLN B CA 1
ATOM 2863 C C . GLN B 1 58 ? -10.273 29.031 1.991 1 92.31 58 GLN B C 1
ATOM 2865 O O . GLN B 1 58 ? -9.922 29.734 2.947 1 92.31 58 GLN B O 1
ATOM 2870 N N . MET B 1 59 ? -11.398 28.516 1.842 1 92.12 59 MET B N 1
ATOM 2871 C CA . MET B 1 59 ? -12.422 28.75 2.852 1 92.12 59 MET B CA 1
ATOM 2872 C C . MET B 1 59 ? -11.992 28.203 4.207 1 92.12 59 MET B C 1
ATOM 2874 O O . MET B 1 59 ? -12.219 28.844 5.238 1 92.12 59 MET B O 1
ATOM 2878 N N . GLN B 1 60 ? -11.367 27.094 4.227 1 88.31 60 GLN B N 1
ATOM 2879 C CA . GLN B 1 60 ? -10.898 26.5 5.473 1 88.31 60 GLN B CA 1
ATOM 2880 C C . GLN B 1 60 ? -9.82 27.375 6.121 1 88.31 60 GLN B C 1
ATOM 2882 O O . GLN B 1 60 ? -9.781 27.516 7.348 1 88.31 60 GLN B O 1
ATOM 2887 N N . ALA B 1 61 ? -8.945 27.891 5.352 1 92.88 61 ALA B N 1
ATOM 2888 C CA . ALA B 1 61 ? -7.898 28.766 5.871 1 92.88 61 ALA B CA 1
ATOM 2889 C C . ALA B 1 61 ? -8.492 30.031 6.48 1 92.88 61 ALA B C 1
ATOM 2891 O O . ALA B 1 61 ? -8.047 30.484 7.539 1 92.88 61 ALA B O 1
ATOM 2892 N N . ILE B 1 62 ? -9.508 30.547 5.793 1 92.31 62 ILE B N 1
ATOM 2893 C CA . ILE B 1 62 ? -10.172 31.75 6.289 1 92.31 62 ILE B CA 1
ATOM 2894 C C . ILE B 1 62 ? -10.836 31.453 7.633 1 92.31 62 ILE B C 1
ATOM 2896 O O . ILE B 1 62 ? -10.68 32.219 8.594 1 92.31 62 ILE B O 1
ATOM 2900 N N . TYR B 1 63 ? -11.523 30.406 7.641 1 90.38 63 TYR B N 1
ATOM 2901 C CA . TYR B 1 63 ? -12.211 30.031 8.867 1 90.38 63 TYR B CA 1
ATOM 2902 C C . TYR B 1 63 ? -11.211 29.797 10 1 90.38 63 TYR B C 1
ATOM 2904 O O . TYR B 1 63 ? -11.461 30.188 11.141 1 90.38 63 TYR B O 1
ATOM 2912 N N . HIS B 1 64 ? -10.188 29.156 9.695 1 92.25 64 HIS B N 1
ATOM 2913 C CA . HIS B 1 64 ? -9.156 28.891 10.695 1 92.25 64 HIS B CA 1
ATOM 2914 C C . HIS B 1 64 ? -8.602 30.188 11.273 1 92.25 64 HIS B C 1
ATOM 2916 O O . HIS B 1 64 ? -8.531 30.344 12.492 1 92.25 64 HIS B O 1
ATOM 2922 N N . ASP B 1 65 ? -8.258 31.062 10.438 1 92 65 ASP B N 1
ATOM 2923 C CA . ASP B 1 65 ? -7.691 32.344 10.859 1 92 65 ASP B CA 1
ATOM 2924 C C . ASP B 1 65 ? -8.672 33.125 11.727 1 92 65 ASP B C 1
ATOM 2926 O O . ASP B 1 65 ? -8.289 33.688 12.75 1 92 65 ASP B O 1
ATOM 2930 N N . ALA B 1 66 ? -9.883 33.094 11.273 1 91.69 66 ALA B N 1
ATOM 2931 C CA . ALA B 1 66 ? -10.922 33.812 12.016 1 91.69 66 ALA B CA 1
ATOM 2932 C C . ALA B 1 66 ? -11.117 33.219 13.406 1 91.69 66 ALA B C 1
ATOM 2934 O O . ALA B 1 66 ? -11.281 33.938 14.391 1 91.69 66 ALA B O 1
ATOM 2935 N N . THR B 1 67 ? -11.141 31.969 13.438 1 92.88 67 THR B N 1
ATOM 2936 C CA . THR B 1 67 ? -11.336 31.25 14.695 1 92.88 67 THR B CA 1
ATOM 2937 C C . THR B 1 67 ? -10.219 31.578 15.68 1 92.88 67 THR B C 1
ATOM 2939 O O . THR B 1 67 ? -10.477 31.844 16.859 1 92.88 67 THR B O 1
ATOM 2942 N N . ILE B 1 68 ? -9.008 31.578 15.234 1 94.06 68 ILE B N 1
ATOM 2943 C CA . ILE B 1 68 ? -7.848 31.859 16.078 1 94.06 68 ILE B CA 1
ATOM 2944 C C . ILE B 1 68 ? -7.91 33.312 16.578 1 94.06 68 ILE B C 1
ATOM 2946 O O . ILE B 1 68 ? -7.672 33.562 17.75 1 94.06 68 ILE B O 1
ATOM 2950 N N . ARG B 1 69 ? -8.289 34.188 15.797 1 92.69 69 ARG B N 1
ATOM 2951 C CA . ARG B 1 69 ? -8.297 35.594 16.141 1 92.69 69 ARG B CA 1
ATOM 2952 C C . ARG B 1 69 ? -9.438 35.938 17.094 1 92.69 69 ARG B C 1
ATOM 2954 O O . ARG B 1 69 ? -9.367 36.938 17.828 1 92.69 69 ARG B O 1
ATOM 2961 N N . CYS B 1 70 ? -10.43 35.094 17.062 1 92.38 70 CYS B N 1
ATOM 2962 C CA . CYS B 1 70 ? -11.547 35.312 17.984 1 92.38 70 CYS B CA 1
ATOM 2963 C C . CYS B 1 70 ? -11.242 34.75 19.359 1 92.38 70 CYS B C 1
ATOM 2965 O O . CYS B 1 70 ? -12.008 34.938 20.312 1 92.38 70 CYS B O 1
ATOM 2967 N N . GLY B 1 71 ? -10.148 34.031 19.422 1 91.12 71 GLY B N 1
ATOM 2968 C CA . GLY B 1 71 ? -9.703 33.562 20.719 1 91.12 71 GLY B CA 1
ATOM 2969 C C . GLY B 1 71 ? -9.859 32.062 20.922 1 91.12 71 GLY B C 1
ATOM 2970 O O . GLY B 1 71 ? -9.445 31.531 21.953 1 91.12 71 GLY B O 1
ATOM 2971 N N . ASP B 1 72 ? -10.438 31.375 19.922 1 91.5 72 ASP B N 1
ATOM 2972 C CA . ASP B 1 72 ? -10.555 29.922 19.984 1 91.5 72 ASP B CA 1
ATOM 2973 C C . ASP B 1 72 ? -9.344 29.25 19.359 1 91.5 72 ASP B C 1
ATOM 2975 O O . ASP B 1 72 ? -9.406 28.766 18.219 1 91.5 72 ASP B O 1
ATOM 2979 N N . VAL B 1 73 ? -8.336 29.094 20.156 1 93.75 73 VAL B N 1
ATOM 2980 C CA . VAL B 1 73 ? -7.035 28.75 19.609 1 93.75 73 VAL B CA 1
ATOM 2981 C C . VAL B 1 73 ? -6.832 27.234 19.672 1 93.75 73 VAL B C 1
ATOM 2983 O O . VAL B 1 73 ? -5.969 26.688 18.984 1 93.75 73 VAL B O 1
ATOM 2986 N N . ILE B 1 74 ? -7.57 26.594 20.609 1 90.5 74 ILE B N 1
ATOM 2987 C CA . ILE B 1 74 ? -7.52 25.141 20.688 1 90.5 74 ILE B CA 1
ATOM 2988 C C . ILE B 1 74 ? -8.812 24.547 20.141 1 90.5 74 ILE B C 1
ATOM 2990 O O . ILE B 1 74 ? -9.875 24.688 20.734 1 90.5 74 ILE B O 1
ATOM 2994 N N . LEU B 1 75 ? -8.695 23.953 19.078 1 81.19 75 LEU B N 1
ATOM 2995 C CA . LEU B 1 75 ? -9.875 23.5 18.328 1 81.19 75 LEU B CA 1
ATOM 2996 C C . LEU B 1 75 ? -10.164 22.031 18.609 1 81.19 75 LEU B C 1
ATOM 2998 O O . LEU B 1 75 ? -11.273 21.547 18.344 1 81.19 75 LEU B O 1
ATOM 3002 N N . LYS B 1 76 ? -9.352 21.484 19.547 1 66.19 76 LYS B N 1
ATOM 3003 C CA . LYS B 1 76 ? -9.484 20.062 19.828 1 66.19 76 LYS B CA 1
ATOM 3004 C C . LYS B 1 76 ? -9.742 19.266 18.547 1 66.19 76 LYS B C 1
ATOM 3006 O O . LYS B 1 76 ? -9.68 19.812 17.453 1 66.19 76 LYS B O 1
ATOM 3011 N N . SER B 1 77 ? -9.758 18.016 18.578 1 58.31 77 SER B N 1
ATOM 3012 C CA . SER B 1 77 ? -9.891 17.156 17.406 1 58.31 77 SER B CA 1
ATOM 3013 C C . SER B 1 77 ? -11.203 17.422 16.672 1 58.31 77 SER B C 1
ATOM 3015 O O . SER B 1 77 ? -11.812 16.516 16.125 1 58.31 77 SER B O 1
ATOM 3017 N N . ASP B 1 78 ? -11.836 18.469 17.234 1 53.09 78 ASP B N 1
ATOM 3018 C CA . ASP B 1 78 ? -12.922 18.656 16.281 1 53.09 78 ASP B CA 1
ATOM 3019 C C . ASP B 1 78 ? -12.422 18.5 14.844 1 53.09 78 ASP B C 1
ATOM 3021 O O . ASP B 1 78 ? -12.25 19.484 14.125 1 53.09 78 ASP B O 1
ATOM 3025 N N . TRP B 1 79 ? -11.242 17.984 15.156 1 45.81 79 TRP B N 1
ATOM 3026 C CA . TRP B 1 79 ? -10.812 17.609 13.82 1 45.81 79 TRP B CA 1
ATOM 3027 C C . TRP B 1 79 ? -12.008 17.359 12.906 1 45.81 79 TRP B C 1
ATOM 3029 O O . TRP B 1 79 ? -13.109 17.078 13.383 1 45.81 79 TRP B O 1
ATOM 3039 N N . ILE B 1 80 ? -11.766 17.719 11.859 1 42.5 80 ILE B N 1
ATOM 3040 C CA . ILE B 1 80 ? -12.461 17.234 10.68 1 42.5 80 ILE B CA 1
ATOM 3041 C C . ILE B 1 80 ? -12.836 15.773 10.867 1 42.5 80 ILE B C 1
ATOM 3043 O O . ILE B 1 80 ? -13.305 15.117 9.93 1 42.5 80 ILE B O 1
ATOM 3047 N N . SER B 1 81 ? -12.273 15.188 11.828 1 39.91 81 SER B N 1
ATOM 3048 C CA . SER B 1 81 ? -12.375 13.727 11.867 1 39.91 81 SER B CA 1
ATOM 3049 C C . SER B 1 81 ? -13.836 13.281 11.977 1 39.91 81 SER B C 1
ATOM 3051 O O . SER B 1 81 ? -14.109 12.102 12.219 1 39.91 81 SER B O 1
ATOM 3053 N N . ASP B 1 82 ? -14.555 14.086 12.844 1 41.16 82 ASP B N 1
ATOM 3054 C CA . ASP B 1 82 ? -15.781 13.305 12.773 1 41.16 82 ASP B CA 1
ATOM 3055 C C . ASP B 1 82 ? -15.789 12.406 11.531 1 41.16 82 ASP B C 1
ATOM 3057 O O . ASP B 1 82 ? -16.797 11.75 11.242 1 41.16 82 ASP B O 1
ATOM 3061 N N . ASN B 1 83 ? -15.273 13.07 10.539 1 44.62 83 ASN B N 1
ATOM 3062 C CA . ASN B 1 83 ? -15.672 12.57 9.234 1 44.62 83 ASN B CA 1
ATOM 3063 C C . ASN B 1 83 ? -15.133 11.164 8.984 1 44.62 83 ASN B C 1
ATOM 3065 O O . ASN B 1 83 ? -13.977 10.875 9.297 1 44.62 83 ASN B O 1
ATOM 3069 N N . HIS B 1 84 ? -15.844 10.227 8.859 1 56.53 84 HIS B N 1
ATOM 3070 C CA . HIS B 1 84 ? -16.031 8.945 8.172 1 56.53 84 HIS B CA 1
ATOM 3071 C C . HIS B 1 84 ? -15 8.766 7.062 1 56.53 84 HIS B C 1
ATOM 3073 O O . HIS B 1 84 ? -15.211 7.973 6.141 1 56.53 84 HIS B O 1
ATOM 3079 N N . ARG B 1 85 ? -13.766 9.641 7.531 1 78.38 85 ARG B N 1
ATOM 3080 C CA . ARG B 1 85 ? -12.82 9.547 6.422 1 78.38 85 ARG B CA 1
ATOM 3081 C C . ARG B 1 85 ? -11.812 8.422 6.648 1 78.38 85 ARG B C 1
ATOM 3083 O O . ARG B 1 85 ? -11.422 8.156 7.789 1 78.38 85 ARG B O 1
ATOM 3090 N N . LEU B 1 86 ? -11.523 7.785 5.773 1 89.06 86 LEU B N 1
ATOM 3091 C CA . LEU B 1 86 ? -10.484 6.766 5.812 1 89.06 86 LEU B CA 1
ATOM 3092 C C . LEU B 1 86 ? -9.117 7.387 6.109 1 89.06 86 LEU B C 1
ATOM 3094 O O . LEU B 1 86 ? -8.797 8.461 5.594 1 89.06 86 LEU B O 1
ATOM 3098 N N . SER B 1 87 ? -8.461 6.793 7.098 1 90.81 87 SER B N 1
ATOM 3099 C CA . SER B 1 87 ? -7.125 7.238 7.488 1 90.81 87 SER B CA 1
ATOM 3100 C C . SER B 1 87 ? -6.195 7.316 6.281 1 90.81 87 SER B C 1
ATOM 3102 O O . SER B 1 87 ? -6.344 6.547 5.328 1 90.81 87 SER B O 1
ATOM 3104 N N . HIS B 1 88 ? -5.293 8.219 6.367 1 93.69 88 HIS B N 1
ATOM 3105 C CA . HIS B 1 88 ? -4.344 8.438 5.277 1 93.69 88 HIS B CA 1
ATOM 3106 C C . HIS B 1 88 ? -3.061 9.086 5.785 1 93.69 88 HIS B C 1
ATOM 3108 O O . HIS B 1 88 ? -2.998 9.523 6.938 1 93.69 88 HIS B O 1
ATOM 3114 N N . SER B 1 89 ? -2.047 9.109 5.012 1 94.06 89 SER B N 1
ATOM 3115 C CA . SER B 1 89 ? -0.803 9.836 5.246 1 94.06 89 SER B CA 1
ATOM 3116 C C . SER B 1 89 ? -0.492 10.789 4.094 1 94.06 89 SER B C 1
ATOM 3118 O O . SER B 1 89 ? -1.306 10.953 3.184 1 94.06 89 SER B O 1
ATOM 3120 N N . TYR B 1 90 ? 0.652 11.445 4.293 1 91.75 90 TYR B N 1
ATOM 3121 C CA . TYR B 1 90 ? 1.024 12.398 3.248 1 91.75 90 TYR B CA 1
ATOM 3122 C C . TYR B 1 90 ? 1.332 11.68 1.94 1 91.75 90 TYR B C 1
ATOM 3124 O O . TYR B 1 90 ? 1.213 12.258 0.86 1 91.75 90 TYR B O 1
ATOM 3132 N N . ALA B 1 91 ? 1.689 10.414 1.994 1 94.5 91 ALA B N 1
ATOM 3133 C CA . ALA B 1 91 ? 2.156 9.719 0.798 1 94.5 91 ALA B CA 1
ATOM 3134 C C . ALA B 1 91 ? 1.176 8.625 0.381 1 94.5 91 ALA B C 1
ATOM 3136 O O . ALA B 1 91 ? 1.246 8.109 -0.739 1 94.5 91 ALA B O 1
ATOM 3137 N N . VAL B 1 92 ? 0.31 8.195 1.248 1 96.31 92 VAL B N 1
ATOM 3138 C CA . VAL B 1 92 ? -0.636 7.113 0.988 1 96.31 92 VAL B CA 1
ATOM 3139 C C . VAL B 1 92 ? -2.061 7.602 1.242 1 96.31 92 VAL B C 1
ATOM 3141 O O . VAL B 1 92 ? -2.398 7.996 2.361 1 96.31 92 VAL B O 1
ATOM 3144 N N . ARG B 1 93 ? -2.898 7.484 0.201 1 95.69 93 ARG B N 1
ATOM 3145 C CA . ARG B 1 93 ? -4.254 8.008 0.324 1 95.69 93 ARG B CA 1
ATOM 3146 C C . ARG B 1 93 ? -5.27 7.059 -0.301 1 95.69 93 ARG B C 1
ATOM 3148 O O . ARG B 1 93 ? -5.066 6.566 -1.414 1 95.69 93 ARG B O 1
ATOM 3155 N N . PRO B 1 94 ? -6.344 6.77 0.452 1 96.69 94 PRO B N 1
ATOM 3156 C CA . PRO B 1 94 ? -7.445 6.07 -0.215 1 96.69 94 PRO B CA 1
ATOM 3157 C C . PRO B 1 94 ? -8.016 6.863 -1.39 1 96.69 94 PRO B C 1
ATOM 3159 O O . PRO B 1 94 ? -8.125 8.086 -1.318 1 96.69 94 PRO B O 1
ATOM 3162 N N . MET B 1 95 ? -8.336 6.18 -2.438 1 96.25 95 MET B N 1
ATOM 3163 C CA . MET B 1 95 ? -8.852 6.852 -3.631 1 96.25 95 MET B CA 1
ATOM 3164 C C . MET B 1 95 ? -10.281 7.336 -3.414 1 96.25 95 MET B C 1
ATOM 3166 O O . MET B 1 95 ? -11.125 6.59 -2.918 1 96.25 95 MET B O 1
ATOM 3170 N N . THR B 1 96 ? -10.539 8.562 -3.764 1 94.06 96 THR B N 1
ATOM 3171 C CA . THR B 1 96 ? -11.891 9.117 -3.686 1 94.06 96 THR B CA 1
ATOM 3172 C C . THR B 1 96 ? -12.625 8.938 -5.012 1 94.06 96 THR B C 1
ATOM 3174 O O . THR B 1 96 ? -12.008 8.648 -6.035 1 94.06 96 THR B O 1
ATOM 3177 N N . ARG B 1 97 ? -13.875 9.125 -4.988 1 92.62 97 ARG B N 1
ATOM 3178 C CA . ARG B 1 97 ? -14.688 9.055 -6.199 1 92.62 97 ARG B CA 1
ATOM 3179 C C . ARG B 1 97 ? -14.266 10.117 -7.207 1 92.62 97 ARG B C 1
ATOM 3181 O O . ARG B 1 97 ? -14.141 9.828 -8.398 1 92.62 97 ARG B O 1
ATOM 3188 N N . VAL B 1 98 ? -13.992 11.227 -6.723 1 90.75 98 VAL B N 1
ATOM 3189 C CA . VAL B 1 98 ? -13.57 12.336 -7.574 1 90.75 98 VAL B CA 1
ATOM 3190 C C . VAL B 1 98 ? -12.234 12 -8.234 1 90.75 98 VAL B C 1
ATOM 3192 O O . VAL B 1 98 ? -12.047 12.266 -9.43 1 90.75 98 VAL B O 1
ATOM 3195 N N . GLN B 1 99 ? -11.383 11.469 -7.516 1 92.31 99 GLN B N 1
ATOM 3196 C CA . GLN B 1 99 ? -10.078 11.109 -8.07 1 92.31 99 GLN B CA 1
ATOM 3197 C C . GLN B 1 99 ? -10.227 10.07 -9.18 1 92.31 99 GLN B C 1
ATOM 3199 O O . GLN B 1 99 ? -9.531 10.141 -10.195 1 92.31 99 GLN B O 1
ATOM 3204 N N . LEU B 1 100 ? -11.078 9.086 -8.93 1 94.69 100 LEU B N 1
ATOM 3205 C CA . LEU B 1 100 ? -11.312 8.086 -9.961 1 94.69 100 LEU B CA 1
ATOM 3206 C C . LEU B 1 100 ? -11.75 8.734 -11.266 1 94.69 100 LEU B C 1
ATOM 3208 O O . LEU B 1 100 ? -11.258 8.383 -12.336 1 94.69 100 LEU B O 1
ATOM 3212 N N . PHE B 1 101 ? -12.602 9.625 -11.172 1 91.81 101 PHE B N 1
ATOM 3213 C CA . PHE B 1 101 ? -13.094 10.344 -12.344 1 91.81 101 PHE B CA 1
ATOM 3214 C C . PHE B 1 101 ? -11.969 11.133 -13 1 91.81 101 PHE B C 1
ATOM 3216 O O . PHE B 1 101 ? -11.875 11.172 -14.234 1 91.81 101 PHE B O 1
ATOM 3223 N N . ASN B 1 102 ? -11.203 11.781 -12.227 1 92.44 102 ASN B N 1
ATOM 3224 C CA . ASN B 1 102 ? -10.094 12.562 -12.758 1 92.44 102 ASN B CA 1
ATOM 3225 C C . ASN B 1 102 ? -9.109 11.688 -13.523 1 92.44 102 ASN B C 1
ATOM 3227 O O . ASN B 1 102 ? -8.578 12.094 -14.562 1 92.44 102 ASN B O 1
ATOM 3231 N N . TYR B 1 103 ? -8.852 10.531 -13 1 94.38 103 TYR B N 1
ATOM 3232 C CA . TYR B 1 103 ? -7.973 9.609 -13.719 1 94.38 103 TYR B CA 1
ATOM 3233 C C . TYR B 1 103 ? -8.617 9.148 -15.016 1 94.38 103 TYR B C 1
ATOM 3235 O O . TYR B 1 103 ? -7.93 8.992 -16.031 1 94.38 103 TYR B O 1
ATOM 3243 N N . GLY B 1 104 ? -9.898 8.883 -14.953 1 92.06 104 GLY B N 1
ATOM 3244 C CA . GLY B 1 104 ? -10.602 8.57 -16.188 1 92.06 104 GLY B CA 1
ATOM 3245 C C . GLY B 1 104 ? -10.492 9.664 -17.234 1 92.06 104 GLY B C 1
ATOM 3246 O O . GLY B 1 104 ? -10.258 9.383 -18.406 1 92.06 104 GLY B O 1
ATOM 3247 N N . ARG B 1 105 ? -10.633 10.797 -16.797 1 90.94 105 ARG B N 1
ATOM 3248 C CA . ARG B 1 105 ? -10.531 11.945 -17.703 1 90.94 105 ARG B CA 1
ATOM 3249 C C . ARG B 1 105 ? -9.125 12.055 -18.281 1 90.94 105 ARG B C 1
ATOM 3251 O O . ARG B 1 105 ? -8.953 12.344 -19.469 1 90.94 105 ARG B O 1
ATOM 3258 N N . ALA B 1 106 ? -8.164 11.922 -17.438 1 90.69 106 ALA B N 1
ATOM 3259 C CA . ALA B 1 106 ? -6.781 11.977 -17.891 1 90.69 106 ALA B CA 1
ATOM 3260 C C . ALA B 1 106 ? -6.512 10.922 -18.969 1 90.69 106 ALA B C 1
ATOM 3262 O O . ALA B 1 106 ? -5.844 11.195 -19.953 1 90.69 106 ALA B O 1
ATOM 3263 N N . MET B 1 107 ? -7.008 9.766 -18.766 1 89.12 107 MET B N 1
ATOM 3264 C CA . MET B 1 107 ? -6.859 8.695 -19.734 1 89.12 107 MET B CA 1
ATOM 3265 C C . MET B 1 107 ? -7.508 9.07 -21.062 1 89.12 107 MET B C 1
ATOM 3267 O O . MET B 1 107 ? -6.93 8.852 -22.125 1 89.12 107 MET B O 1
ATOM 3271 N N . TYR B 1 108 ? -8.648 9.586 -20.922 1 87 108 TYR B N 1
ATOM 3272 C CA . TYR B 1 108 ? -9.375 10 -22.109 1 87 108 TYR B CA 1
ATOM 3273 C C . TYR B 1 108 ? -8.594 11.055 -22.891 1 87 108 TYR B C 1
ATOM 3275 O O . TYR B 1 108 ? -8.5 10.977 -24.125 1 87 108 TYR B O 1
ATOM 3283 N N . ARG B 1 109 ? -8.10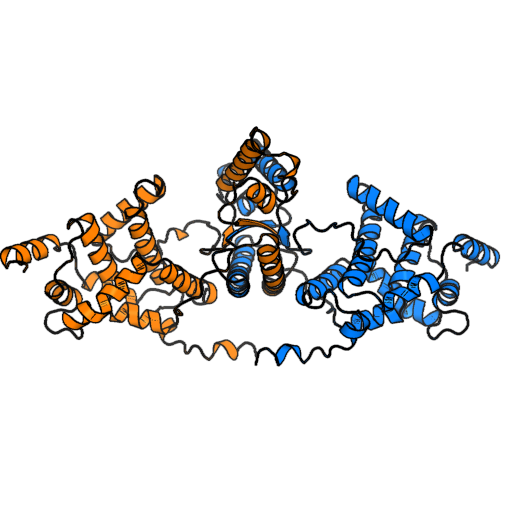2 11.992 -22.188 1 87.25 109 ARG B N 1
ATOM 3284 C CA . ARG B 1 109 ? -7.316 13.047 -22.812 1 87.25 109 ARG B CA 1
ATOM 3285 C C . ARG B 1 109 ? -6.09 12.477 -23.516 1 87.25 109 ARG B C 1
ATOM 3287 O O . ARG B 1 109 ? -5.746 12.898 -24.625 1 87.25 109 ARG B O 1
ATOM 3294 N N . LEU B 1 110 ? -5.48 11.609 -22.844 1 86.88 110 LEU B N 1
ATOM 3295 C CA . LEU B 1 110 ? -4.281 11 -23.406 1 86.88 110 LEU B CA 1
ATOM 3296 C C . LEU B 1 110 ? -4.625 10.203 -24.672 1 86.88 110 LEU B C 1
ATOM 3298 O O . LEU B 1 110 ? -3.881 10.234 -25.656 1 86.88 110 LEU B O 1
ATOM 3302 N N . GLU B 1 111 ? -5.656 9.5 -24.688 1 84.44 111 GLU B N 1
ATOM 3303 C CA . GLU B 1 111 ? -6.051 8.648 -25.797 1 84.44 111 GLU B CA 1
ATOM 3304 C C . GLU B 1 111 ? -6.516 9.492 -26.984 1 84.44 111 GLU B C 1
ATOM 3306 O O . GLU B 1 111 ? -6.414 9.055 -28.141 1 84.44 111 GLU B O 1
ATOM 3311 N N . THR B 1 112 ? -6.996 10.625 -26.719 1 82.56 112 THR B N 1
ATOM 3312 C CA . THR B 1 112 ? -7.555 11.438 -27.781 1 82.56 112 THR B CA 1
ATOM 3313 C C . THR B 1 112 ? -6.559 12.508 -28.234 1 82.56 112 THR B C 1
ATOM 3315 O O . THR B 1 112 ? -6.824 13.266 -29.172 1 82.56 112 THR B O 1
ATOM 3318 N N . SER B 1 113 ? -5.52 12.555 -27.5 1 77.94 113 SER B N 1
ATOM 3319 C CA . SER B 1 113 ? -4.523 13.555 -27.859 1 77.94 113 SER B CA 1
ATOM 3320 C C . SER B 1 113 ? -3.713 13.125 -29.078 1 77.94 113 SER B C 1
ATOM 3322 O O . SER B 1 113 ? -3.457 11.93 -29.266 1 77.94 113 SER B O 1
ATOM 3324 N N . GLU B 1 114 ? -3.557 13.906 -30.047 1 66.5 114 GLU B N 1
ATOM 3325 C CA . GLU B 1 114 ? -2.785 13.695 -31.266 1 66.5 114 GLU B CA 1
ATOM 3326 C C . GLU B 1 114 ? -1.303 13.508 -30.953 1 66.5 114 GLU B C 1
ATOM 3328 O O . GLU B 1 114 ? -0.57 12.898 -31.75 1 66.5 114 GLU B O 1
ATOM 3333 N N . GLN B 1 115 ? -0.798 14.031 -29.984 1 58.81 115 GLN B N 1
ATOM 3334 C CA . GLN B 1 115 ? 0.633 14.172 -29.734 1 58.81 115 GLN B CA 1
ATOM 3335 C C . GLN B 1 115 ? 1.234 12.859 -29.234 1 58.81 115 GLN B C 1
ATOM 3337 O O . GLN B 1 115 ? 2.457 12.711 -29.188 1 58.81 115 GLN B O 1
ATOM 3342 N N . THR B 1 116 ? 0.351 11.992 -28.75 1 57.25 116 THR B N 1
ATOM 3343 C CA . THR B 1 116 ? 1.013 10.891 -28.062 1 57.25 116 THR B CA 1
ATOM 3344 C C . THR B 1 116 ? 1.291 9.742 -29.031 1 57.25 116 THR B C 1
ATOM 3346 O O . THR B 1 116 ? 0.411 9.336 -29.797 1 57.25 116 THR B O 1
ATOM 3349 N N . ASP B 1 117 ? 2.523 9.648 -29.469 1 55.78 117 ASP B N 1
ATOM 3350 C CA . ASP B 1 117 ? 2.932 8.438 -30.188 1 55.78 117 ASP B CA 1
ATOM 3351 C C . ASP B 1 117 ? 2.303 7.199 -29.547 1 55.78 117 ASP B C 1
ATOM 3353 O O . ASP B 1 117 ? 2.57 6.879 -28.391 1 55.78 117 ASP B O 1
ATOM 3357 N N . PRO B 1 118 ? 1.258 6.727 -30.203 1 55.59 118 PRO B N 1
ATOM 3358 C CA . PRO B 1 118 ? 0.516 5.57 -29.688 1 55.59 118 PRO B CA 1
ATOM 3359 C C . PRO B 1 118 ? 1.43 4.48 -29.141 1 55.59 118 PRO B C 1
ATOM 3361 O O . PRO B 1 118 ? 1.066 3.789 -28.188 1 55.59 118 PRO B O 1
ATOM 3364 N N . VAL B 1 119 ? 2.52 4.25 -29.859 1 53.06 119 VAL B N 1
ATOM 3365 C CA . VAL B 1 119 ? 3.428 3.17 -29.484 1 53.06 119 VAL B CA 1
ATOM 3366 C C . VAL B 1 119 ? 4.004 3.439 -28.094 1 53.06 119 VAL B C 1
ATOM 3368 O O . VAL B 1 119 ? 4.223 2.508 -27.328 1 53.06 119 VAL B O 1
ATOM 3371 N N . ALA B 1 120 ? 4.113 4.77 -27.734 1 57.38 120 ALA B N 1
ATOM 3372 C CA . ALA B 1 120 ? 4.871 5.152 -26.547 1 57.38 120 ALA B CA 1
ATOM 3373 C C . ALA B 1 120 ? 4.004 5.051 -25.297 1 57.38 120 ALA B C 1
ATOM 3375 O O . ALA B 1 120 ? 4.523 4.945 -24.188 1 57.38 120 ALA B O 1
ATOM 3376 N N . VAL B 1 121 ? 2.715 4.859 -25.547 1 61.38 121 VAL B N 1
ATOM 3377 C CA . VAL B 1 121 ? 1.809 4.762 -24.406 1 61.38 121 VAL B CA 1
ATOM 3378 C C . VAL B 1 121 ? 1.056 3.436 -24.453 1 61.38 121 VAL B C 1
ATOM 3380 O O . VAL B 1 121 ? 0 3.336 -25.078 1 61.38 121 VAL B O 1
ATOM 3383 N N . SER B 1 122 ? 1.646 2.426 -23.953 1 80.44 122 SER B N 1
ATOM 3384 C CA . SER B 1 122 ? 1.116 1.094 -24.219 1 80.44 122 SER B CA 1
ATOM 3385 C C . SER B 1 122 ? 0.893 0.316 -22.922 1 80.44 122 SER B C 1
ATOM 3387 O O . SER B 1 122 ? 0.319 -0.775 -22.938 1 80.44 122 SER B O 1
ATOM 3389 N N . SER B 1 123 ? 1.142 0.984 -21.859 1 87.56 123 SER B N 1
ATOM 3390 C CA . SER B 1 123 ? 1.063 0.187 -20.641 1 87.56 123 SER B CA 1
ATOM 3391 C C . SER B 1 123 ? -0.385 -0.107 -20.266 1 87.56 123 SER B C 1
ATOM 3393 O O . SER B 1 123 ? -1.255 0.754 -20.406 1 87.56 123 SER B O 1
ATOM 3395 N N . ASP B 1 124 ? -0.619 -1.331 -19.719 1 89.81 124 ASP B N 1
ATOM 3396 C CA . ASP B 1 124 ? -1.936 -1.707 -19.219 1 89.81 124 ASP B CA 1
ATOM 3397 C C . ASP B 1 124 ? -2.205 -1.067 -17.859 1 89.81 124 ASP B C 1
ATOM 3399 O O . ASP B 1 124 ? -3.355 -0.986 -17.422 1 89.81 124 ASP B O 1
ATOM 3403 N N . TYR B 1 125 ? -1.154 -0.686 -17.266 1 93.5 125 TYR B N 1
ATOM 3404 C CA . TYR B 1 125 ? -1.292 -0.138 -15.922 1 93.5 125 TYR B CA 1
ATOM 3405 C C . TYR B 1 125 ? -1.456 1.376 -15.961 1 93.5 125 TYR B C 1
ATOM 3407 O O . TYR B 1 125 ? -0.662 2.076 -16.594 1 93.5 125 TYR B O 1
ATOM 3415 N N . ILE B 1 126 ? -2.391 1.916 -15.25 1 93.81 126 ILE B N 1
ATOM 3416 C CA . ILE B 1 126 ? -2.793 3.316 -15.328 1 93.81 126 ILE B CA 1
ATOM 3417 C C . ILE B 1 126 ? -1.62 4.215 -14.945 1 93.81 126 ILE B C 1
ATOM 3419 O O . ILE B 1 126 ? -1.338 5.203 -15.617 1 93.81 126 ILE B O 1
ATOM 3423 N N . SER B 1 127 ? -0.944 3.881 -13.836 1 94.25 127 SER B N 1
ATOM 3424 C CA . SER B 1 127 ? 0.136 4.723 -13.336 1 94.25 127 SER B CA 1
ATOM 3425 C C . SER B 1 127 ? 1.259 4.852 -14.359 1 94.25 127 SER B C 1
ATOM 3427 O O . SER B 1 127 ? 1.761 5.953 -14.602 1 94.25 127 SER B O 1
ATOM 3429 N N . GLU B 1 128 ? 1.618 3.742 -14.953 1 92.81 128 GLU B N 1
ATOM 3430 C CA . GLU B 1 128 ? 2.67 3.738 -15.961 1 92.81 128 GLU B CA 1
ATOM 3431 C C . GLU B 1 128 ? 2.189 4.379 -17.266 1 92.81 128 GLU B C 1
ATOM 3433 O O . GLU B 1 128 ? 2.93 5.121 -17.906 1 92.81 128 GLU B O 1
ATOM 3438 N N . TYR B 1 129 ? 0.97 4.051 -17.625 1 91.38 129 TYR B N 1
ATOM 3439 C CA . TYR B 1 129 ? 0.364 4.605 -18.828 1 91.38 129 TYR B CA 1
ATOM 3440 C C . TYR B 1 129 ? 0.348 6.129 -18.781 1 91.38 129 TYR B C 1
ATOM 3442 O O . TYR B 1 129 ? 0.753 6.789 -19.734 1 91.38 129 TYR B O 1
ATOM 3450 N N . LEU B 1 130 ? -0.102 6.691 -17.734 1 92.12 130 LEU B N 1
ATOM 3451 C CA . LEU B 1 130 ? -0.184 8.141 -17.578 1 92.12 130 LEU B CA 1
ATOM 3452 C C . LEU B 1 130 ? 1.208 8.758 -17.484 1 92.12 130 LEU B C 1
ATOM 3454 O O . LEU B 1 130 ? 1.425 9.875 -17.953 1 92.12 130 LEU B O 1
ATOM 3458 N N . LYS B 1 131 ? 2.104 8.062 -16.875 1 90.56 131 LYS B N 1
ATOM 3459 C CA . LYS B 1 131 ? 3.479 8.547 -16.812 1 90.56 131 LYS B CA 1
ATOM 3460 C C . LYS B 1 131 ? 4.082 8.648 -18.219 1 90.56 131 LYS B C 1
ATOM 3462 O O . LYS B 1 131 ? 4.734 9.641 -18.547 1 90.56 131 LYS B O 1
ATOM 3467 N N . GLN B 1 132 ? 3.898 7.598 -18.953 1 87.75 132 GLN B N 1
ATOM 3468 C CA . GLN B 1 132 ? 4.391 7.574 -20.328 1 87.75 132 GLN B CA 1
ATOM 3469 C C . GLN B 1 132 ? 3.838 8.75 -21.141 1 87.75 132 GLN B C 1
ATOM 3471 O O . GLN B 1 132 ? 4.516 9.281 -22.016 1 87.75 132 GLN B O 1
ATOM 3476 N N . GLY B 1 133 ? 2.645 9.164 -20.828 1 87.25 133 GLY B N 1
ATOM 3477 C CA . GLY B 1 133 ? 2.01 10.281 -21.516 1 87.25 133 GLY B CA 1
ATOM 3478 C C . GLY B 1 133 ? 2.289 11.617 -20.875 1 87.25 133 GLY B C 1
ATOM 3479 O O . GLY B 1 133 ? 1.771 12.648 -21.312 1 87.25 133 GLY B O 1
ATOM 3480 N N . GLY B 1 134 ? 3.004 11.617 -19.766 1 87.88 134 GLY B N 1
ATOM 3481 C CA . GLY B 1 134 ? 3.35 12.859 -19.078 1 87.88 134 GLY B CA 1
ATOM 3482 C C . GLY B 1 134 ? 2.256 13.352 -18.156 1 87.88 134 GLY B C 1
ATOM 3483 O O . GLY B 1 134 ? 2.268 14.516 -17.75 1 87.88 134 GLY B O 1
ATOM 3484 N N . MET B 1 135 ? 1.27 12.547 -17.844 1 89.06 135 MET B N 1
ATOM 3485 C CA . MET B 1 135 ? 0.108 12.953 -17.062 1 89.06 135 MET B CA 1
ATOM 3486 C C . MET B 1 135 ? 0.214 12.438 -15.625 1 89.06 135 MET B C 1
ATOM 3488 O O . MET B 1 135 ? -0.758 12.492 -14.867 1 89.06 135 MET B O 1
ATOM 3492 N N . ASN B 1 136 ? 1.289 11.891 -15.258 1 89.25 136 ASN B N 1
ATOM 3493 C CA . ASN B 1 136 ? 1.577 11.445 -13.898 1 89.25 136 ASN B CA 1
ATOM 3494 C C . ASN B 1 136 ? 2.926 11.961 -13.414 1 89.25 136 ASN B C 1
ATOM 3496 O O . ASN B 1 136 ? 3.811 11.18 -13.062 1 89.25 136 ASN B O 1
ATOM 3500 N N . PRO B 1 137 ? 2.971 13.266 -13.312 1 80.88 137 PRO B N 1
ATOM 3501 C CA . PRO B 1 137 ? 4.266 13.859 -12.969 1 80.88 137 PRO B CA 1
ATOM 3502 C C . PRO B 1 137 ? 4.703 13.523 -11.547 1 80.88 137 PRO B C 1
ATOM 3504 O O . PRO B 1 137 ? 5.898 13.531 -11.242 1 80.88 137 PRO B O 1
ATOM 3507 N N . ALA B 1 138 ? 3.799 13.234 -10.688 1 81.88 138 ALA B N 1
ATOM 3508 C CA . ALA B 1 138 ? 4.133 12.953 -9.297 1 81.88 138 ALA B CA 1
ATOM 3509 C C . ALA B 1 138 ? 4.414 11.469 -9.086 1 81.88 138 ALA B C 1
ATOM 3511 O O . ALA B 1 138 ? 4.648 11.023 -7.961 1 81.88 138 ALA B O 1
ATOM 3512 N N . ASN B 1 139 ? 4.383 10.672 -10.141 1 90.12 139 ASN B N 1
ATOM 3513 C CA . ASN B 1 139 ? 4.648 9.234 -10.109 1 90.12 139 ASN B CA 1
ATOM 3514 C C . ASN B 1 139 ? 3.779 8.523 -9.078 1 90.12 139 ASN B C 1
ATOM 3516 O O . ASN B 1 139 ? 4.289 7.77 -8.242 1 90.12 139 ASN B O 1
ATOM 3520 N N . LYS B 1 140 ? 2.586 8.867 -9.109 1 94.88 140 LYS B N 1
ATOM 3521 C CA . LYS B 1 140 ? 1.63 8.203 -8.227 1 94.88 140 LYS B CA 1
ATOM 3522 C C . LYS B 1 140 ? 1.349 6.777 -8.68 1 94.88 140 LYS B C 1
ATOM 3524 O O . LYS B 1 140 ? 1.251 6.512 -9.883 1 94.88 140 LYS B O 1
ATOM 3529 N N . MET B 1 141 ? 1.375 5.895 -7.77 1 97.38 141 MET B N 1
ATOM 3530 C CA . MET B 1 141 ? 1.039 4.5 -8.039 1 97.38 141 MET B CA 1
ATOM 3531 C C . MET B 1 141 ? -0.367 4.172 -7.543 1 97.38 141 MET B C 1
ATOM 3533 O O . MET B 1 141 ? -0.652 4.289 -6.348 1 97.38 141 MET B O 1
ATOM 3537 N N . LEU B 1 142 ? -1.228 3.865 -8.461 1 97.75 142 LEU B N 1
ATOM 3538 C CA . LEU B 1 142 ? -2.578 3.434 -8.109 1 97.75 142 LEU B CA 1
ATOM 3539 C C . LEU B 1 142 ? -2.635 1.921 -7.926 1 97.75 142 LEU B C 1
ATOM 3541 O O . LEU B 1 142 ? -2.281 1.167 -8.836 1 97.75 142 LEU B O 1
ATOM 3545 N N . ILE B 1 143 ? -3.076 1.493 -6.773 1 97.75 143 ILE B N 1
ATOM 3546 C CA . ILE B 1 143 ? -3.068 0.052 -6.543 1 97.75 143 ILE B CA 1
ATOM 3547 C C . ILE B 1 143 ? -4.367 -0.367 -5.859 1 97.75 143 ILE B C 1
ATOM 3549 O O . ILE B 1 143 ? -5.109 0.476 -5.348 1 97.75 143 ILE B O 1
ATOM 3553 N N . GLU B 1 144 ? -4.621 -1.602 -5.961 1 97.25 144 GLU B N 1
ATOM 3554 C CA . GLU B 1 144 ? -5.691 -2.293 -5.246 1 97.25 144 GLU B CA 1
ATOM 3555 C C . GLU B 1 144 ? -5.125 -3.271 -4.219 1 97.25 144 GLU B C 1
ATOM 3557 O O . GLU B 1 144 ? -4.227 -4.055 -4.531 1 97.25 144 GLU B O 1
ATOM 3562 N N . ILE B 1 145 ? -5.633 -3.162 -3.033 1 97.62 145 ILE B N 1
ATOM 3563 C CA . ILE B 1 145 ? -5.227 -4.086 -1.979 1 97.62 145 ILE B CA 1
ATOM 3564 C C . ILE B 1 145 ? -6.426 -4.922 -1.538 1 97.62 145 ILE B C 1
ATOM 3566 O O . ILE B 1 145 ? -7.484 -4.379 -1.214 1 97.62 145 ILE B O 1
ATOM 3570 N N . ASP B 1 146 ? -6.297 -6.246 -1.579 1 95.88 146 ASP B N 1
ATOM 3571 C CA . ASP B 1 146 ? -7.297 -7.133 -0.996 1 95.88 146 ASP B CA 1
ATOM 3572 C C . ASP B 1 146 ? -7.094 -7.273 0.512 1 95.88 146 ASP B C 1
ATOM 3574 O O . ASP B 1 146 ? -6.324 -8.125 0.963 1 95.88 146 ASP B O 1
ATOM 3578 N N . LEU B 1 147 ? -7.902 -6.598 1.25 1 95.25 147 LEU B N 1
ATOM 3579 C CA . LEU B 1 147 ? -7.691 -6.445 2.686 1 95.25 147 LEU B CA 1
ATOM 3580 C C . LEU B 1 147 ? -7.988 -7.75 3.418 1 95.25 147 LEU B C 1
ATOM 3582 O O . LEU B 1 147 ? -7.582 -7.93 4.566 1 95.25 147 LEU B O 1
ATOM 3586 N N . GLU B 1 148 ? -8.664 -8.672 2.783 1 93.31 148 GLU B N 1
ATOM 3587 C CA . GLU B 1 148 ? -9.102 -9.891 3.451 1 93.31 148 GLU B CA 1
ATOM 3588 C C . GLU B 1 148 ? -8.102 -11.023 3.236 1 93.31 148 GLU B C 1
ATOM 3590 O O . GLU B 1 148 ? -8.172 -12.062 3.898 1 93.31 148 GLU B O 1
ATOM 3595 N N . GLU B 1 149 ? -7.176 -10.812 2.365 1 92 149 GLU B N 1
ATOM 3596 C CA . GLU B 1 149 ? -6.352 -11.922 1.897 1 92 149 GLU B CA 1
ATOM 3597 C C . GLU B 1 149 ? -5.199 -12.195 2.859 1 92 149 GLU B C 1
ATOM 3599 O O . GLU B 1 149 ? -4.656 -13.305 2.891 1 92 149 GLU B O 1
ATOM 3604 N N . ALA B 1 150 ? -4.789 -11.227 3.549 1 91.12 150 ALA B N 1
ATOM 3605 C CA . ALA B 1 150 ? -3.641 -11.383 4.438 1 91.12 150 ALA B CA 1
ATOM 3606 C C . ALA B 1 150 ? -3.682 -10.359 5.574 1 91.12 150 ALA B C 1
ATOM 3608 O O . ALA B 1 150 ? -4.461 -9.406 5.531 1 91.12 150 ALA B O 1
ATOM 3609 N N . SER B 1 151 ? -2.836 -10.602 6.625 1 91.25 151 SER B N 1
ATOM 3610 C CA . SER B 1 151 ? -2.715 -9.672 7.742 1 91.25 151 SER B CA 1
ATOM 3611 C C . SER B 1 151 ? -2.051 -8.375 7.312 1 91.25 151 SER B C 1
ATOM 3613 O O . SER B 1 151 ? -1.385 -8.32 6.273 1 91.25 151 SER B O 1
ATOM 3615 N N . SER B 1 152 ? -2.234 -7.336 8.125 1 92.31 152 SER B N 1
ATOM 3616 C CA . SER B 1 152 ? -1.605 -6.051 7.84 1 92.31 152 SER B CA 1
ATOM 3617 C C . SER B 1 152 ? -0.088 -6.18 7.77 1 92.31 152 SER B C 1
ATOM 3619 O O . SER B 1 152 ? 0.555 -5.559 6.922 1 92.31 152 SER B O 1
ATOM 3621 N N . ASP B 1 153 ? 0.463 -7.023 8.625 1 91.25 153 ASP B N 1
ATOM 3622 C CA . ASP B 1 153 ? 1.906 -7.246 8.617 1 91.25 153 ASP B CA 1
ATOM 3623 C C . ASP B 1 153 ? 2.355 -7.879 7.301 1 91.25 153 ASP B C 1
ATOM 3625 O O . ASP B 1 153 ? 3.336 -7.438 6.695 1 91.25 153 ASP B O 1
ATOM 3629 N N . ASP B 1 154 ? 1.649 -8.883 6.863 1 91.38 154 ASP B N 1
ATOM 3630 C CA . ASP B 1 154 ? 2.004 -9.57 5.629 1 91.38 154 ASP B CA 1
ATOM 3631 C C . ASP B 1 154 ? 1.832 -8.656 4.418 1 91.38 154 ASP B C 1
ATOM 3633 O O . ASP B 1 154 ? 2.682 -8.633 3.525 1 91.38 154 ASP B O 1
ATOM 3637 N N . LEU B 1 155 ? 0.763 -7.945 4.379 1 95.06 155 LEU B N 1
ATOM 3638 C CA . LEU B 1 155 ? 0.516 -7.012 3.289 1 95.06 155 LEU B CA 1
ATOM 3639 C C . LEU B 1 155 ? 1.599 -5.938 3.236 1 95.06 155 LEU B C 1
ATOM 3641 O O . LEU B 1 155 ? 2.061 -5.57 2.152 1 95.06 155 LEU B O 1
ATOM 3645 N N . ALA B 1 156 ? 1.967 -5.457 4.406 1 94.75 156 ALA B N 1
ATOM 3646 C CA . ALA B 1 156 ? 3.023 -4.449 4.469 1 94.75 156 ALA B CA 1
ATOM 3647 C C . ALA B 1 156 ? 4.344 -5.004 3.939 1 94.75 156 ALA B C 1
ATOM 3649 O O . ALA B 1 156 ? 5.105 -4.289 3.287 1 94.75 156 ALA B O 1
ATOM 3650 N N . GLU B 1 157 ? 4.613 -6.242 4.227 1 93 157 GLU B N 1
ATOM 3651 C CA . GLU B 1 157 ? 5.824 -6.879 3.711 1 93 157 GLU B CA 1
ATOM 3652 C C . GLU B 1 157 ? 5.801 -6.957 2.188 1 93 157 GLU B C 1
ATOM 3654 O O . GLU B 1 157 ? 6.809 -6.688 1.53 1 93 157 GLU B O 1
ATOM 3659 N N . HIS B 1 158 ? 4.668 -7.355 1.675 1 95.44 158 HIS B N 1
ATOM 3660 C CA . HIS B 1 158 ? 4.52 -7.363 0.224 1 95.44 158 HIS B CA 1
ATOM 3661 C C . HIS B 1 158 ? 4.746 -5.977 -0.364 1 95.44 158 HIS B C 1
ATOM 3663 O O . HIS B 1 158 ? 5.496 -5.82 -1.333 1 95.44 158 HIS B O 1
ATOM 3669 N N . LEU B 1 159 ? 4.145 -5.016 0.278 1 97.12 159 LEU B N 1
ATOM 3670 C CA . LEU B 1 159 ? 4.176 -3.654 -0.24 1 97.12 159 LEU B CA 1
ATOM 3671 C C . LEU B 1 159 ? 5.59 -3.084 -0.182 1 97.12 159 LEU B C 1
ATOM 3673 O O . LEU B 1 159 ? 6.004 -2.35 -1.08 1 97.12 159 LEU B O 1
ATOM 3677 N N . LYS B 1 160 ? 6.258 -3.396 0.852 1 95.81 160 LYS B N 1
ATOM 3678 C CA . LYS B 1 160 ? 7.637 -2.93 0.945 1 95.81 160 LYS B CA 1
ATOM 3679 C C . LYS B 1 160 ? 8.438 -3.336 -0.287 1 95.81 160 LYS B C 1
ATOM 3681 O O . LYS B 1 160 ? 9.109 -2.502 -0.904 1 95.81 160 LYS B O 1
ATOM 3686 N N . VAL B 1 161 ? 8.359 -4.566 -0.667 1 95.56 161 VAL B N 1
ATOM 3687 C CA . VAL B 1 161 ? 9.102 -5.102 -1.803 1 95.56 161 VAL B CA 1
ATOM 3688 C C . VAL B 1 161 ? 8.531 -4.543 -3.104 1 95.56 161 VAL B C 1
ATOM 3690 O O . VAL B 1 161 ? 9.281 -4.07 -3.963 1 95.56 161 VAL B O 1
ATOM 3693 N N . LEU B 1 162 ? 7.227 -4.574 -3.238 1 96.31 162 LEU B N 1
ATOM 3694 C CA . LEU B 1 162 ? 6.574 -4.141 -4.469 1 96.31 162 LEU B CA 1
ATOM 3695 C C . LEU B 1 162 ? 6.832 -2.662 -4.734 1 96.31 162 LEU B C 1
ATOM 3697 O O . LEU B 1 162 ? 7.074 -2.266 -5.875 1 96.31 162 LEU B O 1
ATOM 3701 N N . ILE B 1 163 ? 6.789 -1.848 -3.664 1 96.69 163 ILE B N 1
ATOM 3702 C CA . ILE B 1 163 ? 7.035 -0.417 -3.814 1 96.69 163 ILE B CA 1
ATOM 3703 C C . ILE B 1 163 ? 8.445 -0.188 -4.344 1 96.69 163 ILE B C 1
ATOM 3705 O O . ILE B 1 163 ? 8.648 0.61 -5.262 1 96.69 163 ILE B O 1
ATOM 3709 N N . ALA B 1 164 ? 9.398 -0.881 -3.754 1 94.81 164 ALA B N 1
ATOM 3710 C CA . ALA B 1 164 ? 10.773 -0.757 -4.234 1 94.81 164 ALA B CA 1
ATOM 3711 C C . ALA B 1 164 ? 10.875 -1.126 -5.711 1 94.81 164 ALA B C 1
ATOM 3713 O O . ALA B 1 164 ? 11.555 -0.445 -6.48 1 94.81 164 ALA B O 1
ATOM 3714 N N . LEU B 1 165 ? 10.242 -2.146 -6.133 1 94 165 LEU B N 1
ATOM 3715 C CA . LEU B 1 165 ? 10.25 -2.592 -7.523 1 94 165 LEU B CA 1
ATOM 3716 C C . LEU B 1 165 ? 9.562 -1.574 -8.422 1 94 165 LEU B C 1
ATOM 3718 O O . LEU B 1 165 ? 10.031 -1.303 -9.531 1 94 165 LEU B O 1
ATOM 3722 N N . TRP B 1 166 ? 8.43 -1.03 -7.973 1 95.44 166 TRP B N 1
ATOM 3723 C CA . TRP B 1 166 ? 7.719 -0.019 -8.75 1 95.44 166 TRP B CA 1
ATOM 3724 C C . TRP B 1 166 ? 8.57 1.24 -8.906 1 95.44 166 TRP B C 1
ATOM 3726 O O . TRP B 1 166 ? 8.602 1.84 -9.984 1 95.44 166 TRP B O 1
ATOM 3736 N N . GLN B 1 167 ? 9.203 1.684 -7.82 1 94.75 167 GLN B N 1
ATOM 3737 C CA . GLN B 1 167 ? 10.07 2.854 -7.879 1 94.75 167 GLN B CA 1
ATOM 3738 C C . GLN B 1 167 ? 11.172 2.664 -8.914 1 94.75 167 GLN B C 1
ATOM 3740 O O . GLN B 1 167 ? 11.477 3.58 -9.688 1 94.75 167 GLN B O 1
ATOM 3745 N N . LYS B 1 168 ? 11.781 1.485 -8.914 1 92.12 168 LYS B N 1
ATOM 3746 C CA . LYS B 1 168 ? 12.82 1.165 -9.891 1 92.12 168 LYS B CA 1
ATOM 3747 C C . LYS B 1 168 ? 12.25 1.122 -11.305 1 92.12 168 LYS B C 1
ATOM 3749 O O . LYS B 1 168 ? 12.82 1.711 -12.227 1 92.12 168 LYS B O 1
ATOM 3754 N N . HIS B 1 169 ? 11.133 0.449 -11.477 1 90.81 169 HIS B N 1
ATOM 3755 C CA . HIS B 1 169 ? 10.516 0.263 -12.781 1 90.81 169 HIS B CA 1
ATOM 3756 C C . HIS B 1 169 ? 10.102 1.6 -13.391 1 90.81 169 HIS B C 1
ATOM 3758 O O . HIS B 1 169 ? 10.297 1.825 -14.586 1 90.81 169 HIS B O 1
ATOM 3764 N N . LEU B 1 170 ? 9.562 2.441 -12.586 1 91.69 170 LEU B N 1
ATOM 3765 C CA . LEU B 1 170 ? 9.055 3.725 -13.062 1 91.69 170 LEU B CA 1
ATOM 3766 C C . LEU B 1 170 ? 10.148 4.789 -13.016 1 91.69 170 LEU B C 1
ATOM 3768 O O . LEU B 1 170 ? 9.898 5.953 -13.344 1 91.69 170 LEU B O 1
ATOM 3772 N N . LYS B 1 171 ? 11.344 4.379 -12.555 1 91.44 171 LYS B N 1
ATOM 3773 C CA . LYS B 1 171 ? 12.492 5.277 -12.469 1 91.44 171 LYS B CA 1
ATOM 3774 C C . LYS B 1 171 ? 12.141 6.543 -11.695 1 91.44 171 LYS B C 1
ATOM 3776 O O . LYS B 1 171 ? 12.398 7.652 -12.164 1 91.44 171 LYS B O 1
ATOM 3781 N N . THR B 1 172 ? 11.531 6.344 -10.594 1 92.5 172 THR B N 1
ATOM 3782 C CA . THR B 1 172 ? 11.148 7.461 -9.734 1 92.5 172 THR B CA 1
ATOM 3783 C C . THR B 1 172 ? 12.383 8.078 -9.078 1 92.5 172 THR B C 1
ATOM 3785 O O . THR B 1 172 ? 13.289 7.363 -8.648 1 92.5 172 THR B O 1
ATOM 3788 N N . PRO B 1 173 ? 12.391 9.344 -8.961 1 91 173 PRO B N 1
ATOM 3789 C CA . PRO B 1 173 ? 13.492 9.969 -8.227 1 91 173 PRO B CA 1
ATOM 3790 C C . PRO B 1 173 ? 13.539 9.539 -6.758 1 91 173 PRO B C 1
ATOM 3792 O O . PRO B 1 173 ? 12.5 9.258 -6.16 1 91 173 PRO B O 1
ATOM 3795 N N . LYS B 1 174 ? 14.742 9.516 -6.242 1 88.31 174 LYS B N 1
ATOM 3796 C CA . LYS B 1 174 ? 14.898 9.172 -4.832 1 88.31 174 LYS B CA 1
ATOM 3797 C C . LYS B 1 174 ? 14.312 10.25 -3.93 1 88.31 174 LYS B C 1
ATOM 3799 O O . LYS B 1 174 ? 14.484 11.445 -4.191 1 88.31 174 LYS B O 1
ATOM 3804 N N . PRO B 1 175 ? 13.555 9.742 -2.957 1 86.5 175 PRO B N 1
ATOM 3805 C CA . PRO B 1 175 ? 13.055 10.742 -2.014 1 86.5 175 PRO B CA 1
ATOM 3806 C C . PRO B 1 175 ? 14.18 11.477 -1.281 1 86.5 175 PRO B C 1
ATOM 3808 O O . PRO B 1 175 ? 15.258 10.914 -1.073 1 86.5 175 PRO B O 1
ATOM 3811 N N . PRO B 1 176 ? 13.875 12.664 -0.98 1 80.5 176 PRO B N 1
ATOM 3812 C CA . PRO B 1 176 ? 14.906 13.406 -0.25 1 80.5 176 PRO B CA 1
ATOM 3813 C C . PRO B 1 176 ? 15.227 12.797 1.111 1 80.5 176 PRO B C 1
ATOM 3815 O O . PRO B 1 176 ? 14.328 12.273 1.784 1 80.5 176 PRO B O 1
ATOM 3818 N N . LYS B 1 177 ? 16.516 12.797 1.449 1 80.62 177 LYS B N 1
ATOM 3819 C CA . LYS B 1 177 ? 16.938 12.289 2.754 1 80.62 177 LYS B CA 1
ATOM 3820 C C . LYS B 1 177 ? 16.375 13.156 3.881 1 80.62 177 LYS B C 1
ATOM 3822 O O . LYS B 1 177 ? 16.312 14.383 3.766 1 80.62 177 LYS B O 1
ATOM 3827 N N . ARG B 1 178 ? 15.945 12.477 4.859 1 81.06 178 ARG B N 1
ATOM 3828 C CA . ARG B 1 178 ? 15.422 13.203 6.008 1 81.06 178 ARG B CA 1
ATOM 3829 C C . ARG B 1 178 ? 16.547 13.852 6.805 1 81.06 178 ARG B C 1
ATOM 3831 O O . ARG B 1 178 ? 17.547 13.211 7.102 1 81.06 178 ARG B O 1
ATOM 3838 N N . LYS B 1 179 ? 16.375 15.125 7.035 1 78.88 179 LYS B N 1
ATOM 3839 C CA . LYS B 1 179 ? 17.406 15.883 7.738 1 78.88 179 LYS B CA 1
ATOM 3840 C C . LYS B 1 179 ? 17.266 15.742 9.25 1 78.88 179 LYS B C 1
ATOM 3842 O O . LYS B 1 179 ? 18.234 15.938 9.992 1 78.88 179 LYS B O 1
ATOM 3847 N N . PHE B 1 180 ? 16.078 15.438 9.727 1 83.06 180 PHE B N 1
ATOM 3848 C CA . PHE B 1 180 ? 15.859 15.266 11.156 1 83.06 180 PHE B CA 1
ATOM 3849 C C . PHE B 1 180 ? 14.719 14.289 11.422 1 83.06 180 PHE B C 1
ATOM 3851 O O . PHE B 1 180 ? 13.969 13.945 10.5 1 83.06 180 PHE B O 1
ATOM 3858 N N . ARG B 1 181 ? 14.742 13.781 12.656 1 82.81 181 ARG B N 1
ATOM 3859 C CA . ARG B 1 181 ? 13.695 12.844 13.062 1 82.81 181 ARG B CA 1
ATOM 3860 C C . ARG B 1 181 ? 12.781 13.469 14.109 1 82.81 181 ARG B C 1
ATOM 3862 O O . ARG B 1 181 ? 13.211 14.328 14.891 1 82.81 181 ARG B O 1
ATOM 3869 N N . PHE B 1 182 ? 11.531 13.156 14.094 1 91.06 182 PHE B N 1
ATOM 3870 C CA . PHE B 1 182 ? 10.531 13.578 15.062 1 91.06 182 PHE B CA 1
ATOM 3871 C C . PHE B 1 182 ? 10.352 12.523 16.141 1 91.06 182 PHE B C 1
ATOM 3873 O O . PHE B 1 182 ? 10 11.383 15.859 1 91.06 182 PHE B O 1
ATOM 3880 N N . GLY B 1 183 ? 10.68 12.805 17.297 1 91.12 183 GLY B N 1
ATOM 3881 C CA . GLY B 1 183 ? 10.57 11.875 18.406 1 91.12 183 GLY B CA 1
ATOM 3882 C C . GLY B 1 183 ? 9.648 12.359 19.516 1 91.12 183 GLY B C 1
ATOM 3883 O O . GLY B 1 183 ? 9.023 13.422 19.391 1 91.12 183 GLY B O 1
ATOM 3884 N N . HIS B 1 184 ? 9.562 11.602 20.531 1 92.88 184 HIS B N 1
ATOM 3885 C CA . HIS B 1 184 ? 8.688 11.898 21.656 1 92.88 184 HIS B CA 1
ATOM 3886 C C . HIS B 1 184 ? 9.047 13.234 22.297 1 92.88 184 HIS B C 1
ATOM 3888 O O . HIS B 1 184 ? 8.164 14.039 22.609 1 92.88 184 HIS B O 1
ATOM 3894 N N . LYS B 1 185 ? 10.273 13.492 22.391 1 92.88 185 LYS B N 1
ATOM 3895 C CA . LYS B 1 185 ? 10.742 14.688 23.078 1 92.88 185 LYS B CA 1
ATOM 3896 C C . LYS B 1 185 ? 10.5 15.938 22.234 1 92.88 185 LYS B C 1
ATOM 3898 O O . LYS B 1 185 ? 10.555 17.062 22.75 1 92.88 185 LYS B O 1
ATOM 3903 N N . THR B 1 186 ? 10.312 15.773 20.953 1 95.31 186 THR B N 1
ATOM 3904 C CA . THR B 1 186 ? 10.047 16.906 20.094 1 95.31 186 THR B CA 1
ATOM 3905 C C . THR B 1 186 ? 8.789 17.656 20.547 1 95.31 186 THR B C 1
ATOM 3907 O O . THR B 1 186 ? 8.719 18.875 20.438 1 95.31 186 THR B O 1
ATOM 3910 N N . PHE B 1 187 ? 7.836 16.875 21.094 1 96 187 PHE B N 1
ATOM 3911 C CA . PHE B 1 187 ? 6.617 17.516 21.578 1 96 187 PHE B CA 1
ATOM 3912 C C . PHE B 1 187 ? 6.906 18.359 22.812 1 96 187 PHE B C 1
ATOM 3914 O O . PHE B 1 187 ? 6.27 19.391 23.016 1 96 187 PHE B O 1
ATOM 3921 N N . GLU B 1 188 ? 7.824 17.891 23.562 1 95.06 188 GLU B N 1
ATOM 3922 C CA . GLU B 1 188 ? 8.242 18.688 24.703 1 95.06 188 GLU B CA 1
ATOM 3923 C C . GLU B 1 188 ? 8.797 20.047 24.25 1 95.06 188 GLU B C 1
ATOM 3925 O O . GLU B 1 188 ? 8.453 21.078 24.828 1 95.06 188 GLU B O 1
ATOM 3930 N N . ARG B 1 189 ? 9.562 20 23.281 1 94.69 189 ARG B N 1
ATOM 3931 C CA . ARG B 1 189 ? 10.148 21.219 22.734 1 94.69 189 ARG B CA 1
ATOM 3932 C C . ARG B 1 189 ? 9.062 22.125 22.156 1 94.69 189 ARG B C 1
ATOM 3934 O O . ARG B 1 189 ? 9.125 23.344 22.312 1 94.69 189 ARG B O 1
ATOM 3941 N N . ILE B 1 190 ? 8.125 21.547 21.469 1 97 190 ILE B N 1
ATOM 3942 C CA . ILE B 1 190 ? 7.02 22.281 20.859 1 97 190 ILE B CA 1
ATOM 3943 C C . ILE B 1 190 ? 6.242 23.031 21.938 1 97 190 ILE B C 1
ATOM 3945 O O . ILE B 1 190 ? 5.879 24.203 21.766 1 97 190 ILE B O 1
ATOM 3949 N N . LEU B 1 191 ? 6.074 22.375 23.047 1 96.06 191 LEU B N 1
ATOM 3950 C CA . LEU B 1 191 ? 5.344 22.984 24.156 1 96.06 191 LEU B CA 1
ATOM 3951 C C . LEU B 1 191 ? 6.203 24.031 24.859 1 96.06 191 LEU B C 1
ATOM 3953 O O . LEU B 1 191 ? 5.746 25.156 25.125 1 96.06 191 LEU B O 1
ATOM 3957 N N . ASP B 1 192 ? 7.41 23.703 25.078 1 93.5 192 ASP B N 1
ATOM 3958 C CA . ASP B 1 192 ? 8.312 24.562 25.828 1 93.5 192 ASP B CA 1
ATOM 3959 C C . ASP B 1 192 ? 8.594 25.859 25.047 1 93.5 192 ASP B C 1
ATOM 3961 O O . ASP B 1 192 ? 8.672 26.938 25.641 1 93.5 192 ASP B O 1
ATOM 3965 N N . TYR B 1 193 ? 8.75 25.672 23.781 1 95.62 193 TYR B N 1
ATOM 3966 C CA . TYR B 1 193 ? 9.078 26.828 22.938 1 95.62 193 TYR B CA 1
ATOM 3967 C C . TYR B 1 193 ? 7.82 27.562 22.5 1 95.62 193 TYR B C 1
ATOM 3969 O O . TYR B 1 193 ? 7.891 28.562 21.781 1 95.62 193 TYR B O 1
ATOM 3977 N N . LYS B 1 194 ? 6.703 27.062 22.906 1 97 194 LYS B N 1
ATOM 3978 C CA . LYS B 1 194 ? 5.418 27.641 22.531 1 97 194 LYS B CA 1
ATOM 3979 C C . LYS B 1 194 ? 5.309 27.812 21.016 1 97 194 LYS B C 1
ATOM 3981 O O . LYS B 1 194 ? 4.961 28.875 20.531 1 97 194 LYS B O 1
ATOM 3986 N N . VAL B 1 195 ? 5.574 26.719 20.375 1 97.94 195 VAL B N 1
ATOM 3987 C CA . VAL B 1 195 ? 5.641 26.688 18.922 1 97.94 195 VAL B CA 1
ATOM 3988 C C . VAL B 1 195 ? 4.266 27.016 18.344 1 97.94 195 VAL B C 1
ATOM 3990 O O . VAL B 1 195 ? 4.152 27.812 17.406 1 97.94 195 VAL B O 1
ATOM 3993 N N . ILE B 1 196 ? 3.205 26.5 18.891 1 98 196 ILE B N 1
ATOM 3994 C CA . ILE B 1 196 ? 1.861 26.641 18.344 1 98 196 ILE B CA 1
ATOM 3995 C C . ILE B 1 196 ? 1.413 28.094 18.453 1 98 196 ILE B C 1
ATOM 3997 O O . ILE B 1 196 ? 1.027 28.703 17.453 1 98 196 ILE B O 1
ATOM 4001 N N . PRO B 1 197 ? 1.474 28.734 19.578 1 97.94 197 PRO B N 1
ATOM 4002 C CA . PRO B 1 197 ? 1.148 30.172 19.609 1 97.94 197 PRO B CA 1
ATOM 4003 C C . PRO B 1 197 ? 2.059 31 18.703 1 97.94 197 PRO B C 1
ATOM 4005 O O . PRO B 1 197 ? 1.606 31.969 18.094 1 97.94 197 PRO B O 1
ATOM 4008 N N . LEU B 1 198 ? 3.311 30.656 18.625 1 98.12 198 LEU B N 1
ATOM 4009 C CA . LEU B 1 198 ? 4.23 31.375 17.75 1 98.12 198 LEU B CA 1
ATOM 4010 C C . LEU B 1 198 ? 3.824 31.219 16.281 1 98.12 198 LEU B C 1
ATOM 4012 O O . LEU B 1 198 ? 3.936 32.156 15.508 1 98.12 198 LEU B O 1
ATOM 4016 N N . MET B 1 199 ? 3.408 30.047 15.914 1 98.31 199 MET B N 1
ATOM 4017 C CA . MET B 1 199 ? 2.906 29.828 14.562 1 98.31 199 MET B CA 1
ATOM 4018 C C . MET B 1 199 ? 1.761 30.781 14.242 1 98.31 199 MET B C 1
ATOM 4020 O O . MET B 1 199 ? 1.701 31.344 13.148 1 98.31 199 MET B O 1
ATOM 4024 N N . ASP B 1 200 ? 0.869 30.891 15.18 1 97.94 200 ASP B N 1
ATOM 4025 C CA . ASP B 1 200 ? -0.268 31.781 14.984 1 97.94 200 ASP B CA 1
ATOM 4026 C C . ASP B 1 200 ? 0.195 33.219 14.812 1 97.94 200 ASP B C 1
ATOM 4028 O O . ASP B 1 200 ? -0.339 33.969 13.977 1 97.94 200 ASP B O 1
ATOM 4032 N N . LEU B 1 201 ? 1.149 33.594 15.547 1 98.25 201 LEU B N 1
ATOM 4033 C CA . LEU B 1 201 ? 1.68 34.969 15.469 1 98.25 201 LEU B CA 1
ATOM 4034 C C . LEU B 1 201 ? 2.418 35.188 14.148 1 98.25 201 LEU B C 1
ATOM 4036 O O . LEU B 1 201 ? 2.303 36.25 13.539 1 98.25 201 LEU B O 1
ATOM 4040 N N . ILE B 1 202 ? 3.156 34.219 13.734 1 98.12 202 ILE B N 1
ATOM 4041 C CA . ILE B 1 202 ? 3.848 34.312 12.453 1 98.12 202 ILE B CA 1
ATOM 4042 C C . ILE B 1 202 ? 2.826 34.406 11.32 1 98.12 202 ILE B C 1
ATOM 4044 O O . ILE B 1 202 ? 3.008 35.188 10.375 1 98.12 202 ILE B O 1
ATOM 4048 N N . SER B 1 203 ? 1.776 33.656 11.438 1 97.31 203 SER B N 1
ATOM 4049 C CA . SER B 1 203 ? 0.705 33.75 10.445 1 97.31 203 SER B CA 1
ATOM 4050 C C . SER B 1 203 ? 0.091 35.125 10.414 1 97.31 203 SER B C 1
ATOM 4052 O O . SER B 1 203 ? -0.224 35.656 9.344 1 97.31 203 SER B O 1
ATOM 4054 N N . TRP B 1 204 ? -0.116 35.688 11.539 1 97 204 TRP B N 1
ATOM 4055 C CA . TRP B 1 204 ? -0.638 37.031 11.648 1 97 204 TRP B CA 1
ATOM 4056 C C . TRP B 1 204 ? 0.287 38.031 10.961 1 97 204 TRP B C 1
ATOM 4058 O O . TRP B 1 204 ? -0.178 38.969 10.297 1 97 204 TRP B O 1
ATOM 4068 N N . GLU B 1 205 ? 1.663 37.875 11.109 1 96.88 205 GLU B N 1
ATOM 4069 C CA . GLU B 1 205 ? 2.627 38.719 10.43 1 96.88 205 GLU B CA 1
ATOM 4070 C C . GLU B 1 205 ? 2.363 38.75 8.922 1 96.88 205 GLU B C 1
ATOM 4072 O O . GLU B 1 205 ? 2.383 39.812 8.312 1 96.88 205 GLU B O 1
ATOM 4077 N N . GLN B 1 206 ? 2.094 37.594 8.438 1 93.75 206 GLN B N 1
ATOM 4078 C CA . GLN B 1 206 ? 1.925 37.469 6.992 1 93.75 206 GLN B CA 1
ATOM 4079 C C . GLN B 1 206 ? 0.601 38.062 6.527 1 93.75 206 GLN B C 1
ATOM 4081 O O . GLN B 1 206 ? 0.534 38.688 5.469 1 93.75 206 GLN B O 1
ATOM 4086 N N . LEU B 1 207 ? -0.419 37.969 7.305 1 93.31 207 LEU B N 1
ATOM 4087 C CA . LEU B 1 207 ? -1.769 38.312 6.879 1 93.31 207 LEU B CA 1
ATOM 4088 C C . LEU B 1 207 ? -2.082 39.75 7.227 1 93.31 207 LEU B C 1
ATOM 4090 O O . LEU B 1 207 ? -2.775 40.438 6.473 1 93.31 207 LEU B O 1
ATOM 4094 N N . TYR B 1 208 ? -1.535 40.219 8.312 1 92.38 208 TYR B N 1
ATOM 4095 C CA . TYR B 1 208 ? -2.08 41.469 8.844 1 92.38 208 TYR B CA 1
ATOM 4096 C C . TYR B 1 208 ? -0.971 42.5 9.109 1 92.38 208 TYR B C 1
ATOM 4098 O O . TYR B 1 208 ? -1.243 43.656 9.422 1 92.38 208 TYR B O 1
ATOM 4106 N N . ASN B 1 209 ? 0.224 42.062 8.984 1 94.19 209 ASN B N 1
ATOM 4107 C CA . ASN B 1 209 ? 1.336 42.969 9.219 1 94.19 209 ASN B CA 1
ATOM 4108 C C . ASN B 1 209 ? 2.227 43.094 7.988 1 94.19 209 ASN B C 1
ATOM 4110 O O . ASN B 1 209 ? 3.441 43.281 8.109 1 94.19 209 ASN B O 1
ATOM 4114 N N . GLU B 1 210 ? 1.689 42.875 6.789 1 92.12 210 GLU B N 1
ATOM 4115 C CA . GLU B 1 210 ? 2.352 43.062 5.496 1 92.12 210 GLU B CA 1
ATOM 4116 C C . GLU B 1 210 ? 3.625 42.219 5.418 1 92.12 210 GLU B C 1
ATOM 4118 O O . GLU B 1 210 ? 4.621 42.656 4.828 1 92.12 210 GLU B O 1
ATOM 4123 N N . GLY B 1 211 ? 3.707 41.156 6.238 1 91.88 211 GLY B N 1
ATOM 4124 C CA . GLY B 1 211 ? 4.848 40.25 6.199 1 91.88 211 GLY B CA 1
ATOM 4125 C C . GLY B 1 211 ? 5.996 40.719 7.086 1 91.88 211 GLY B C 1
ATOM 4126 O O . GLY B 1 211 ? 7.027 40.031 7.164 1 91.88 211 GLY B O 1
ATOM 4127 N N . LYS B 1 212 ? 5.789 41.844 7.777 1 94.31 212 LYS B N 1
ATOM 4128 C CA . LYS B 1 212 ? 6.816 42.312 8.703 1 94.31 212 LYS B CA 1
ATOM 4129 C C . LYS B 1 212 ? 6.785 41.5 10.008 1 94.31 212 LYS B C 1
ATOM 4131 O O . LYS B 1 212 ? 5.711 41.188 10.523 1 94.31 212 LYS B O 1
ATOM 4136 N N . ASN B 1 213 ? 7.941 41.312 10.477 1 95.31 213 ASN B N 1
ATOM 4137 C CA . ASN B 1 213 ? 8.039 40.562 11.719 1 95.31 213 ASN B CA 1
ATOM 4138 C C . ASN B 1 213 ? 7.598 41.375 12.922 1 95.31 213 ASN B C 1
ATOM 4140 O O . ASN B 1 213 ? 7.844 42.594 12.977 1 95.31 213 ASN B O 1
ATOM 4144 N N . ILE B 1 214 ? 6.969 40.719 13.828 1 97.25 214 ILE B N 1
ATOM 4145 C CA . ILE B 1 214 ? 6.785 41.312 15.156 1 97.25 214 ILE B CA 1
ATOM 4146 C C . ILE B 1 214 ? 8.133 41.375 15.875 1 97.25 214 ILE B C 1
ATOM 4148 O O . ILE B 1 214 ? 8.914 40.438 15.852 1 97.25 214 ILE B O 1
ATOM 4152 N N . PRO B 1 215 ? 8.422 42.562 16.422 1 96.31 215 PRO B N 1
ATOM 4153 C CA . PRO B 1 215 ? 9.688 42.656 17.156 1 96.31 215 PRO B CA 1
ATOM 4154 C C . PRO B 1 215 ? 9.82 41.562 18.219 1 96.31 215 PRO B C 1
ATOM 4156 O O . PRO B 1 215 ? 8.875 41.281 18.953 1 96.31 215 PRO B O 1
ATOM 4159 N N . PHE B 1 216 ? 11.016 41 18.375 1 95.5 216 PHE B N 1
ATOM 4160 C CA . PHE B 1 216 ? 11.24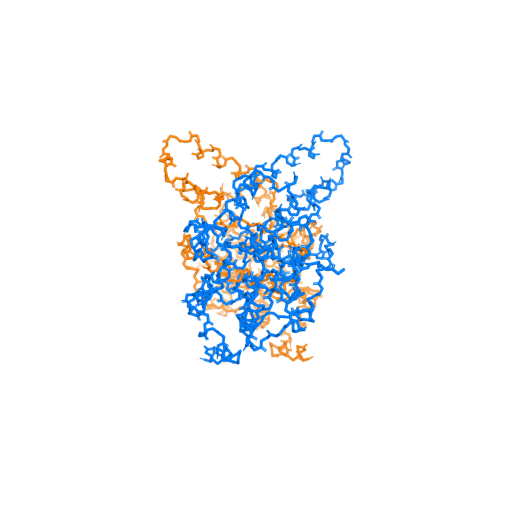2 39.844 19.25 1 95.5 216 PHE B CA 1
ATOM 4161 C C . PHE B 1 216 ? 11.016 40.219 20.703 1 95.5 216 PHE B C 1
ATOM 4163 O O . PHE B 1 216 ? 10.625 39.375 21.516 1 95.5 216 PHE B O 1
ATOM 4170 N N . THR B 1 217 ? 11.281 41.469 20.984 1 93 217 THR B N 1
ATOM 4171 C CA . THR B 1 217 ? 11.031 41.938 22.344 1 93 217 THR B CA 1
ATOM 4172 C C . THR B 1 217 ? 9.539 41.844 22.688 1 93 217 THR B C 1
ATOM 4174 O O . THR B 1 217 ? 9.18 41.469 23.797 1 93 217 THR B O 1
ATOM 4177 N N . ILE B 1 218 ? 8.703 42.156 21.734 1 95.06 218 ILE B N 1
ATOM 4178 C CA . ILE B 1 218 ? 7.262 42.062 21.922 1 95.06 218 ILE B CA 1
ATOM 4179 C C . ILE B 1 218 ? 6.859 40.594 22.016 1 95.06 218 ILE B C 1
ATOM 4181 O O . ILE B 1 218 ? 6.082 40.219 22.891 1 95.06 218 ILE B O 1
ATOM 4185 N N . LEU B 1 219 ? 7.426 39.781 21.109 1 96.88 219 LEU B N 1
ATOM 4186 C CA . LEU B 1 219 ? 7.121 38.344 21.141 1 96.88 219 LEU B CA 1
ATOM 4187 C C . LEU B 1 219 ? 7.484 37.75 22.484 1 96.88 219 LEU B C 1
ATOM 4189 O O . LEU B 1 219 ? 6.707 36.969 23.047 1 96.88 219 LEU B O 1
ATOM 4193 N N . ALA B 1 220 ? 8.656 38.062 22.969 1 95.31 220 ALA B N 1
ATOM 4194 C CA . ALA B 1 220 ? 9.102 37.531 24.266 1 95.31 220 ALA B CA 1
ATOM 4195 C C . ALA B 1 220 ? 8.141 37.938 25.375 1 95.31 220 ALA B C 1
ATOM 4197 O O . ALA B 1 220 ? 7.816 37.125 26.25 1 95.31 220 ALA B O 1
ATOM 4198 N N . ASP B 1 221 ? 7.703 39.125 25.328 1 93.88 221 ASP B N 1
ATOM 4199 C CA . ASP B 1 221 ? 6.816 39.688 26.344 1 93.88 221 ASP B CA 1
ATOM 4200 C C . ASP B 1 221 ? 5.461 38.969 26.328 1 93.88 221 ASP B C 1
ATOM 4202 O O . ASP B 1 221 ? 4.965 38.531 27.359 1 93.88 221 ASP B O 1
ATOM 4206 N N . ILE B 1 222 ? 4.855 38.844 25.188 1 95.25 222 ILE B N 1
ATOM 4207 C CA . ILE B 1 222 ? 3.48 38.344 25.109 1 95.25 222 ILE B CA 1
ATOM 4208 C C . ILE B 1 222 ? 3.463 36.844 25.25 1 95.25 222 ILE B C 1
ATOM 4210 O O . ILE B 1 222 ? 2.461 36.25 25.672 1 95.25 222 ILE B O 1
ATOM 4214 N N . LEU B 1 223 ? 4.543 36.156 24.953 1 96.38 223 LEU B N 1
ATOM 4215 C CA . LEU B 1 223 ? 4.59 34.688 25.016 1 96.38 223 LEU B CA 1
ATOM 4216 C C . LEU B 1 223 ? 5.027 34.25 26.406 1 96.38 223 LEU B C 1
ATOM 4218 O O . LEU B 1 223 ? 4.535 33.219 26.906 1 96.38 223 LEU B O 1
ATOM 4222 N N . HIS B 1 224 ? 5.973 34.969 26.969 1 94.5 224 HIS B N 1
ATOM 4223 C CA . HIS B 1 224 ? 6.605 34.438 28.172 1 94.5 224 HIS B CA 1
ATOM 4224 C C . HIS B 1 224 ? 6.504 35.438 29.328 1 94.5 224 HIS B C 1
ATOM 4226 O O . HIS B 1 224 ? 6.801 35.094 30.484 1 94.5 224 HIS B O 1
ATOM 4232 N N . GLY B 1 225 ? 6.102 36.562 29.062 1 89.31 225 GLY B N 1
ATOM 4233 C CA . GLY B 1 225 ? 6.051 37.594 30.094 1 89.31 225 GLY B CA 1
ATOM 4234 C C . GLY B 1 225 ? 7.395 38.25 30.359 1 89.31 225 GLY B C 1
ATOM 4235 O O . GLY B 1 225 ? 8.406 37.844 29.766 1 89.31 225 GLY B O 1
ATOM 4236 N N . ASN B 1 226 ? 7.492 39.281 31.109 1 79.12 226 ASN B N 1
ATOM 4237 C CA . ASN B 1 226 ? 8.68 40.062 31.375 1 79.12 226 ASN B CA 1
ATOM 4238 C C . ASN B 1 226 ? 9.75 39.25 32.094 1 79.12 226 ASN B C 1
ATOM 4240 O O . ASN B 1 226 ? 10.945 39.5 31.891 1 79.12 226 ASN B O 1
ATOM 4244 N N . ASN B 1 227 ? 9.422 38.312 32.75 1 74.5 227 ASN B N 1
ATOM 4245 C CA . ASN B 1 227 ? 10.406 37.531 33.469 1 74.5 227 ASN B CA 1
ATOM 4246 C C . ASN B 1 227 ? 10.32 36.031 33.094 1 74.5 227 ASN B C 1
ATOM 4248 O O . ASN B 1 227 ? 10.531 35.156 33.938 1 74.5 227 ASN B O 1
ATOM 4252 N N . GLY B 1 228 ? 10.133 35.969 31.875 1 75.88 228 GLY B N 1
ATOM 4253 C CA . GLY B 1 228 ? 9.961 34.562 31.484 1 75.88 228 GLY B CA 1
ATOM 4254 C C . GLY B 1 228 ? 11.273 33.844 31.266 1 75.88 228 GLY B C 1
ATOM 4255 O O . GLY B 1 228 ? 12.336 34.469 31.25 1 75.88 228 GLY B O 1
ATOM 4256 N N . VAL B 1 229 ? 11.242 32.531 31.109 1 80.56 229 VAL B N 1
ATOM 4257 C CA . VAL B 1 229 ? 12.391 31.656 30.984 1 80.56 229 VAL B CA 1
ATOM 4258 C C . VAL B 1 229 ? 13.062 31.875 29.625 1 80.56 229 VAL B C 1
ATOM 4260 O O . VAL B 1 229 ? 14.281 31.734 29.5 1 80.56 229 VAL B O 1
ATOM 4263 N N . ARG B 1 230 ? 12.258 32.312 28.672 1 90.62 230 ARG B N 1
ATOM 4264 C CA . ARG B 1 230 ? 12.805 32.562 27.344 1 90.62 230 ARG B CA 1
ATOM 4265 C C . ARG B 1 230 ? 12.773 34.031 27 1 90.62 230 ARG B C 1
ATOM 4267 O O . ARG B 1 230 ? 11.719 34.656 27.031 1 90.62 230 ARG B O 1
ATOM 4274 N N . SER B 1 231 ? 13.914 34.594 26.625 1 92.56 231 SER B N 1
ATOM 4275 C CA . SER B 1 231 ? 14.094 36.031 26.328 1 92.56 231 SER B CA 1
ATOM 4276 C C . SER B 1 231 ? 13.992 36.312 24.844 1 92.56 231 SER B C 1
ATOM 4278 O O . SER B 1 231 ? 13.797 35.375 24.047 1 92.56 231 SER B O 1
ATOM 4280 N N . SER B 1 232 ? 14.102 37.594 24.5 1 94 232 SER B N 1
ATOM 4281 C CA . SER B 1 232 ? 14.086 38 23.094 1 94 232 SER B CA 1
ATOM 4282 C C . SER B 1 232 ? 15.219 37.375 22.312 1 94 232 SER B C 1
ATOM 4284 O O . SER B 1 232 ? 15.07 37.062 21.125 1 94 232 SER B O 1
ATOM 4286 N N . GLU B 1 233 ? 16.281 37.125 23.016 1 94.38 233 GLU B N 1
ATOM 4287 C CA . GLU B 1 233 ? 17.422 36.469 22.359 1 94.38 233 GLU B CA 1
ATOM 4288 C C . GLU B 1 233 ? 17.125 35.031 22 1 94.38 233 GLU B C 1
ATOM 4290 O O . GLU B 1 233 ? 17.516 34.562 20.938 1 94.38 233 GLU B O 1
ATOM 4295 N N . ASN B 1 234 ? 16.469 34.281 22.906 1 95.75 234 ASN B N 1
ATOM 4296 C CA . ASN B 1 234 ? 16.078 32.906 22.641 1 95.75 234 ASN B CA 1
ATOM 4297 C C . ASN B 1 234 ? 15.125 32.812 21.438 1 95.75 234 ASN B C 1
ATOM 4299 O O . ASN B 1 234 ? 15.266 31.922 20.594 1 95.75 234 ASN B O 1
ATOM 4303 N N . ILE B 1 235 ? 14.188 33.719 21.422 1 96.38 235 ILE B N 1
ATOM 4304 C CA . ILE B 1 235 ? 13.203 33.75 20.344 1 96.38 235 ILE B CA 1
ATOM 4305 C C . ILE B 1 235 ? 13.906 34.031 19.016 1 96.38 235 ILE B C 1
ATOM 4307 O O . ILE B 1 235 ? 13.648 33.344 18.016 1 96.38 235 ILE B O 1
ATOM 4311 N N . LYS B 1 236 ? 14.773 34.969 19.031 1 95.81 236 LYS B N 1
ATOM 4312 C CA . LYS B 1 236 ? 15.492 35.375 17.828 1 95.81 236 LYS B CA 1
ATOM 4313 C C . LYS B 1 236 ? 16.406 34.25 17.328 1 95.81 236 LYS B C 1
ATOM 4315 O O . LYS B 1 236 ? 16.406 33.938 16.141 1 95.81 236 LYS B O 1
ATOM 4320 N N . ASP B 1 237 ? 17.031 33.656 18.234 1 95.38 237 ASP B N 1
ATOM 4321 C CA . ASP B 1 237 ? 18.109 32.75 17.844 1 95.38 237 ASP B CA 1
ATOM 4322 C C . ASP B 1 237 ? 17.578 31.344 17.562 1 95.38 237 ASP B C 1
ATOM 4324 O O . ASP B 1 237 ? 18.188 30.562 16.812 1 95.38 237 ASP B O 1
ATOM 4328 N N . THR B 1 238 ? 16.406 30.969 18.188 1 96 238 THR B N 1
ATOM 4329 C CA . THR B 1 238 ? 16.031 29.562 18.141 1 96 238 THR B CA 1
ATOM 4330 C C . THR B 1 238 ? 14.539 29.406 17.875 1 96 238 THR B C 1
ATOM 4332 O O . THR B 1 238 ? 14.133 28.812 16.875 1 96 238 THR B O 1
ATOM 4335 N N . ASP B 1 239 ? 13.727 29.984 18.703 1 96.81 239 ASP B N 1
ATOM 4336 C CA . ASP B 1 239 ? 12.32 29.625 18.781 1 96.81 239 ASP B CA 1
ATOM 4337 C C . ASP B 1 239 ? 11.586 30.031 17.5 1 96.81 239 ASP B C 1
ATOM 4339 O O . ASP B 1 239 ? 10.773 29.281 16.969 1 96.81 239 ASP B O 1
ATOM 4343 N N . TYR B 1 240 ? 11.875 31.219 17.016 1 97.94 240 TYR B N 1
ATOM 4344 C CA . TYR B 1 240 ? 11.172 31.766 15.859 1 97.94 240 TYR B CA 1
ATOM 4345 C C . TYR B 1 240 ? 11.422 30.922 14.617 1 97.94 240 TYR B C 1
ATOM 4347 O O . TYR B 1 240 ? 10.469 30.484 13.961 1 97.94 240 TYR B O 1
ATOM 4355 N N . ASP B 1 241 ? 12.609 30.656 14.359 1 97.25 241 ASP B N 1
ATOM 4356 C CA . ASP B 1 241 ? 12.961 29.875 13.188 1 97.25 241 ASP B CA 1
ATOM 4357 C C . ASP B 1 241 ? 12.422 28.438 13.305 1 97.25 241 ASP B C 1
ATOM 4359 O O . ASP B 1 241 ? 12.016 27.844 12.305 1 97.25 241 ASP B O 1
ATOM 4363 N N . TYR B 1 242 ? 12.484 27.969 14.492 1 96.75 242 TYR B N 1
ATOM 4364 C CA . TYR B 1 242 ? 11.961 26.625 14.734 1 96.75 242 TYR B CA 1
ATOM 4365 C C . TYR B 1 242 ? 10.477 26.562 14.422 1 96.75 242 TYR B C 1
ATOM 4367 O O . TYR B 1 242 ? 10.023 25.656 13.719 1 96.75 242 TYR B O 1
ATOM 4375 N N . ALA B 1 243 ? 9.727 27.5 14.867 1 97.81 243 ALA B N 1
ATOM 4376 C CA . ALA B 1 243 ? 8.289 27.547 14.586 1 97.81 243 ALA B CA 1
ATOM 4377 C C . ALA B 1 243 ? 8.031 27.797 13.102 1 97.81 243 ALA B C 1
ATOM 4379 O O . ALA B 1 243 ? 7.148 27.172 12.508 1 97.81 243 ALA B O 1
ATOM 4380 N N . LYS B 1 244 ? 8.766 28.641 12.531 1 97.5 244 LYS B N 1
ATOM 4381 C CA . LYS B 1 244 ? 8.602 28.984 11.125 1 97.5 244 LYS B CA 1
ATOM 4382 C C . LYS B 1 244 ? 8.898 27.781 10.227 1 97.5 244 LYS B C 1
ATOM 4384 O O . LYS B 1 244 ? 8.273 27.609 9.18 1 97.5 244 LYS B O 1
ATOM 4389 N N . SER B 1 245 ? 9.797 26.969 10.641 1 96.12 245 SER B N 1
ATOM 4390 C CA . SER B 1 245 ? 10.148 25.766 9.883 1 96.12 245 SER B CA 1
ATOM 4391 C C . SER B 1 245 ? 8.945 24.844 9.727 1 96.12 245 SER B C 1
ATOM 4393 O O . SER B 1 245 ? 8.773 24.203 8.688 1 96.12 245 SER B O 1
ATOM 4395 N N . TYR B 1 246 ? 8.109 24.75 10.711 1 96.19 246 TYR B N 1
ATOM 4396 C CA . TYR B 1 246 ? 6.906 23.922 10.625 1 96.19 246 TYR B CA 1
ATOM 4397 C C . TYR B 1 246 ? 5.934 24.484 9.594 1 96.19 246 TYR B C 1
ATOM 4399 O O . TYR B 1 246 ? 5.168 23.734 8.977 1 96.19 246 TYR B O 1
ATOM 4407 N N . LEU B 1 247 ? 6 25.734 9.359 1 97.06 247 LEU B N 1
ATOM 4408 C CA . LEU B 1 247 ? 5.07 26.391 8.453 1 97.06 247 LEU B CA 1
ATOM 4409 C C . LEU B 1 247 ? 5.609 26.391 7.023 1 97.06 247 LEU B C 1
ATOM 4411 O O . LEU B 1 247 ? 4.848 26.234 6.066 1 97.06 247 LEU B O 1
ATOM 4415 N N . ASP B 1 248 ? 6.918 26.469 6.875 1 94.5 248 ASP B N 1
ATOM 4416 C CA . ASP B 1 248 ? 7.504 26.75 5.566 1 94.5 248 ASP B CA 1
ATOM 4417 C C . ASP B 1 248 ? 8.086 25.469 4.953 1 94.5 248 ASP B C 1
ATOM 4419 O O . ASP B 1 248 ? 8.242 25.375 3.734 1 94.5 248 ASP B O 1
ATOM 4423 N N . ASN B 1 249 ? 8.484 24.609 5.781 1 92.88 249 ASN B N 1
ATOM 4424 C CA . ASN B 1 249 ? 9.211 23.438 5.305 1 92.88 249 ASN B CA 1
ATOM 4425 C C . ASN B 1 249 ? 8.359 22.172 5.375 1 92.88 249 ASN B C 1
ATOM 4427 O O . ASN B 1 249 ? 8.07 21.688 6.465 1 92.88 249 ASN B O 1
ATOM 4431 N N . ASP B 1 250 ? 8.109 21.578 4.254 1 89.69 250 ASP B N 1
ATOM 4432 C CA . ASP B 1 250 ? 7.242 20.406 4.145 1 89.69 250 ASP B CA 1
ATOM 4433 C C . ASP B 1 250 ? 7.828 19.219 4.902 1 89.69 250 ASP B C 1
ATOM 4435 O O . ASP B 1 250 ? 7.09 18.344 5.348 1 89.69 250 ASP B O 1
ATOM 4439 N N . GLU B 1 251 ? 9.078 19.234 5.074 1 91.88 251 GLU B N 1
ATOM 4440 C CA . GLU B 1 251 ? 9.742 18.125 5.746 1 91.88 251 GLU B CA 1
ATOM 4441 C C . GLU B 1 251 ? 9.273 17.984 7.191 1 91.88 251 GLU B C 1
ATOM 4443 O O . GLU B 1 251 ? 9.156 16.875 7.711 1 91.88 251 GLU B O 1
ATOM 4448 N N . TYR B 1 252 ? 8.992 19.109 7.77 1 93.81 252 TYR B N 1
ATOM 4449 C CA . TYR B 1 252 ? 8.555 19.078 9.164 1 93.81 252 TYR B CA 1
ATOM 4450 C C . TYR B 1 252 ? 7.188 18.422 9.281 1 93.81 252 TYR B C 1
ATOM 4452 O O . TYR B 1 252 ? 6.93 17.688 10.234 1 93.81 252 TYR B O 1
ATOM 4460 N N . PHE B 1 253 ? 6.375 18.672 8.344 1 93.19 253 PHE B N 1
ATOM 4461 C CA . PHE B 1 253 ? 5.086 18 8.336 1 93.19 253 PHE B CA 1
ATOM 4462 C C . PHE B 1 253 ? 5.266 16.5 8.125 1 93.19 253 PHE B C 1
ATOM 4464 O O . PHE B 1 253 ? 4.598 15.688 8.773 1 93.19 253 PHE B O 1
ATOM 4471 N N . LYS B 1 254 ? 6.086 16.156 7.219 1 92.38 254 LYS B N 1
ATOM 4472 C CA . LYS B 1 254 ? 6.293 14.742 6.887 1 92.38 254 LYS B CA 1
ATOM 4473 C C . LYS B 1 254 ? 6.789 13.961 8.102 1 92.38 254 LYS B C 1
ATOM 4475 O O . LYS B 1 254 ? 6.266 12.891 8.406 1 92.38 254 LYS B O 1
ATOM 4480 N N . VAL B 1 255 ? 7.773 14.555 8.797 1 93.56 255 VAL B N 1
ATOM 4481 C CA . VAL B 1 255 ? 8.336 13.836 9.938 1 93.56 255 VAL B CA 1
ATOM 4482 C C . VAL B 1 255 ? 7.316 13.781 11.07 1 93.56 255 VAL B C 1
ATOM 4484 O O . VAL B 1 255 ? 7.246 12.797 11.805 1 93.56 255 VAL B O 1
ATOM 4487 N N . LEU B 1 256 ? 6.539 14.852 11.234 1 94.75 256 LEU B N 1
ATOM 4488 C CA . LEU B 1 256 ? 5.449 14.844 12.203 1 94.75 256 LEU B CA 1
ATOM 4489 C C . LEU B 1 256 ? 4.43 13.766 11.867 1 94.75 256 LEU B C 1
ATOM 4491 O O . LEU B 1 256 ? 4.023 12.992 12.742 1 94.75 256 LEU B O 1
ATOM 4495 N N . ASN B 1 257 ? 4.051 13.727 10.625 1 93.75 257 ASN B N 1
ATOM 4496 C CA . ASN B 1 257 ? 3.078 12.742 10.172 1 93.75 257 ASN B CA 1
ATOM 4497 C C . ASN B 1 257 ? 3.615 11.32 10.305 1 93.75 257 ASN B C 1
ATOM 4499 O O . ASN B 1 257 ? 2.885 10.406 10.703 1 93.75 257 ASN B O 1
ATOM 4503 N N . ASP B 1 258 ? 4.863 11.109 9.961 1 92.88 258 ASP B N 1
ATOM 4504 C CA . ASP B 1 258 ? 5.5 9.812 10.172 1 92.88 258 ASP B CA 1
ATOM 4505 C C . ASP B 1 258 ? 5.34 9.352 11.625 1 92.88 258 ASP B C 1
ATOM 4507 O O . ASP B 1 258 ? 4.957 8.211 11.875 1 92.88 258 ASP B O 1
ATOM 4511 N N . PHE B 1 259 ? 5.641 10.242 12.508 1 93.81 259 PHE B N 1
ATOM 4512 C CA . PHE B 1 259 ? 5.555 9.93 13.93 1 93.81 259 PHE B CA 1
ATOM 4513 C C . PHE B 1 259 ? 4.129 9.555 14.32 1 93.81 259 PHE B C 1
ATOM 4515 O O . PHE B 1 259 ? 3.908 8.555 15.008 1 93.81 259 PHE B O 1
ATOM 4522 N N . TYR B 1 260 ? 3.246 10.352 13.875 1 93.62 260 TYR B N 1
ATOM 4523 C CA . TYR B 1 260 ? 1.85 10.148 14.242 1 93.62 260 TYR B CA 1
ATOM 4524 C C . TYR B 1 260 ? 1.34 8.805 13.734 1 93.62 260 TYR B C 1
ATOM 4526 O O . TYR B 1 260 ? 0.693 8.062 14.477 1 93.62 260 TYR B O 1
ATOM 4534 N N . ILE B 1 261 ? 1.643 8.531 12.461 1 92.44 261 ILE B N 1
ATOM 4535 C CA . ILE B 1 261 ? 1.18 7.285 11.859 1 92.44 261 ILE B CA 1
ATOM 4536 C C . ILE B 1 261 ? 1.831 6.102 12.57 1 92.44 261 ILE B C 1
ATOM 4538 O O . ILE B 1 261 ? 1.146 5.156 12.969 1 92.44 261 ILE B O 1
ATOM 4542 N N . LYS B 1 262 ? 3.074 6.195 12.805 1 90.19 262 LYS B N 1
ATOM 4543 C CA . LYS B 1 262 ? 3.814 5.117 13.461 1 90.19 262 LYS B CA 1
ATOM 4544 C C . LYS B 1 262 ? 3.293 4.867 14.875 1 90.19 262 LYS B C 1
ATOM 4546 O O . LYS B 1 262 ? 3.285 3.73 15.344 1 90.19 262 LYS B O 1
ATOM 4551 N N . ASN B 1 263 ? 2.871 5.965 15.516 1 92.31 263 ASN B N 1
ATOM 4552 C CA . ASN B 1 263 ? 2.445 5.867 16.906 1 92.31 263 ASN B CA 1
ATOM 4553 C C . ASN B 1 263 ? 0.933 6.016 17.047 1 92.31 263 ASN B C 1
ATOM 4555 O O . ASN B 1 263 ? 0.443 6.539 18.047 1 92.31 263 ASN B O 1
ATOM 4559 N N . ASN B 1 264 ? 0.263 5.586 16.047 1 91.56 264 ASN B N 1
ATOM 4560 C CA . ASN B 1 264 ? -1.188 5.742 16.016 1 91.56 264 ASN B CA 1
ATOM 4561 C C . ASN B 1 264 ? -1.856 5.027 17.188 1 91.56 264 ASN B C 1
ATOM 4563 O O . ASN B 1 264 ? -2.926 5.434 17.641 1 91.56 264 ASN B O 1
ATOM 4567 N N . MET B 1 265 ? -1.255 3.998 17.75 1 90.31 265 MET B N 1
ATOM 4568 C CA . MET B 1 265 ? -1.819 3.266 18.875 1 90.31 265 MET B CA 1
ATOM 4569 C C . MET B 1 265 ? -1.9 4.152 20.109 1 90.31 265 MET B C 1
ATOM 4571 O O . MET B 1 265 ? -2.66 3.865 21.031 1 90.31 265 MET B O 1
ATOM 4575 N N . LEU B 1 266 ? -1.129 5.207 20.141 1 93.75 266 LEU B N 1
ATOM 4576 C CA . LEU B 1 266 ? -1.077 6.125 21.266 1 93.75 266 LEU B CA 1
ATOM 4577 C C . LEU B 1 266 ? -1.938 7.359 21 1 93.75 266 LEU B C 1
ATOM 4579 O O . LEU B 1 266 ? -1.887 8.328 21.766 1 93.75 266 LEU B O 1
ATOM 4583 N N . LYS B 1 267 ? -2.732 7.383 20 1 92.56 267 LYS B N 1
ATOM 4584 C CA . LYS B 1 267 ? -3.391 8.594 19.516 1 92.56 267 LYS B CA 1
ATOM 4585 C C . LYS B 1 267 ? -4.266 9.219 20.609 1 92.56 267 LYS B C 1
ATOM 4587 O O . LYS B 1 267 ? -4.422 10.438 20.656 1 92.56 267 LYS B O 1
ATOM 4592 N N . ASP B 1 268 ? -4.797 8.383 21.562 1 93.19 268 ASP B N 1
ATOM 4593 C CA . ASP B 1 268 ? -5.723 8.867 22.578 1 93.19 268 ASP B CA 1
ATOM 4594 C C . ASP B 1 268 ? -5.004 9.148 23.891 1 93.19 268 ASP B C 1
ATOM 4596 O O . ASP B 1 268 ? -5.621 9.586 24.859 1 93.19 268 ASP B O 1
ATOM 4600 N N . TRP B 1 269 ? -3.75 8.961 23.906 1 94.94 269 TRP B N 1
ATOM 4601 C CA . TRP B 1 269 ? -2.963 9.25 25.094 1 94.94 269 TRP B CA 1
ATOM 4602 C C . TRP B 1 269 ? -2.691 10.742 25.234 1 94.94 269 TRP B C 1
ATOM 4604 O O . TRP B 1 269 ? -2.529 11.438 24.219 1 94.94 269 TRP B O 1
ATOM 4614 N N . GLY B 1 270 ? -2.688 11.156 26.5 1 95.88 270 GLY B N 1
ATOM 4615 C CA . GLY B 1 270 ? -2.266 12.531 26.719 1 95.88 270 GLY B CA 1
ATOM 4616 C C . GLY B 1 270 ? -0.856 12.812 26.234 1 95.88 270 GLY B C 1
ATOM 4617 O O . GLY B 1 270 ? 0.035 11.977 26.391 1 95.88 270 GLY B O 1
ATOM 4618 N N . ILE B 1 271 ? -0.674 13.984 25.766 1 95.81 271 ILE B N 1
ATOM 4619 C CA . ILE B 1 271 ? 0.6 14.297 25.125 1 95.81 271 ILE B CA 1
ATOM 4620 C C . ILE B 1 271 ? 1.721 14.25 26.156 1 95.81 271 ILE B C 1
ATOM 4622 O O . ILE B 1 271 ? 2.85 13.867 25.844 1 95.81 271 ILE B O 1
ATOM 4626 N N . VAL B 1 272 ? 1.459 14.602 27.344 1 95.31 272 VAL B N 1
ATOM 4627 C CA . VAL B 1 272 ? 2.467 14.586 28.406 1 95.31 272 VAL B CA 1
ATOM 4628 C C . VAL B 1 272 ? 2.932 13.148 28.656 1 95.31 272 VAL B C 1
ATOM 4630 O O . VAL B 1 272 ? 4.121 12.906 28.859 1 95.31 272 VAL B O 1
ATOM 4633 N N . ASP B 1 273 ? 1.972 12.242 28.641 1 95.44 273 ASP B N 1
ATOM 4634 C CA . ASP B 1 273 ? 2.312 10.828 28.797 1 95.44 273 ASP B CA 1
ATOM 4635 C C . ASP B 1 273 ? 3.129 10.336 27.594 1 95.44 273 ASP B C 1
ATOM 4637 O O . ASP B 1 273 ? 4.066 9.547 27.766 1 95.44 273 ASP B O 1
ATOM 4641 N N . VAL B 1 274 ? 2.771 10.766 26.453 1 95.81 274 VAL B N 1
ATOM 4642 C CA . VAL B 1 274 ? 3.471 10.367 25.234 1 95.81 274 VAL B CA 1
ATOM 4643 C C . VAL B 1 274 ? 4.918 10.844 25.297 1 95.81 274 VAL B C 1
ATOM 4645 O O . VAL B 1 274 ? 5.832 10.125 24.891 1 95.81 274 VAL B O 1
ATOM 4648 N N . ILE B 1 275 ? 5.121 12.016 25.766 1 95.38 275 ILE B N 1
ATOM 4649 C CA . ILE B 1 275 ? 6.445 12.617 25.875 1 95.38 275 ILE B CA 1
ATOM 4650 C C . ILE B 1 275 ? 7.328 11.789 26.797 1 95.38 275 ILE B C 1
ATOM 4652 O O . ILE B 1 275 ? 8.523 11.609 26.531 1 95.38 275 ILE B O 1
ATOM 4656 N N . THR B 1 276 ? 6.812 11.211 27.766 1 92.5 276 THR B N 1
ATOM 4657 C CA . THR B 1 276 ? 7.594 10.531 28.797 1 92.5 276 THR B CA 1
ATOM 4658 C C . THR B 1 276 ? 7.84 9.07 28.406 1 92.5 276 THR B C 1
ATOM 4660 O O . THR B 1 276 ? 8.57 8.359 29.109 1 92.5 276 THR B O 1
ATOM 4663 N N . LEU B 1 277 ? 7.133 8.648 27.422 1 84.5 277 LEU B N 1
ATOM 4664 C CA . LEU B 1 277 ? 7.34 7.266 27 1 84.5 277 LEU B CA 1
ATOM 4665 C C . LEU B 1 277 ? 8.75 7.074 26.453 1 84.5 277 LEU B C 1
ATOM 4667 O O . LEU B 1 277 ? 9.281 7.949 25.766 1 84.5 277 LEU B O 1
ATOM 4671 N N . ASN B 1 278 ? 9.672 6.414 27.141 1 61.81 278 ASN B N 1
ATOM 4672 C CA . ASN B 1 278 ? 11.031 6.137 26.688 1 61.81 278 ASN B CA 1
ATOM 4673 C C . ASN B 1 278 ? 11.039 5.371 25.359 1 61.81 278 ASN B C 1
ATOM 4675 O O . ASN B 1 278 ? 10.234 4.461 25.172 1 61.81 278 ASN B O 1
ATOM 4679 N N . ASP B 1 279 ? 11.469 5.898 24.281 1 55.91 279 ASP B N 1
ATOM 4680 C CA . ASP B 1 279 ? 11.641 5.258 22.984 1 55.91 279 ASP B CA 1
ATOM 4681 C C . ASP B 1 279 ? 11.984 3.777 23.141 1 55.91 279 ASP B C 1
ATOM 4683 O O . ASP B 1 279 ? 11.734 2.975 22.234 1 55.91 279 ASP B O 1
ATOM 4687 N N . LYS B 1 280 ? 12.648 3.23 24.172 1 47.19 280 LYS B N 1
ATOM 4688 C CA . LYS B 1 280 ? 13.219 1.894 24.297 1 47.19 280 LYS B CA 1
ATOM 4689 C C . LYS B 1 280 ? 12.125 0.837 24.438 1 47.19 280 LYS B C 1
ATOM 4691 O O . LYS B 1 280 ? 12.383 -0.357 24.266 1 47.19 280 LYS B O 1
ATOM 4696 N N . SER B 1 281 ? 11.062 0.929 25.109 1 42.88 281 SER B N 1
ATOM 4697 C CA . SER B 1 281 ? 10.227 -0.192 25.531 1 42.88 281 SER B CA 1
ATOM 4698 C C . SER B 1 281 ? 9.438 -0.763 24.359 1 42.88 281 SER B C 1
ATOM 4700 O O . SER B 1 281 ? 8.742 -1.77 24.516 1 42.88 281 SER B O 1
ATOM 4702 N N . SER B 1 282 ? 9.18 -0.228 23.406 1 40.38 282 SER B N 1
ATOM 4703 C CA . SER B 1 282 ? 8.414 -0.904 22.359 1 40.38 282 SER B CA 1
ATOM 4704 C C . SER B 1 282 ? 9.141 -2.15 21.875 1 40.38 282 SER B C 1
ATOM 4706 O O . SER B 1 282 ? 8.602 -2.906 21.062 1 40.38 282 SER B O 1
ATOM 4708 N N . ASP B 1 283 ? 10.367 -2.291 22.047 1 36.78 283 ASP B N 1
ATOM 4709 C CA . ASP B 1 283 ? 11.031 -3.545 21.719 1 36.78 283 ASP B CA 1
ATOM 4710 C C . ASP B 1 283 ? 10.633 -4.656 22.688 1 36.78 283 ASP B C 1
ATOM 4712 O O . ASP B 1 283 ? 10.867 -5.836 22.422 1 36.78 283 ASP B O 1
ATOM 4716 N N . LYS B 1 284 ? 10.219 -4.562 23.922 1 35.44 284 LYS B N 1
ATOM 4717 C CA . LYS B 1 284 ? 9.992 -5.66 24.859 1 35.44 284 LYS B CA 1
ATOM 4718 C C . LYS B 1 284 ? 8.625 -6.305 24.625 1 35.44 284 LYS B C 1
ATOM 4720 O O . LYS B 1 284 ? 8.375 -7.422 25.094 1 35.44 284 LYS B O 1
ATOM 4725 N N . ASN B 1 285 ? 7.469 -5.734 24.391 1 32 285 ASN B N 1
ATOM 4726 C CA . ASN B 1 285 ? 6.23 -6.504 24.375 1 32 285 ASN B CA 1
ATOM 4727 C C . ASN B 1 285 ? 6.117 -7.355 23.109 1 32 285 ASN B C 1
ATOM 4729 O O . ASN B 1 285 ? 5.043 -7.883 22.812 1 32 285 ASN B O 1
ATOM 4733 N N . LYS B 1 286 ? 6.918 -7.258 22.25 1 30.98 286 LYS B N 1
ATOM 4734 C CA . LYS B 1 286 ? 6.996 -8.375 21.312 1 30.98 286 LYS B CA 1
ATOM 4735 C C . LYS B 1 286 ? 7.703 -9.57 21.938 1 30.98 286 LYS B C 1
ATOM 4737 O O . LYS B 1 286 ? 8.102 -10.508 21.234 1 30.98 286 LYS B O 1
ATOM 4742 N N . LYS B 1 287 ? 7.91 -9.625 23.25 1 25.64 287 LYS B N 1
ATOM 4743 C CA . LYS B 1 287 ? 8.219 -10.961 23.75 1 25.64 287 LYS B CA 1
ATOM 4744 C C . LYS B 1 287 ? 6.941 -11.773 23.969 1 25.64 287 LYS B C 1
ATOM 4746 O O . LYS B 1 287 ? 5.969 -11.281 24.531 1 25.64 287 LYS B O 1
#

Sequence (574 aa):
MTTQKEMEEIRAALSWFDVRRYDGLKDLTLEQIYAELERRMLAYKTRQQWETAGKDNQMQAIYHDATIRCGDVILKSDWISDNHRLSHSYAVRPMTRVQLFNYGRAMYRLETSEQTDPVAVSSDYISEYLKQGGMNPANKMLIEIDLEEASSDDLAEHLKVLIALWQKHLKTPKPPKRKFRFGHKTFERILDYKVIPLMDLISWEQLYNEGKNIPFTILADILHGNNGVRSSENIKDTDYDYAKSYLDNDEYFKVLNDFYIKNNMLKDWGIVDVITLNDKSSDKNKKMTTQKEMEEIRAALSWFDVRRYDGLKDLTLEQIYAELERRMLAYKTRQQWETAGKDNQMQAIYHDATIRCGDVILKSDWISDNHRLSHSYAVRPMTRVQLFNYGRAMYRLETSEQTDPVAVSSDYISEYLKQGGMNPANKMLIEIDLEEASSDDLAEHLKVLIALWQKHLKTPKPPKRKFRFGHKTFERILDYKVIPLMDLISWEQLYNEGKNIPFTILADILHGNNGVRSSENIKDTDYDYAKSYLDNDEYFKVLNDFYIKNNMLKDWGIVDVITLNDKSSDKNKK

Nearest PDB structures (foldseek):
  5hwy-assembly1_A  TM=1.286E-01  e=8.906E+00  Methanocaldococcus jannaschii DSM 2661
  5hwy-assembly1_A  TM=1.294E-01  e=8.641E+00  Methanocaldococcus jannaschii DSM 2661
  7ofl-assembly1_B  TM=1.281E-01  e=9.487E+00  Coniophora puteana RWD-64-598 SS2

Foldseek 3Di:
DQDPVNLVVVVVVCVLDAQVLCVCLLFAFQQQNLLLLVLLLLLLVCVVVVVPNDDVSNVSSVVLLVCVSNSNSRPGCCVVPDDPADDAFPQGHDDDPVNVVVLVVLVVCLVPPPPQPPVQQDDPASLLNCVSSVNNPVSDHDDDDDPPPDDPVVVVVVCVVVVVVSCVVSVPDDDDDQPDADALQVVVVCVVLVLSSLSSQQSCCVVPVVNDDNQLQVVCCNNANPDGPAHSVNCVPPSNVVSVCSNPPVSVSNNSRVVCVVVVVRRRPRSNVSSPPPPPPVVPVVD/DQDPVNLVVVVVVCVLDAQVLCVCLLFAFQQQNLLLLVLLLLLLVCVVVVVPNDDVSNVSSVVLLVCVSNSNSRPGCVPVPVDPADDAFPQGHDDDPVNVVVLVVLVVCLVPDPPQPPVQQDDPASLLNCVSSVNNPVSDHDDDDDPPPDDPVVVVVVCVVVVVVSCVVSVPDDDDDQPDADALQVVVVCVVLVLSSLSSQQSCCVVPVVVDDNQLQVVCCNNANPDGPAHSVNCVPPSNVVSVCSNPPVSVSNNSRVVCVVVVVRRRPRSNVSSPPDPPPVVPVVD

Solvent-accessible surface area (backbone atoms only — not comparable to full-atom values): 31504 Å² total; per-residue (Å²): 131,86,44,71,68,54,49,51,51,50,54,58,72,44,64,56,66,57,56,76,61,55,61,59,61,65,71,25,24,41,45,27,48,48,45,55,50,50,51,51,29,49,30,49,41,34,62,75,38,52,93,74,48,48,69,68,50,48,52,50,30,51,50,50,52,51,38,39,56,74,53,55,67,69,64,59,59,62,42,80,67,56,90,84,62,78,72,66,55,98,40,39,35,67,36,32,49,65,53,55,52,51,53,52,49,53,50,51,49,54,72,67,39,82,80,54,57,65,82,66,49,67,52,60,33,42,41,58,23,32,37,58,70,65,72,30,84,66,48,44,41,42,32,37,32,36,56,41,71,42,49,39,68,56,50,21,52,46,42,26,49,43,43,47,51,48,36,59,74,68,63,52,62,80,37,79,78,78,89,69,83,58,54,47,59,50,55,52,48,38,60,74,56,39,27,65,66,46,39,54,50,53,50,43,18,55,74,75,42,85,58,42,77,76,55,44,63,58,50,20,36,62,68,43,36,92,80,31,96,50,46,36,64,49,35,66,74,44,42,47,58,56,27,47,38,49,49,72,34,69,63,48,48,49,33,48,47,50,40,47,52,74,43,47,90,47,31,82,36,40,35,59,60,51,37,67,50,63,84,69,57,75,68,54,77,79,106,130,86,45,72,67,53,48,51,50,51,53,59,72,45,63,56,67,57,56,75,62,55,62,60,62,65,72,26,25,38,46,27,49,49,47,55,51,50,51,50,27,49,31,48,42,33,63,75,37,52,93,75,46,49,67,67,50,48,51,49,29,50,52,50,54,52,38,40,55,72,52,54,68,70,66,60,51,71,36,77,54,81,46,92,62,77,71,65,56,97,42,39,34,66,36,32,50,65,53,53,50,50,52,51,49,50,50,51,50,55,72,69,39,83,81,53,56,64,81,66,47,67,55,62,33,41,41,58,24,30,36,59,68,66,72,30,84,67,48,44,41,41,32,36,33,35,56,40,71,42,50,39,68,56,49,21,51,47,43,28,47,42,44,47,50,48,36,60,74,67,62,50,62,80,37,78,78,78,88,67,83,58,54,48,59,50,54,51,49,38,60,73,56,40,27,67,65,46,40,54,51,55,50,42,18,54,74,74,42,85,58,42,76,73,55,42,63,56,50,20,37,62,69,43,36,90,82,32,94,50,45,36,62,48,35,66,75,44,42,49,58,56,28,46,38,48,48,72,35,67,62,48,49,49,32,49,49,49,40,47,50,74,43,48,90,46,30,80,36,42,36,60,59,51,37,67,50,65,86,70,58,77,71,58,76,78,106

pLDDT: mean 88.26, std 13.99, range [24.86, 98.31]

Secondary structure (DSSP, 8-state):
---HHHHHHHHHHTTT--GGGGGGGGG-BHHHHHHHHHHHHHHHHHHHTGGGS-HHHHHHHHHHHHHHHTT----TT--S--TTPPP--SSEEEPBHHHHHHHHHHHHHHHH-TTS-GGG---SBHHHHHHHTT--TT-EEEEEEETTTS-HHHHHHHHHHHHHHHHHHTTPPPPPPPS----HHHHHHHHHTTHHHHHHHHHHHHHHSTTPPPPHHHHHHHHH-TT-SS-HHHIIIIIHHHHHHHHH-HHHHHHHHHHHHHTGGGTTSBHHHHHHS-GGGGGTTT-/---HHHHHHHHHHTTT--GGGGGGGGG-BHHHHHHHHHHHHHHHHHHHTGGGS-HHHHHHHHHHHHHHHTT----TT--GGGS-PPP--SSEEEPBHHHHHHHHHHHHHHHH-SSS-GGG---SBHHHHHHHTT--TT-EEEEEEETTTS-HHHHHHHHHHHHHHHHHHTTPPPPPPPS----HHHHHHHHHTTHHHHHHHHHHHHHHSTTPPPPHHHHHHHHH-TT-SS-HHHIIIIIHHHHHHHHH-HHHHHHHHHHHHHTGGGTTSBHHHHHHS-GGGGGTTT-

Radius of gyration: 30.79 Å; Cα contacts (8 Å, |Δi|>4): 660; chains: 2; bounding box: 58×110×65 Å

Organism: Salmonella typhi (NCBI:txid90370)

InterPro domains:
  IPR045664 Protein of unknown function DUF6387 [PF19924] (13-256)